Protein AF-0000000079814098 (afdb_homodimer)

Structure (mmCIF, N/CA/C/O backbone):
data_AF-0000000079814098-model_v1
#
loop_
_entity.id
_entity.type
_entity.pdbx_description
1 polymer 'L-arabinose transporter permease protein'
#
loop_
_atom_site.group_PDB
_atom_site.id
_atom_site.type_symbol
_atom_site.label_atom_id
_atom_site.label_alt_id
_atom_site.label_comp_id
_atom_site.label_asym_id
_atom_site.label_entity_id
_atom_site.label_seq_id
_atom_site.pdbx_PDB_ins_code
_atom_site.Cartn_x
_atom_site.Cartn_y
_atom_site.Cartn_z
_atom_site.occupancy
_atom_site.B_iso_or_equiv
_atom_site.auth_seq_id
_atom_site.auth_comp_id
_atom_site.auth_asym_id
_atom_site.auth_atom_id
_atom_site.pdbx_PDB_model_num
ATOM 1 N N . MET A 1 1 ? 28.406 11.031 25.438 1 57.69 1 MET A N 1
ATOM 2 C CA . MET A 1 1 ? 27.047 10.5 25.625 1 57.69 1 MET A CA 1
ATOM 3 C C . MET A 1 1 ? 26 11.547 25.266 1 57.69 1 MET A C 1
ATOM 5 O O . MET A 1 1 ? 25.062 11.258 24.531 1 57.69 1 MET A O 1
ATOM 9 N N . ILE A 1 2 ? 26.234 12.844 25.703 1 60.41 2 ILE A N 1
ATOM 10 C CA . ILE A 1 2 ? 25.297 13.922 25.422 1 60.41 2 ILE A CA 1
ATOM 11 C C . ILE A 1 2 ? 25.297 14.227 23.922 1 60.41 2 ILE A C 1
ATOM 13 O O . ILE A 1 2 ? 24.234 14.445 23.328 1 60.41 2 ILE A O 1
ATOM 17 N N . THR A 1 3 ? 26.469 14.133 23.344 1 63.97 3 THR A N 1
ATOM 18 C CA . THR A 1 3 ? 26.562 14.406 21.922 1 63.97 3 THR A CA 1
ATOM 19 C C . THR A 1 3 ? 25.828 13.344 21.109 1 63.97 3 THR A C 1
ATOM 21 O O . THR A 1 3 ? 25.172 13.656 20.125 1 63.97 3 THR A O 1
ATOM 24 N N . LEU A 1 4 ? 26.031 12.156 21.578 1 68.69 4 LEU A N 1
ATOM 25 C CA . LEU A 1 4 ? 25.344 11.047 20.922 1 68.69 4 LEU A CA 1
ATOM 26 C C . LEU A 1 4 ? 23.828 11.195 21.047 1 68.69 4 LEU A C 1
ATOM 28 O O . LEU A 1 4 ? 23.094 10.969 20.078 1 68.69 4 LEU A O 1
ATOM 32 N N . LEU A 1 5 ? 23.453 11.586 22.172 1 73 5 LEU A N 1
ATOM 33 C CA . LEU A 1 5 ? 22.031 11.758 22.438 1 73 5 LEU A CA 1
ATOM 34 C C . LEU A 1 5 ? 21.469 12.914 21.609 1 73 5 LEU A C 1
ATOM 36 O O . LEU A 1 5 ? 20.344 12.82 21.094 1 73 5 LEU A O 1
ATOM 40 N N . THR A 1 6 ? 22.234 13.961 21.516 1 74.31 6 THR A N 1
ATOM 41 C CA . THR A 1 6 ? 21.781 15.117 20.75 1 74.31 6 THR A CA 1
ATOM 42 C C . THR A 1 6 ? 21.672 14.773 19.266 1 74.31 6 THR A C 1
ATOM 44 O O . THR A 1 6 ? 20.719 15.188 18.594 1 74.31 6 THR A O 1
ATOM 47 N N . GLY A 1 7 ? 22.672 14.008 18.859 1 75.31 7 GLY A N 1
ATOM 48 C CA . GLY A 1 7 ? 22.609 13.562 17.469 1 75.31 7 GLY A CA 1
ATOM 49 C C . GLY A 1 7 ? 21.438 12.656 17.188 1 75.31 7 GLY A C 1
ATOM 50 O O . GLY A 1 7 ? 20.797 12.773 16.141 1 75.31 7 GLY A O 1
ATOM 51 N N . MET A 1 8 ? 21.219 11.852 18.109 1 78.62 8 MET A N 1
ATOM 52 C CA . MET A 1 8 ? 20.094 10.922 17.984 1 78.62 8 MET A CA 1
ATOM 53 C C . MET A 1 8 ? 18.766 11.672 17.969 1 78.62 8 MET A C 1
ATOM 55 O O . MET A 1 8 ? 17.875 11.344 17.172 1 78.62 8 MET A O 1
ATOM 59 N N . LEU A 1 9 ? 18.656 12.625 18.812 1 80.94 9 LEU A N 1
ATOM 60 C CA . LEU A 1 9 ? 17.406 13.391 18.891 1 80.94 9 LEU A CA 1
ATOM 61 C C . LEU A 1 9 ? 17.203 14.234 17.641 1 80.94 9 LEU A C 1
ATOM 63 O O . LEU A 1 9 ? 16.078 14.406 17.172 1 80.94 9 LEU A O 1
ATOM 67 N N . ALA A 1 10 ? 18.297 14.781 17.156 1 82.81 10 ALA A N 1
ATOM 68 C CA . ALA A 1 10 ? 18.219 15.555 15.922 1 82.81 10 ALA A CA 1
ATOM 69 C C . ALA A 1 10 ? 17.734 14.688 14.766 1 82.81 10 ALA A C 1
ATOM 71 O O . ALA A 1 10 ?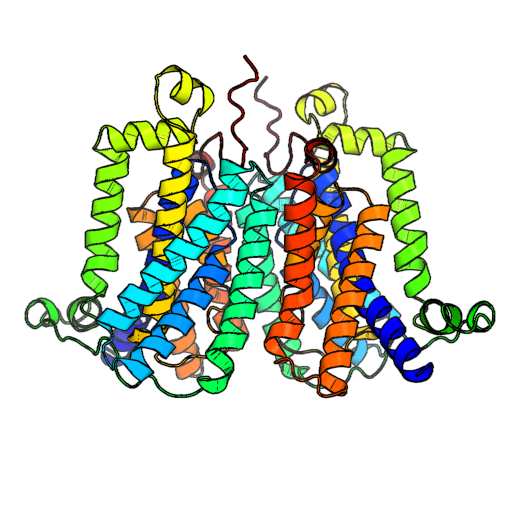 16.875 15.109 13.984 1 82.81 10 ALA A O 1
ATOM 72 N N . THR A 1 11 ? 18.281 13.484 14.719 1 83.94 11 THR A N 1
ATOM 73 C CA . THR A 1 11 ? 17.875 12.555 13.672 1 83.94 11 THR A CA 1
ATOM 74 C C . THR A 1 11 ? 16.422 12.148 13.844 1 83.94 11 THR A C 1
ATOM 76 O O . THR A 1 11 ? 15.688 12.016 12.867 1 83.94 11 THR A O 1
ATOM 79 N N . ALA A 1 12 ? 16.062 11.984 15.008 1 87.25 12 ALA A N 1
ATOM 80 C CA . ALA A 1 12 ? 14.688 11.602 15.312 1 87.25 12 ALA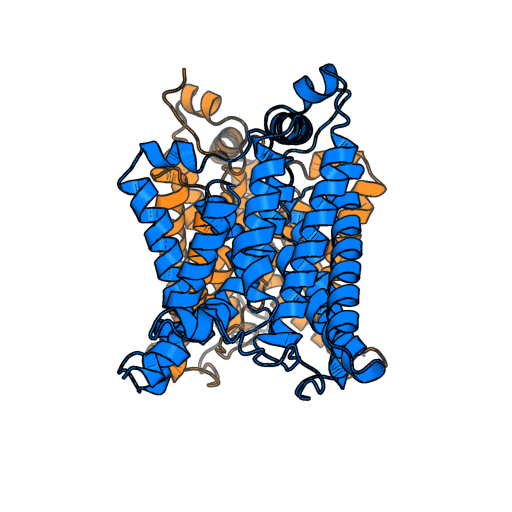 A CA 1
ATOM 81 C C . ALA A 1 12 ? 13.703 12.664 14.852 1 87.25 12 ALA A C 1
ATOM 83 O O . ALA A 1 12 ? 12.68 12.352 14.234 1 87.25 12 ALA A O 1
ATOM 84 N N . VAL A 1 13 ? 14.008 13.906 15.133 1 89.88 13 VAL A N 1
ATOM 85 C CA . VAL A 1 13 ? 13.125 15.016 14.805 1 89.88 13 VAL A CA 1
ATOM 86 C C . VAL A 1 13 ? 13.047 15.188 13.289 1 89.88 13 VAL A C 1
ATOM 88 O O . VAL A 1 13 ? 11.977 15.453 12.742 1 89.88 13 VAL A O 1
ATOM 91 N N . LEU A 1 14 ? 14.172 15 12.633 1 90.69 14 LEU A N 1
ATOM 92 C CA . LEU A 1 14 ? 14.203 15.148 11.188 1 90.69 14 LEU A CA 1
ATOM 93 C C . LEU A 1 14 ? 13.445 14.023 10.5 1 90.69 14 LEU A C 1
ATOM 95 O O . LEU A 1 14 ? 12.609 14.266 9.633 1 90.69 14 LEU A O 1
ATOM 99 N N . ALA A 1 15 ? 13.734 12.82 10.961 1 90.5 15 ALA A N 1
ATOM 100 C CA . ALA A 1 15 ? 13.047 11.656 10.391 1 90.5 15 ALA A CA 1
ATOM 101 C C . ALA A 1 15 ? 11.555 11.711 10.688 1 90.5 15 ALA A C 1
ATOM 103 O O . ALA A 1 15 ? 10.734 11.422 9.812 1 90.5 15 ALA A O 1
ATOM 104 N N . GLY A 1 16 ? 11.234 12.047 11.883 1 93.5 16 GLY A N 1
ATOM 105 C CA . GLY A 1 16 ? 9.836 12.164 12.273 1 93.5 16 GLY A CA 1
ATOM 106 C C . GLY A 1 16 ? 9.102 13.258 11.523 1 93.5 16 GLY A C 1
ATOM 107 O O . GLY A 1 16 ? 7.898 13.141 11.273 1 93.5 16 GLY A O 1
ATOM 108 N N . GLY A 1 17 ? 9.82 14.336 11.227 1 95.75 17 GLY A N 1
ATOM 109 C CA . GLY A 1 17 ? 9.203 15.453 10.516 1 95.75 17 GLY A CA 1
ATOM 110 C C . GLY A 1 17 ? 8.688 15.07 9.141 1 95.75 17 GLY A C 1
ATOM 111 O O . GLY A 1 17 ? 7.617 15.523 8.734 1 95.75 17 GLY A O 1
ATOM 112 N N . VAL A 1 18 ? 9.438 14.242 8.438 1 96.5 18 VAL A N 1
ATOM 113 C CA . VAL A 1 18 ? 9.008 13.758 7.129 1 96.5 18 VAL A CA 1
ATOM 114 C C . VAL A 1 18 ? 7.68 13.023 7.254 1 96.5 18 VAL A C 1
ATOM 116 O O . VAL A 1 18 ? 6.734 13.297 6.512 1 96.5 18 VAL A O 1
ATOM 119 N N . LEU A 1 19 ? 7.598 12.18 8.242 1 96.12 19 LEU A N 1
ATOM 120 C CA . LEU A 1 19 ? 6.402 11.367 8.453 1 96.12 19 LEU A CA 1
ATOM 121 C C . LEU A 1 19 ? 5.246 12.227 8.961 1 96.12 19 LEU A C 1
ATOM 123 O O . LEU A 1 19 ? 4.098 12.016 8.57 1 96.12 19 LEU A O 1
ATOM 127 N N . ALA A 1 20 ? 5.57 13.156 9.82 1 97.81 20 ALA A N 1
ATOM 128 C CA . ALA A 1 20 ? 4.531 14.023 10.375 1 97.81 20 ALA A CA 1
ATOM 129 C C . ALA A 1 20 ? 3.814 14.797 9.273 1 97.81 20 ALA A C 1
ATOM 131 O O . ALA A 1 20 ? 2.584 14.883 9.273 1 97.81 20 ALA A O 1
ATOM 132 N N . LEU A 1 21 ? 4.555 15.328 8.352 1 98.56 21 LEU A N 1
ATOM 133 C CA . LEU A 1 21 ? 3.977 16.109 7.262 1 98.56 21 LEU A CA 1
ATOM 134 C C . LEU A 1 21 ? 3.068 15.234 6.398 1 98.56 21 LEU A C 1
ATOM 136 O O . LEU A 1 21 ? 1.92 15.594 6.137 1 98.56 21 LEU A O 1
ATOM 140 N N . ALA A 1 22 ? 3.594 14.094 5.988 1 98.44 22 ALA A N 1
ATOM 141 C CA . ALA A 1 22 ? 2.816 13.188 5.148 1 98.44 22 ALA A CA 1
ATOM 142 C C . ALA A 1 22 ? 1.566 12.703 5.875 1 98.44 22 ALA A C 1
ATOM 144 O O . ALA A 1 22 ? 0.476 12.672 5.301 1 98.44 22 ALA A O 1
ATOM 145 N N . ALA A 1 23 ? 1.729 12.344 7.121 1 97.69 23 ALA A N 1
ATOM 146 C CA . ALA A 1 23 ? 0.623 11.797 7.895 1 97.69 23 ALA A CA 1
ATOM 147 C C . ALA A 1 23 ? -0.435 12.859 8.18 1 97.69 23 ALA A C 1
ATOM 149 O O . ALA A 1 23 ? -1.634 12.562 8.164 1 97.69 23 ALA A O 1
ATOM 150 N N . LEU A 1 24 ? -0.008 14.047 8.5 1 98.12 24 LEU A N 1
ATOM 151 C CA . LEU A 1 24 ? -0.957 15.133 8.719 1 98.12 24 LEU A CA 1
ATOM 152 C C . LEU A 1 24 ? -1.812 15.367 7.473 1 98.12 24 LEU A C 1
ATOM 154 O O . LEU A 1 24 ? -3.018 15.609 7.582 1 98.12 24 LEU A O 1
ATOM 158 N N . GLY A 1 25 ? -1.13 15.375 6.324 1 98.19 25 GLY A N 1
ATOM 159 C CA . GLY A 1 25 ? -1.878 15.477 5.082 1 98.19 25 GLY A CA 1
ATOM 160 C C . GLY A 1 25 ? -2.91 14.375 4.914 1 98.19 25 GLY A C 1
ATOM 161 O O . GLY A 1 25 ? -4.031 14.641 4.473 1 98.19 25 GLY A O 1
ATOM 162 N N . GLU A 1 26 ? -2.531 13.203 5.238 1 97.31 26 GLU A N 1
ATOM 163 C CA . GLU A 1 26 ? -3.438 12.07 5.098 1 97.31 26 GLU A CA 1
ATOM 164 C C . GLU A 1 26 ? -4.598 12.164 6.086 1 97.31 26 GLU A C 1
ATOM 166 O O . GLU A 1 26 ? -5.703 11.695 5.801 1 97.31 26 GLU A O 1
ATOM 171 N N . VAL A 1 27 ? -4.367 12.695 7.305 1 97.12 27 VAL A N 1
ATOM 172 C CA . VAL A 1 27 ? -5.449 12.914 8.258 1 97.12 27 VAL A CA 1
ATOM 173 C C . VAL A 1 27 ? -6.52 13.805 7.629 1 97.12 27 VAL A C 1
ATOM 175 O O . VAL A 1 27 ? -7.715 13.516 7.746 1 97.12 27 VAL A O 1
ATOM 178 N N . LEU A 1 28 ? -6.098 14.828 6.961 1 97.38 28 LEU A N 1
ATOM 179 C CA . LEU A 1 28 ? -7.027 15.75 6.32 1 97.38 28 LEU A CA 1
ATOM 180 C C . LEU A 1 28 ? -7.859 15.031 5.258 1 97.38 28 LEU A C 1
ATOM 182 O O . LEU A 1 28 ? -9.078 15.211 5.195 1 97.38 28 LEU A O 1
ATOM 186 N N . ALA A 1 29 ? -7.223 14.227 4.465 1 96.69 29 ALA A N 1
ATOM 187 C CA . ALA A 1 29 ? -7.906 13.5 3.4 1 96.69 29 ALA A CA 1
ATOM 188 C C . ALA A 1 29 ? -8.859 12.453 3.973 1 96.69 29 ALA A C 1
ATOM 190 O O . ALA A 1 29 ? -10 12.328 3.527 1 96.69 29 ALA A O 1
ATOM 191 N N . GLU A 1 30 ? -8.383 11.75 4.941 1 95.12 30 GLU A N 1
ATOM 192 C CA . GLU A 1 30 ? -9.18 10.641 5.469 1 95.12 30 GLU A CA 1
ATOM 193 C C . GLU A 1 30 ? -10.367 11.156 6.285 1 95.12 30 GLU A C 1
ATOM 195 O O . GLU A 1 30 ? -11.414 10.516 6.336 1 95.12 30 GLU A O 1
ATOM 200 N N . ARG A 1 31 ? -10.242 12.281 6.883 1 95.06 31 ARG A N 1
ATOM 201 C CA . ARG A 1 31 ? -11.32 12.828 7.699 1 95.06 31 ARG A CA 1
ATOM 202 C C . ARG A 1 31 ? -12.516 13.234 6.84 1 95.06 31 ARG A C 1
ATOM 204 O O . ARG A 1 31 ? -13.633 13.344 7.336 1 95.06 31 ARG A O 1
ATOM 211 N N . VAL A 1 32 ? -12.266 13.445 5.586 1 95.25 32 VAL A N 1
ATOM 212 C CA . VAL A 1 32 ? -13.383 13.758 4.707 1 95.25 32 VAL A CA 1
ATOM 213 C C . VAL A 1 32 ? -13.82 12.5 3.961 1 95.25 32 VAL A C 1
ATOM 215 O O . VAL A 1 32 ? -14.609 12.578 3.018 1 95.25 32 VAL A O 1
ATOM 218 N N . GLY A 1 33 ? -13.227 11.383 4.277 1 92.44 33 GLY A N 1
ATOM 219 C CA . GLY A 1 33 ? -13.742 10.109 3.795 1 92.44 33 GLY A CA 1
ATOM 220 C C . GLY A 1 33 ? -12.938 9.547 2.639 1 92.44 33 GLY A C 1
ATOM 221 O O . GLY A 1 33 ? -13.391 8.625 1.949 1 92.44 33 GLY A O 1
ATOM 222 N N . VAL A 1 34 ? -11.734 10.086 2.385 1 93.75 34 VAL A N 1
ATOM 223 C CA . VAL A 1 34 ? -10.953 9.625 1.242 1 93.75 34 VAL A CA 1
ATOM 224 C C . VAL A 1 34 ? -9.57 9.172 1.709 1 93.75 34 VAL A C 1
ATOM 226 O O . VAL A 1 34 ? -8.844 9.93 2.352 1 93.75 34 VAL A O 1
ATOM 229 N N . THR A 1 35 ? -9.266 7.914 1.476 1 93 35 THR A N 1
ATOM 230 C CA . THR A 1 35 ? -7.941 7.391 1.773 1 93 35 THR A CA 1
ATOM 231 C C . THR A 1 35 ? -7.039 7.473 0.544 1 93 35 THR A C 1
ATOM 233 O O . THR A 1 35 ? -7.352 6.898 -0.5 1 93 35 THR A O 1
ATOM 236 N N . ASN A 1 36 ? -5.988 8.141 0.674 1 94.69 36 ASN A N 1
ATOM 237 C CA . ASN A 1 36 ? -5.074 8.305 -0.45 1 94.69 36 ASN A CA 1
ATOM 238 C C . ASN A 1 36 ? -3.85 7.402 -0.314 1 94.69 36 ASN A C 1
ATOM 240 O O . ASN A 1 36 ? -2.865 7.781 0.322 1 94.69 36 ASN A O 1
ATOM 244 N N . LEU A 1 37 ? -3.844 6.324 -1.029 1 92.38 37 LEU A N 1
ATOM 245 C CA . LEU A 1 37 ? -2.703 5.414 -1.026 1 92.38 37 LEU A CA 1
ATOM 246 C C . LEU A 1 37 ? -1.596 5.926 -1.941 1 92.38 37 LEU A C 1
ATOM 248 O O . LEU A 1 37 ? -0.571 5.262 -2.113 1 92.38 37 LEU A O 1
ATOM 252 N N . GLY A 1 38 ? -1.767 7.055 -2.518 1 94.62 38 GLY A N 1
ATOM 253 C CA . GLY A 1 38 ? -0.797 7.637 -3.434 1 94.62 38 GLY A CA 1
ATOM 254 C C . GLY A 1 38 ? 0.261 8.469 -2.734 1 94.62 38 GLY A C 1
ATOM 255 O O . GLY A 1 38 ? 1.131 9.047 -3.387 1 94.62 38 GLY A O 1
ATOM 256 N N . VAL A 1 39 ? 0.228 8.484 -1.449 1 97.56 39 VAL A N 1
ATOM 257 C CA . VAL A 1 39 ? 1.097 9.344 -0.653 1 97.56 39 VAL A CA 1
ATOM 258 C C . VAL A 1 39 ? 2.559 9.047 -0.974 1 97.56 39 VAL A C 1
ATOM 260 O O . VAL A 1 39 ? 3.367 9.961 -1.137 1 97.56 39 VAL A O 1
ATOM 263 N N . GLU A 1 40 ? 2.896 7.797 -1.089 1 95.94 40 GLU A N 1
ATOM 264 C CA . GLU A 1 40 ? 4.262 7.379 -1.4 1 95.94 40 GLU A CA 1
ATOM 265 C C . GLU A 1 40 ? 4.746 8.008 -2.701 1 95.94 40 GLU A C 1
ATOM 267 O O . GLU A 1 40 ? 5.859 8.547 -2.76 1 95.94 40 GLU A O 1
ATOM 272 N N . GLY A 1 41 ? 3.949 7.934 -3.723 1 95.44 41 GLY A N 1
ATOM 273 C CA . GLY A 1 41 ? 4.301 8.508 -5.012 1 95.44 41 GLY A CA 1
ATOM 274 C C . GLY A 1 41 ? 4.387 10.023 -4.992 1 95.44 41 GLY A C 1
ATOM 275 O O . GLY A 1 41 ? 5.258 10.609 -5.633 1 95.44 41 GLY A O 1
ATOM 276 N N . LEU A 1 42 ? 3.475 10.641 -4.305 1 98.44 42 LEU A N 1
ATOM 277 C CA . LEU A 1 42 ? 3.453 12.094 -4.227 1 98.44 42 LEU A CA 1
ATOM 278 C C . LEU A 1 42 ? 4.668 12.617 -3.465 1 98.44 42 LEU A C 1
ATOM 280 O O . LEU A 1 42 ? 5.207 13.672 -3.797 1 98.44 42 LEU A O 1
ATOM 284 N N . MET A 1 43 ? 5.066 11.875 -2.436 1 98.62 43 MET A N 1
ATOM 285 C CA . MET A 1 43 ? 6.293 12.234 -1.728 1 98.62 43 MET A CA 1
ATOM 286 C C . MET A 1 43 ? 7.5 12.148 -2.654 1 98.62 43 MET A C 1
ATOM 288 O O . MET A 1 43 ? 8.359 13.031 -2.646 1 98.62 43 MET A O 1
ATOM 292 N N . ALA A 1 44 ? 7.559 11.094 -3.465 1 97.56 44 ALA A N 1
ATOM 293 C CA . ALA A 1 44 ? 8.672 10.914 -4.395 1 97.56 44 ALA A CA 1
ATOM 294 C C . ALA A 1 44 ? 8.727 12.062 -5.402 1 97.56 44 ALA A C 1
ATOM 296 O O . ALA A 1 44 ? 9.805 12.602 -5.676 1 97.56 44 ALA A O 1
ATOM 297 N N . LEU A 1 45 ? 7.578 12.406 -5.91 1 97.88 45 LEU A N 1
ATOM 298 C CA . LEU A 1 45 ? 7.508 13.516 -6.855 1 97.88 45 LEU A CA 1
ATOM 299 C C . LEU A 1 45 ? 7.949 14.82 -6.199 1 97.88 45 LEU A C 1
ATOM 301 O O . LEU A 1 45 ? 8.664 15.617 -6.812 1 97.88 45 LEU A O 1
ATOM 305 N N . GLY A 1 46 ? 7.469 15.023 -5.008 1 98.75 46 GLY A N 1
ATOM 306 C CA . GLY A 1 46 ? 7.898 16.203 -4.281 1 98.75 46 GLY A CA 1
ATOM 307 C C . GLY A 1 46 ? 9.398 16.25 -4.035 1 98.75 46 GLY A C 1
ATOM 308 O O . GLY A 1 46 ? 10.031 17.297 -4.215 1 98.75 46 GLY A O 1
ATOM 309 N N . ALA A 1 47 ? 9.953 15.148 -3.662 1 98.5 47 ALA A N 1
ATOM 310 C CA . ALA A 1 47 ? 11.375 15.055 -3.373 1 98.5 47 ALA A CA 1
ATOM 311 C C . ALA A 1 47 ? 12.211 15.406 -4.602 1 98.5 47 ALA A C 1
ATOM 313 O O . ALA A 1 47 ? 13.125 16.234 -4.523 1 98.5 47 ALA A O 1
ATOM 314 N N . VAL A 1 48 ? 11.875 14.82 -5.711 1 97.75 48 VAL A N 1
ATOM 315 C CA . VAL A 1 48 ? 12.688 15.008 -6.91 1 97.75 48 VAL A CA 1
ATOM 316 C C . VAL A 1 48 ? 12.5 16.422 -7.445 1 97.75 48 VAL A C 1
ATOM 318 O O . VAL A 1 48 ? 13.461 17.047 -7.906 1 97.75 48 VAL A O 1
ATOM 321 N N . SER A 1 49 ? 11.273 16.906 -7.434 1 98.44 49 SER A N 1
ATOM 322 C CA . SER A 1 49 ? 11.016 18.234 -7.953 1 98.44 49 SER A CA 1
ATOM 323 C C . SER A 1 49 ? 11.727 19.297 -7.117 1 98.44 49 SER A C 1
ATOM 325 O O . SER A 1 49 ? 12.195 20.312 -7.652 1 98.44 49 SER A O 1
ATOM 327 N N . ALA A 1 50 ? 11.742 19.094 -5.824 1 98.38 50 ALA A N 1
ATOM 328 C CA . ALA A 1 50 ? 12.469 20.016 -4.965 1 98.38 50 ALA A CA 1
ATOM 329 C C . ALA A 1 50 ? 13.945 20.078 -5.352 1 98.38 50 ALA A C 1
ATOM 331 O O . ALA A 1 50 ? 14.508 21.172 -5.488 1 98.38 50 ALA A O 1
ATOM 332 N N . VAL A 1 51 ? 14.562 18.984 -5.531 1 97.69 51 VAL A N 1
ATOM 333 C CA . VAL A 1 51 ? 15.984 18.891 -5.848 1 97.69 51 VAL A CA 1
ATOM 334 C C . VAL A 1 51 ? 16.25 19.562 -7.195 1 97.69 51 VAL A C 1
ATOM 336 O O . VAL A 1 51 ? 17.172 20.359 -7.32 1 97.69 51 VAL A O 1
ATOM 339 N N . ILE A 1 52 ? 15.422 19.203 -8.172 1 97.38 52 ILE A N 1
ATOM 340 C CA . ILE A 1 52 ? 15.602 19.766 -9.508 1 97.38 52 ILE A CA 1
ATOM 341 C C . ILE A 1 52 ? 15.492 21.281 -9.445 1 97.38 52 ILE A C 1
ATOM 343 O O . ILE A 1 52 ? 16.281 22 -10.078 1 97.38 52 ILE A O 1
ATOM 347 N N . THR A 1 53 ? 14.547 21.766 -8.742 1 97.62 53 THR A N 1
ATOM 348 C CA . THR A 1 53 ? 14.312 23.188 -8.625 1 97.62 53 THR A CA 1
ATOM 349 C C . THR A 1 53 ? 15.492 23.891 -7.957 1 97.62 53 THR A C 1
ATOM 351 O O . THR A 1 53 ? 15.906 24.969 -8.383 1 97.62 53 THR A O 1
ATOM 354 N N . VAL A 1 54 ? 16.031 23.297 -6.938 1 96.31 54 VAL A N 1
ATOM 355 C CA . VAL A 1 54 ? 17.125 23.906 -6.195 1 96.31 54 VAL A CA 1
ATOM 356 C C . VAL A 1 54 ? 18.375 23.969 -7.078 1 96.31 54 VAL A C 1
ATOM 358 O O . VAL A 1 54 ? 19.172 24.906 -6.969 1 96.31 54 VAL A O 1
ATOM 361 N N . PHE A 1 55 ? 18.609 23.031 -7.91 1 94.62 55 PHE A N 1
ATOM 362 C CA . PHE A 1 55 ? 19.734 23.047 -8.828 1 94.62 55 PHE A CA 1
ATOM 363 C C . PHE A 1 55 ? 19.625 24.203 -9.812 1 94.62 55 PHE A C 1
ATOM 365 O O . PHE A 1 55 ? 20.625 24.734 -10.281 1 94.62 55 PHE A O 1
ATOM 372 N N . SER A 1 56 ? 18.438 24.625 -10.109 1 93.62 56 SER A N 1
ATOM 373 C CA . SER A 1 56 ? 18.219 25.719 -11.047 1 93.62 56 SER A CA 1
ATOM 374 C C . SER A 1 56 ? 18.156 27.062 -10.336 1 93.62 56 SER A C 1
ATOM 376 O O . SER A 1 56 ? 18.672 28.062 -10.828 1 93.62 56 SER A O 1
ATOM 378 N N . PHE A 1 57 ? 17.438 27.156 -9.125 1 95.25 57 PHE A N 1
ATOM 379 C CA . PHE A 1 57 ? 17.141 28.422 -8.469 1 95.25 57 PHE A CA 1
ATOM 380 C C . PHE A 1 57 ? 18 28.594 -7.23 1 95.25 57 PHE A C 1
ATOM 382 O O . PHE A 1 57 ? 18.094 29.703 -6.684 1 95.25 57 PHE A O 1
ATOM 389 N N . HIS A 1 58 ? 18.641 27.609 -6.707 1 94.31 58 HIS A N 1
ATOM 390 C CA . HIS A 1 58 ? 19.547 27.625 -5.559 1 94.31 58 HIS A CA 1
ATOM 391 C C . HIS A 1 58 ? 18.859 28.188 -4.324 1 94.31 58 HIS A C 1
ATOM 393 O O . HIS A 1 58 ? 19.453 29 -3.6 1 94.31 58 HIS A O 1
ATOM 399 N N . SER A 1 59 ? 17.656 27.969 -4.191 1 95.31 59 SER A N 1
ATOM 400 C CA . SER A 1 59 ? 16.891 28.375 -3.027 1 95.31 59 SER A CA 1
ATOM 401 C C . SER A 1 59 ? 16.047 27.234 -2.492 1 95.31 59 SER A C 1
ATOM 403 O O . SER A 1 59 ? 15.195 26.688 -3.207 1 95.31 59 SER A O 1
ATOM 405 N N . PRO A 1 60 ? 16.219 26.875 -1.241 1 94.94 60 PRO A N 1
ATOM 406 C CA . PRO A 1 60 ? 15.414 25.797 -0.667 1 94.94 60 PRO A CA 1
ATOM 407 C C . PRO A 1 60 ? 13.938 26.188 -0.526 1 94.94 60 PRO A C 1
ATOM 409 O O . PRO A 1 60 ? 13.062 25.328 -0.607 1 94.94 60 PRO A O 1
ATOM 412 N N . TRP A 1 61 ? 13.664 27.469 -0.387 1 96.38 61 TRP A N 1
ATOM 413 C CA . TRP A 1 61 ? 12.281 27.922 -0.28 1 96.38 61 TRP A CA 1
ATOM 414 C C . TRP A 1 61 ? 11.531 27.703 -1.589 1 96.38 61 TRP A C 1
ATOM 416 O O . TRP A 1 61 ? 10.383 27.25 -1.586 1 96.38 61 TRP A O 1
ATOM 426 N N . VAL A 1 62 ? 12.227 27.984 -2.668 1 97.81 62 VAL A N 1
ATOM 427 C CA . VAL A 1 62 ? 11.602 27.781 -3.969 1 97.81 62 VAL A CA 1
ATOM 428 C C . VAL A 1 62 ? 11.43 26.281 -4.227 1 97.81 62 VAL A C 1
ATOM 430 O O . VAL A 1 62 ? 10.414 25.844 -4.77 1 97.81 62 VAL A O 1
ATOM 433 N N . GLY A 1 63 ? 12.492 25.484 -3.84 1 97.94 63 GLY A N 1
ATOM 434 C CA . GLY A 1 63 ? 12.375 24.031 -3.961 1 97.94 63 GLY A CA 1
ATOM 435 C C . GLY A 1 63 ? 11.203 23.469 -3.195 1 97.94 63 GLY A C 1
ATOM 436 O O . GLY A 1 63 ? 10.461 22.625 -3.719 1 97.94 63 GLY A O 1
ATOM 437 N N . LEU A 1 64 ? 11.039 23.969 -1.993 1 97.88 64 LEU A N 1
ATOM 438 C CA . LEU A 1 64 ? 9.938 23.484 -1.158 1 97.88 64 LEU A CA 1
ATOM 439 C C . LEU A 1 64 ? 8.594 23.875 -1.757 1 97.88 64 LEU A C 1
ATOM 441 O O . LEU A 1 64 ? 7.652 23.078 -1.745 1 97.88 64 LEU A O 1
ATOM 445 N N . LEU A 1 65 ? 8.469 25.094 -2.215 1 98.56 65 LEU A N 1
ATOM 446 C CA . LEU A 1 65 ? 7.227 25.562 -2.82 1 98.56 65 LEU A CA 1
ATOM 447 C C . LEU A 1 65 ? 6.848 24.719 -4.023 1 98.56 65 LEU A C 1
ATOM 449 O O . LEU A 1 65 ? 5.68 24.359 -4.195 1 98.56 65 LEU A O 1
ATOM 453 N N . VAL A 1 66 ? 7.824 24.391 -4.863 1 98.75 66 VAL A N 1
ATOM 454 C CA . VAL A 1 66 ? 7.566 23.578 -6.039 1 98.75 66 VAL A CA 1
ATOM 455 C C . VAL A 1 66 ? 7.133 22.172 -5.609 1 98.75 66 VAL A C 1
ATOM 457 O O . VAL A 1 66 ? 6.23 21.578 -6.207 1 98.75 66 VAL A O 1
ATOM 460 N N . ALA A 1 67 ? 7.82 21.609 -4.602 1 98.81 67 ALA A N 1
ATOM 461 C CA . ALA A 1 67 ? 7.43 20.312 -4.074 1 98.81 67 ALA A CA 1
ATOM 462 C C . ALA A 1 67 ? 5.973 20.312 -3.627 1 98.81 67 ALA A C 1
ATOM 464 O O . ALA A 1 67 ? 5.227 19.359 -3.912 1 98.81 67 ALA A O 1
ATOM 465 N N . ILE A 1 68 ? 5.555 21.375 -2.928 1 98.81 68 ILE A N 1
ATOM 466 C CA . ILE A 1 68 ? 4.184 21.516 -2.451 1 98.81 68 ILE A CA 1
ATOM 467 C C . ILE A 1 68 ? 3.227 21.578 -3.641 1 98.81 68 ILE A C 1
ATOM 469 O O . ILE A 1 68 ? 2.199 20.891 -3.652 1 98.81 68 ILE A O 1
ATOM 473 N N . MET A 1 69 ? 3.543 22.312 -4.629 1 98.88 69 MET A N 1
ATOM 474 C CA . MET A 1 69 ? 2.695 22.484 -5.805 1 98.88 69 MET A CA 1
ATOM 475 C C . MET A 1 69 ? 2.574 21.172 -6.582 1 98.88 69 MET A C 1
ATOM 477 O O . MET A 1 69 ? 1.484 20.812 -7.031 1 98.88 69 MET A O 1
ATOM 481 N N . VAL A 1 70 ? 3.693 20.5 -6.77 1 98.81 70 VAL A N 1
ATOM 482 C CA . VAL A 1 70 ? 3.682 19.234 -7.484 1 98.81 70 VAL A CA 1
ATOM 483 C C . VAL A 1 70 ? 2.828 18.219 -6.723 1 98.81 70 VAL A C 1
ATOM 485 O O . VAL A 1 70 ? 2.057 17.469 -7.328 1 98.81 70 VAL A O 1
ATOM 488 N N . GLY A 1 71 ? 3.016 18.172 -5.395 1 98.75 71 GLY A N 1
ATOM 489 C CA . GLY A 1 71 ? 2.16 17.328 -4.578 1 98.75 71 GLY A CA 1
ATOM 490 C C . GLY A 1 71 ? 0.688 17.656 -4.703 1 98.75 71 GLY A C 1
ATOM 491 O O . GLY A 1 71 ? -0.159 16.766 -4.758 1 98.75 71 GLY A O 1
ATOM 492 N N . ALA A 1 72 ? 0.396 18.953 -4.758 1 98.88 72 ALA A N 1
ATOM 493 C CA . ALA A 1 72 ? -0.984 19.406 -4.91 1 98.88 72 ALA A CA 1
ATOM 494 C C . ALA A 1 72 ? -1.561 18.953 -6.25 1 98.88 72 ALA A C 1
ATOM 496 O O . ALA A 1 72 ? -2.691 18.469 -6.316 1 98.88 72 ALA A O 1
ATOM 497 N N . VAL A 1 73 ? -0.807 19.125 -7.277 1 98.69 73 VAL A N 1
ATOM 498 C CA . VAL A 1 73 ? -1.263 18.734 -8.602 1 98.69 73 VAL A CA 1
ATOM 499 C C . VAL A 1 73 ? -1.486 17.219 -8.641 1 98.69 73 VAL A C 1
ATOM 501 O O . VAL A 1 73 ? -2.496 16.75 -9.172 1 98.69 73 VAL A O 1
ATOM 504 N N . GLY A 1 74 ? -0.503 16.469 -8.141 1 97.56 74 GLY A N 1
ATOM 505 C CA . GLY A 1 74 ? -0.697 15.023 -8.047 1 97.56 74 GLY A CA 1
ATOM 506 C C . GLY A 1 74 ? -1.916 14.641 -7.227 1 97.56 74 GLY A C 1
ATOM 507 O O . GLY A 1 74 ? -2.648 13.719 -7.594 1 97.56 74 GLY A O 1
ATOM 508 N N . GLY A 1 75 ? -2.08 15.312 -6.043 1 98.06 75 GLY A N 1
ATOM 509 C CA . GLY A 1 75 ? -3.271 15.102 -5.238 1 98.06 75 GLY A CA 1
ATOM 510 C C . GLY A 1 75 ? -4.559 15.391 -5.988 1 98.06 75 GLY A C 1
ATOM 511 O O . GLY A 1 75 ? -5.562 14.703 -5.805 1 98.06 75 GLY A O 1
ATOM 512 N N . MET A 1 76 ? -4.562 16.406 -6.828 1 97.94 76 MET A N 1
ATOM 513 C CA . MET A 1 76 ? -5.73 16.75 -7.641 1 97.94 76 MET A CA 1
ATOM 514 C C . MET A 1 76 ? -6.043 15.633 -8.633 1 97.94 76 MET A C 1
ATOM 516 O O . MET A 1 76 ? -7.211 15.32 -8.883 1 97.94 76 MET A O 1
ATOM 520 N N . VAL A 1 77 ? -5.066 15.094 -9.188 1 94.12 77 VAL A N 1
ATOM 521 C CA . VAL A 1 77 ? -5.254 13.992 -10.133 1 94.12 77 VAL A CA 1
ATOM 522 C C . VAL A 1 77 ? -5.902 12.805 -9.422 1 94.12 77 VAL A C 1
ATOM 524 O O . VAL A 1 77 ? -6.855 12.211 -9.93 1 94.12 77 VAL A O 1
ATOM 527 N N . PHE A 1 78 ? -5.348 12.453 -8.336 1 94.19 78 PHE A N 1
ATOM 528 C CA . PHE A 1 78 ? -5.941 11.398 -7.523 1 94.19 78 PHE A CA 1
ATOM 529 C C . PHE A 1 78 ? -7.395 11.719 -7.191 1 94.19 78 PHE A C 1
ATOM 531 O O . PHE A 1 78 ? -8.273 10.867 -7.336 1 94.19 78 PHE A O 1
ATOM 538 N N . ALA A 1 79 ? -7.578 12.969 -6.711 1 96.12 79 ALA A N 1
ATOM 539 C CA . ALA A 1 79 ? -8.922 13.391 -6.316 1 96.12 79 ALA A CA 1
ATOM 540 C C . ALA A 1 79 ? -9.883 13.344 -7.504 1 96.12 79 ALA A C 1
ATOM 542 O O . ALA A 1 79 ? -11.062 13.039 -7.344 1 96.12 79 ALA A O 1
ATOM 543 N N . PHE A 1 80 ? -9.391 13.734 -8.609 1 93.31 80 PHE A N 1
ATOM 544 C CA . PHE A 1 80 ? -10.234 13.672 -9.805 1 93.31 80 PHE A CA 1
ATOM 545 C C . PHE A 1 80 ? -10.711 12.25 -10.062 1 93.31 80 PHE A C 1
ATOM 547 O O . PHE A 1 80 ? -11.891 12.031 -10.367 1 93.31 80 PHE A O 1
ATOM 554 N N . GLY A 1 81 ? -9.859 11.32 -9.953 1 87.69 81 GLY A N 1
ATOM 555 C CA . GLY A 1 81 ? -10.242 9.938 -10.156 1 87.69 81 GLY A CA 1
ATOM 556 C C . GLY A 1 81 ? -11.109 9.383 -9.047 1 87.69 81 GLY A C 1
ATOM 557 O O . GLY A 1 81 ? -12.172 8.82 -9.305 1 87.69 81 GLY A O 1
ATOM 558 N N . ALA A 1 82 ? -10.695 9.547 -7.766 1 89.69 82 ALA A N 1
ATOM 559 C CA . ALA A 1 82 ? -11.32 8.906 -6.613 1 89.69 82 ALA A CA 1
ATOM 560 C C . ALA A 1 82 ? -12.609 9.617 -6.223 1 89.69 82 ALA A C 1
ATOM 562 O O . ALA A 1 82 ? -13.578 8.977 -5.801 1 89.69 82 ALA A O 1
ATOM 563 N N . VAL A 1 83 ? -12.641 10.961 -6.379 1 91.25 83 VAL A N 1
ATOM 564 C CA . VAL A 1 83 ? -13.766 11.742 -5.852 1 91.25 83 VAL A CA 1
ATOM 565 C C . VAL A 1 83 ? -14.727 12.094 -6.984 1 91.25 83 VAL A C 1
ATOM 567 O O . VAL A 1 83 ? -15.93 11.852 -6.879 1 91.25 83 VAL A O 1
ATOM 570 N N . VAL A 1 84 ? -14.18 12.617 -7.996 1 90.06 84 VAL A N 1
ATOM 571 C CA . VAL A 1 84 ? -15.031 13.094 -9.078 1 90.06 84 VAL A CA 1
ATOM 572 C C . VAL A 1 84 ? -15.523 11.914 -9.914 1 90.06 84 VAL A C 1
ATOM 574 O O . VAL A 1 84 ? -16.734 11.773 -10.148 1 90.06 84 VAL A O 1
ATOM 577 N N . MET A 1 85 ? -14.625 11.07 -10.258 1 83.44 85 MET A N 1
ATOM 578 C CA . MET A 1 85 ? -15.008 9.945 -11.109 1 83.44 85 MET A CA 1
ATOM 579 C C . MET A 1 85 ? -15.492 8.766 -10.266 1 83.44 85 MET A C 1
ATOM 581 O O . MET A 1 85 ? -15.984 7.777 -10.812 1 83.44 85 MET A O 1
ATOM 585 N N . ARG A 1 86 ? -15.336 8.844 -8.961 1 85.12 86 ARG A N 1
ATOM 586 C CA . ARG A 1 86 ? -15.836 7.855 -8.016 1 85.12 86 ARG A CA 1
ATOM 587 C C . ARG A 1 86 ? -15.234 6.48 -8.297 1 85.12 86 ARG A C 1
ATOM 589 O O . ARG A 1 86 ? -15.93 5.465 -8.211 1 85.12 86 ARG A O 1
ATOM 596 N N . ALA A 1 87 ? -13.953 6.551 -8.789 1 80.31 87 ALA A N 1
ATOM 597 C CA . ALA A 1 87 ? -13.219 5.301 -8.977 1 80.31 87 ALA A CA 1
ATOM 598 C C . ALA A 1 87 ? -12.766 4.727 -7.641 1 80.31 87 ALA A C 1
ATOM 600 O O . ALA A 1 87 ? -12.82 5.406 -6.613 1 80.31 87 ALA A O 1
ATOM 601 N N . ASN A 1 88 ? -12.438 3.406 -7.66 1 82.19 88 ASN A N 1
ATOM 602 C CA . ASN A 1 88 ? -11.922 2.758 -6.461 1 82.19 88 ASN A CA 1
ATOM 603 C C . ASN A 1 88 ? -10.703 3.492 -5.906 1 82.19 88 ASN A C 1
ATOM 605 O O . ASN A 1 88 ? -9.719 3.689 -6.613 1 82.19 88 ASN A O 1
ATOM 609 N N . GLN A 1 89 ? -10.758 3.92 -4.73 1 87.31 89 GLN A N 1
ATOM 610 C CA . GLN A 1 89 ? -9.719 4.734 -4.117 1 87.31 89 GLN A CA 1
ATOM 611 C C . GLN A 1 89 ? -8.398 3.965 -4.016 1 87.31 89 GLN A C 1
ATOM 613 O O . GLN A 1 89 ? -7.324 4.547 -4.148 1 87.31 89 GLN A O 1
ATOM 618 N N . VAL A 1 90 ? -8.477 2.678 -3.744 1 85.25 90 VAL A N 1
ATOM 619 C CA . VAL A 1 90 ? -7.277 1.855 -3.617 1 85.25 90 VAL A CA 1
ATOM 620 C C . VAL A 1 90 ? -6.551 1.788 -4.961 1 85.25 90 VAL A C 1
ATOM 622 O O . VAL A 1 90 ? -5.336 1.98 -5.023 1 85.25 90 VAL A O 1
ATOM 625 N N . LEU A 1 91 ? -7.316 1.508 -5.922 1 82.25 91 LEU A N 1
ATOM 626 C CA . LEU A 1 91 ? -6.75 1.438 -7.262 1 82.25 91 LEU A CA 1
ATOM 627 C C . LEU A 1 91 ? -6.137 2.775 -7.664 1 82.25 91 LEU A C 1
ATOM 629 O O . LEU A 1 91 ? -5.023 2.818 -8.195 1 82.25 91 LEU A O 1
ATOM 633 N N . CYS A 1 92 ? -6.883 3.891 -7.453 1 86 92 CYS A N 1
ATOM 634 C CA . CYS A 1 92 ? -6.383 5.223 -7.766 1 86 92 CYS A CA 1
ATOM 635 C C . CYS A 1 92 ? -5.117 5.531 -6.977 1 86 92 CYS A C 1
ATOM 637 O O . CYS A 1 92 ? -4.172 6.117 -7.512 1 86 92 CYS A O 1
ATOM 639 N N . GLY A 1 93 ? -5.172 5.176 -5.758 1 89.69 93 GLY A N 1
ATOM 640 C CA . GLY A 1 93 ? -4.02 5.414 -4.902 1 89.69 93 GLY A CA 1
ATOM 641 C C . GLY A 1 93 ? -2.775 4.676 -5.355 1 89.69 93 GLY A C 1
ATOM 642 O O . GLY A 1 93 ? -1.689 5.254 -5.422 1 89.69 93 GLY A O 1
ATOM 643 N N . LEU A 1 94 ? -2.924 3.414 -5.633 1 86.25 94 LEU A N 1
ATOM 644 C CA . LEU A 1 94 ? -1.798 2.615 -6.105 1 86.25 94 LEU A CA 1
ATOM 645 C C . LEU A 1 94 ? -1.28 3.141 -7.441 1 86.25 94 LEU A C 1
ATOM 647 O O . LEU A 1 94 ? -0.069 3.182 -7.668 1 86.25 94 LEU A O 1
ATOM 651 N N . ALA A 1 95 ? -2.203 3.467 -8.281 1 84.75 95 ALA A N 1
ATOM 652 C CA . ALA A 1 95 ? -1.805 4.066 -9.555 1 84.75 95 ALA A CA 1
ATOM 653 C C . ALA A 1 95 ? -0.974 5.328 -9.328 1 84.75 95 ALA A C 1
ATOM 655 O O . ALA A 1 95 ? 0.065 5.52 -9.961 1 84.75 95 ALA A O 1
ATOM 656 N N . THR A 1 96 ? -1.471 6.168 -8.469 1 90.06 96 THR A N 1
ATOM 657 C CA . THR A 1 96 ? -0.763 7.402 -8.148 1 90.06 96 THR A CA 1
ATOM 658 C C . THR A 1 96 ? 0.618 7.102 -7.574 1 90.06 96 THR A C 1
ATOM 660 O O . THR A 1 96 ? 1.598 7.766 -7.918 1 90.06 96 THR A O 1
ATOM 663 N N . THR A 1 97 ? 0.676 6.141 -6.738 1 91.5 97 THR A N 1
ATOM 664 C CA . THR A 1 97 ? 1.944 5.758 -6.129 1 91.5 97 THR A CA 1
ATOM 665 C C . THR A 1 97 ? 2.941 5.309 -7.195 1 91.5 97 THR A C 1
ATOM 667 O O . THR A 1 97 ? 4.059 5.82 -7.266 1 91.5 97 THR A O 1
ATOM 670 N N . PHE A 1 98 ? 2.594 4.445 -8.016 1 85 98 PHE A N 1
ATOM 671 C CA . PHE A 1 98 ? 3.543 3.861 -8.961 1 85 98 PHE A CA 1
ATOM 672 C C . PHE A 1 98 ? 3.867 4.84 -10.078 1 85 98 PHE A C 1
ATOM 674 O O . PHE A 1 98 ? 4.988 4.859 -10.594 1 85 98 PHE A O 1
ATOM 681 N N . MET A 1 99 ? 2.875 5.609 -10.461 1 85.94 99 MET A N 1
ATOM 682 C CA . MET A 1 99 ? 3.164 6.68 -11.414 1 85.94 99 MET A CA 1
ATOM 683 C C . MET A 1 99 ? 4.133 7.695 -10.812 1 85.94 99 MET A C 1
ATOM 685 O O . MET A 1 99 ? 5.051 8.156 -11.492 1 85.94 99 MET A O 1
ATOM 689 N N . GLY A 1 100 ? 3.844 8.07 -9.609 1 91.19 100 GLY A N 1
ATOM 690 C CA . GLY A 1 100 ? 4.734 9 -8.93 1 91.19 100 GLY A CA 1
ATOM 691 C C . GLY A 1 100 ? 6.152 8.484 -8.797 1 91.19 100 GLY A C 1
ATOM 692 O O . GLY A 1 100 ? 7.113 9.211 -9.047 1 91.19 100 GLY A O 1
ATOM 693 N N . LEU A 1 101 ? 6.281 7.246 -8.383 1 88.75 101 LEU A N 1
ATOM 694 C CA . LEU A 1 101 ? 7.602 6.633 -8.266 1 88.75 101 LEU A CA 1
ATOM 695 C C . LEU A 1 101 ? 8.305 6.578 -9.617 1 88.75 101 LEU A C 1
ATOM 697 O O . LEU A 1 101 ? 9.469 6.945 -9.734 1 88.75 101 LEU A O 1
ATOM 701 N N . GLY A 1 102 ? 7.609 6.098 -10.633 1 84.81 102 GLY A N 1
ATOM 702 C CA . GLY A 1 102 ? 8.188 6.02 -11.969 1 84.81 102 GLY A CA 1
ATOM 703 C C . GLY A 1 102 ? 8.586 7.371 -12.523 1 84.81 102 GLY A C 1
ATOM 704 O O . GLY A 1 102 ? 9.695 7.535 -13.039 1 84.81 102 GLY A O 1
ATOM 705 N N . LEU A 1 103 ? 7.703 8.32 -12.445 1 89.88 103 LEU A N 1
ATOM 706 C CA . LEU A 1 103 ? 7.973 9.656 -12.961 1 89.88 103 LEU A CA 1
ATOM 707 C C . LEU A 1 103 ? 9.117 10.312 -12.203 1 89.88 103 LEU A C 1
ATOM 709 O O . LEU A 1 103 ? 9.938 11.023 -12.789 1 89.88 103 LEU A O 1
ATOM 713 N N . SER A 1 104 ? 9.094 10.156 -10.898 1 93.69 104 SER A N 1
ATOM 714 C CA . SER A 1 104 ? 10.188 10.734 -10.117 1 93.69 104 SER A CA 1
ATOM 715 C C . SER A 1 104 ? 11.531 10.141 -10.523 1 93.69 104 SER A C 1
ATOM 717 O O . SER A 1 104 ? 12.539 10.852 -10.594 1 93.69 104 SER A O 1
ATOM 719 N N . THR A 1 105 ? 11.602 8.875 -10.75 1 88.94 105 THR A N 1
ATOM 720 C CA . THR A 1 105 ? 12.836 8.227 -11.195 1 88.94 105 THR A CA 1
ATOM 721 C C . THR A 1 105 ? 13.266 8.766 -12.555 1 88.94 105 THR A C 1
ATOM 723 O O . THR A 1 105 ? 14.453 9.031 -12.766 1 88.94 105 THR A O 1
ATOM 726 N N . ALA A 1 106 ? 12.32 8.875 -13.445 1 86.19 106 ALA A N 1
ATOM 727 C CA . ALA A 1 106 ? 12.625 9.367 -14.789 1 86.19 106 ALA A CA 1
ATOM 728 C C . ALA A 1 106 ? 13.133 10.805 -14.742 1 86.19 106 ALA A C 1
ATOM 730 O O . ALA A 1 106 ? 14.125 11.141 -15.398 1 86.19 106 ALA A O 1
ATOM 731 N N . LEU A 1 107 ? 12.5 11.609 -13.977 1 91.06 107 LEU A N 1
ATOM 732 C CA . LEU A 1 107 ? 12.852 13.023 -13.898 1 91.06 107 LEU A CA 1
ATOM 733 C C . LEU A 1 107 ? 14.172 13.211 -13.148 1 91.06 107 LEU A C 1
ATOM 735 O O . LEU A 1 107 ? 14.93 14.133 -13.453 1 91.06 107 LEU A O 1
ATOM 739 N N . GLY A 1 108 ? 14.359 12.383 -12.203 1 93.25 108 GLY A N 1
ATOM 740 C CA . GLY A 1 108 ? 15.492 12.578 -11.312 1 93.25 108 GLY A CA 1
ATOM 741 C C . GLY A 1 108 ? 16.734 11.812 -11.727 1 93.25 108 GLY A C 1
ATOM 742 O O . GLY A 1 108 ? 17.75 11.859 -11.047 1 93.25 108 GLY A O 1
ATOM 743 N N . HIS A 1 109 ? 16.672 11.125 -12.812 1 88.31 109 HIS A N 1
ATOM 744 C CA . HIS A 1 109 ? 17.734 10.219 -13.219 1 88.31 109 HIS A CA 1
ATOM 745 C C . HIS A 1 109 ? 19.078 10.945 -13.312 1 88.31 109 HIS A C 1
ATOM 747 O O . HIS A 1 109 ? 20.094 10.461 -12.789 1 88.31 109 HIS A O 1
ATOM 753 N N . ASN A 1 110 ? 19.109 12.062 -13.898 1 89.56 110 ASN A N 1
ATOM 754 C CA . ASN A 1 110 ? 20.344 12.797 -14.133 1 89.56 110 ASN A CA 1
ATOM 755 C C . ASN A 1 110 ? 20.828 13.508 -12.875 1 89.56 110 ASN A C 1
ATOM 757 O O . ASN A 1 110 ? 21.953 13.992 -12.82 1 89.56 110 ASN A O 1
ATOM 761 N N . TYR A 1 111 ? 19.984 13.539 -11.852 1 93.06 111 TYR A N 1
ATOM 762 C CA . TYR A 1 111 ? 20.328 14.25 -10.633 1 93.06 111 TYR A CA 1
ATOM 763 C C . TYR A 1 111 ? 20.672 13.281 -9.508 1 93.06 111 TYR A C 1
ATOM 765 O O . TYR A 1 111 ? 21.062 13.695 -8.414 1 93.06 111 TYR A O 1
ATOM 773 N N . ALA A 1 112 ? 20.609 12.039 -9.773 1 92.31 112 ALA A N 1
ATOM 774 C CA . ALA A 1 112 ? 20.766 11.023 -8.734 1 92.31 112 ALA A CA 1
ATOM 775 C C . ALA A 1 112 ? 22.188 11.023 -8.18 1 92.31 112 ALA A C 1
ATOM 777 O O . ALA A 1 112 ? 23.156 11.047 -8.945 1 92.31 112 ALA A O 1
ATOM 778 N N . GLY A 1 113 ? 22.266 11.07 -6.859 1 91.81 113 GLY A N 1
ATOM 779 C CA . GLY A 1 113 ? 23.547 10.938 -6.203 1 91.81 113 GLY A CA 1
ATOM 780 C C . GLY A 1 113 ? 24.25 12.273 -6.016 1 91.81 113 GLY A C 1
ATOM 781 O O . GLY A 1 113 ? 25.266 12.352 -5.309 1 91.81 113 GLY A O 1
ATOM 782 N N . GLN A 1 114 ? 23.766 13.297 -6.578 1 92.31 114 GLN A N 1
ATOM 783 C CA . GLN A 1 114 ? 24.391 14.609 -6.434 1 92.31 114 GLN A CA 1
ATOM 784 C C . GLN A 1 114 ? 23.875 15.328 -5.188 1 92.31 114 GLN A C 1
ATOM 786 O O . GLN A 1 114 ? 22.656 15.43 -4.98 1 92.31 114 GLN A O 1
ATOM 791 N N . PRO A 1 115 ? 24.797 15.805 -4.402 1 91.62 115 PRO A N 1
ATOM 792 C CA . PRO A 1 115 ? 24.344 16.547 -3.219 1 91.62 115 PRO A CA 1
ATOM 793 C C . PRO A 1 115 ? 23.609 17.828 -3.572 1 91.62 115 PRO A C 1
ATOM 795 O O . PRO A 1 115 ? 23.969 18.516 -4.535 1 91.62 115 PRO A O 1
ATOM 798 N N . VAL A 1 116 ? 22.547 18.047 -2.818 1 90.75 116 VAL A N 1
ATOM 799 C CA . VAL A 1 116 ? 21.781 19.266 -3.023 1 90.75 116 VAL A CA 1
ATOM 800 C C . VAL A 1 116 ? 22.594 20.469 -2.564 1 90.75 116 VAL A C 1
ATOM 802 O O . VAL A 1 116 ? 23.188 20.453 -1.488 1 90.75 116 VAL A O 1
ATOM 805 N N . ASP A 1 117 ? 22.672 21.438 -3.348 1 86.19 117 ASP A N 1
ATOM 806 C CA . ASP A 1 117 ? 23.609 22.531 -3.127 1 86.19 117 ASP A CA 1
ATOM 807 C C . ASP A 1 117 ? 23.062 23.547 -2.127 1 86.19 117 ASP A C 1
ATOM 809 O O . ASP A 1 117 ? 23.812 24.344 -1.551 1 86.19 117 ASP A O 1
ATOM 813 N N . ALA A 1 118 ? 21.75 23.688 -1.997 1 84.81 118 ALA A N 1
ATOM 814 C CA . ALA A 1 118 ? 21.125 24.609 -1.056 1 84.81 118 ALA A CA 1
ATOM 815 C C . ALA A 1 118 ? 20.078 23.891 -0.196 1 84.81 118 ALA A C 1
ATOM 817 O O . ALA A 1 118 ? 19.094 23.359 -0.713 1 84.81 118 ALA A O 1
ATOM 818 N N . THR A 1 119 ? 20.281 23.766 1.101 1 88.62 119 THR A N 1
ATOM 819 C CA . THR A 1 119 ? 19.406 23.078 2.045 1 88.62 119 THR A CA 1
ATOM 820 C C . THR A 1 119 ? 18.984 24.016 3.174 1 88.62 119 THR A C 1
ATOM 822 O O . THR A 1 119 ? 19.453 25.156 3.246 1 88.62 119 THR A O 1
ATOM 825 N N . PHE A 1 120 ? 17.812 23.641 3.896 1 86.38 120 PHE A N 1
ATOM 826 C CA . PHE A 1 120 ? 17.422 24.406 5.074 1 86.38 120 PHE A CA 1
ATOM 827 C C . PHE A 1 120 ? 18.406 24.188 6.215 1 86.38 120 PHE A C 1
ATOM 829 O O . PHE A 1 120 ? 18.75 23.047 6.535 1 86.38 120 PHE A O 1
ATOM 836 N N . GLY A 1 121 ? 19.656 24.625 6.066 1 66.56 121 GLY A N 1
ATOM 837 C CA . GLY A 1 121 ? 20.75 24.516 7.016 1 66.56 121 GLY A CA 1
ATOM 838 C C . GLY A 1 121 ? 20.297 24.453 8.461 1 66.56 121 GLY A C 1
ATOM 839 O O . GLY A 1 121 ? 19.094 24.422 8.734 1 66.56 121 GLY A O 1
ATOM 840 N N . HIS A 1 122 ? 21.156 24.141 9.445 1 58.91 122 HIS A N 1
ATOM 841 C CA . HIS A 1 122 ? 20.953 24.109 10.883 1 58.91 122 HIS A CA 1
ATOM 842 C C . HIS A 1 122 ? 20.703 25.516 11.438 1 58.91 122 HIS A C 1
ATOM 844 O O . HIS A 1 122 ? 21.469 26.438 11.148 1 58.91 122 HIS A O 1
ATOM 850 N N . VAL A 1 123 ? 19.5 26.047 11.328 1 47.69 123 VAL A N 1
ATOM 851 C CA . VAL A 1 123 ? 19.328 27.359 11.938 1 47.69 123 VAL A CA 1
ATOM 852 C C . VAL A 1 123 ? 19.328 27.219 13.461 1 47.69 123 VAL A C 1
ATOM 854 O O . VAL A 1 123 ? 18.562 26.438 14.023 1 47.69 123 VAL A O 1
ATOM 857 N N . THR A 1 124 ? 20.438 27.5 14.125 1 44.03 124 THR A N 1
ATOM 858 C CA . THR A 1 124 ? 20.516 27.578 15.578 1 44.03 124 THR A CA 1
ATOM 859 C C . THR A 1 124 ? 19.5 28.578 16.125 1 44.03 124 THR A C 1
ATOM 861 O O . THR A 1 124 ? 19.531 29.766 15.758 1 44.03 124 THR A O 1
ATOM 864 N N . ILE A 1 125 ? 18.375 28.266 16.406 1 44.16 125 ILE A N 1
ATOM 865 C CA . ILE A 1 125 ? 17.531 29.203 17.125 1 44.16 125 ILE A CA 1
ATOM 866 C C . ILE A 1 125 ? 18.141 29.531 18.484 1 44.16 125 ILE A C 1
ATOM 868 O O . ILE A 1 125 ? 18.25 28.656 19.344 1 44.16 125 ILE A O 1
ATOM 872 N N . PRO A 1 126 ? 18.812 30.625 18.625 1 42.25 126 PRO A N 1
ATOM 873 C CA . PRO A 1 126 ? 19.547 31.031 19.844 1 42.25 126 PRO A CA 1
ATOM 874 C C . PRO A 1 126 ? 18.734 30.781 21.109 1 42.25 126 PRO A C 1
ATOM 876 O O . PRO A 1 126 ? 19.312 30.438 22.156 1 42.25 126 PRO A O 1
ATOM 879 N N . LEU A 1 127 ? 17.641 31.281 21.203 1 42.09 127 LEU A N 1
ATOM 880 C CA . LEU A 1 127 ? 17.016 31.406 22.5 1 42.09 127 LEU A CA 1
ATOM 881 C C . LEU A 1 127 ? 16.75 30.031 23.109 1 42.09 127 LEU A C 1
ATOM 883 O O . LEU A 1 127 ? 16.828 29.859 24.328 1 42.09 127 LEU A O 1
ATOM 887 N N . LEU A 1 128 ? 16.25 29.125 22.422 1 45.06 128 LEU A N 1
ATOM 888 C CA . LEU A 1 128 ? 15.82 27.875 23.016 1 45.06 128 LEU A CA 1
ATOM 889 C C . LEU A 1 128 ? 16.953 26.844 23 1 45.06 128 LEU A C 1
ATOM 891 O O . LEU A 1 128 ? 16.812 25.75 23.547 1 45.06 128 LEU A O 1
ATOM 895 N N . SER A 1 129 ? 17.984 27.047 22.312 1 46.94 129 SER A N 1
ATOM 896 C CA . SER A 1 129 ? 19.203 26.25 22.234 1 46.94 129 SER A CA 1
ATOM 897 C C . SER A 1 129 ? 19.844 26.109 23.609 1 46.94 129 SER A C 1
ATOM 899 O O . SER A 1 129 ? 20.766 25.312 23.797 1 46.94 129 SER A O 1
ATOM 901 N N . ALA A 1 130 ? 19.422 26.969 24.531 1 46.09 130 ALA A N 1
ATOM 902 C CA . ALA A 1 130 ? 20.078 26.953 25.844 1 46.09 130 ALA A CA 1
ATOM 903 C C . ALA A 1 130 ? 19.562 25.797 26.703 1 46.09 130 ALA A C 1
ATOM 905 O O . ALA A 1 130 ? 20.047 25.594 27.812 1 46.09 130 ALA A O 1
ATOM 906 N N . ILE A 1 131 ? 18.406 25.203 26.25 1 48.28 131 ILE A N 1
ATOM 907 C CA . ILE A 1 131 ? 18.031 24.078 27.094 1 48.28 131 ILE A CA 1
ATOM 908 C C . ILE A 1 131 ? 18.844 22.844 26.703 1 48.28 131 ILE A C 1
ATOM 910 O O . ILE A 1 131 ? 18.797 22.406 25.547 1 48.28 131 ILE A O 1
ATOM 914 N N . PRO A 1 132 ? 19.734 22.375 27.531 1 49.72 132 PRO A N 1
ATOM 915 C CA . PRO A 1 132 ? 20.812 21.438 27.219 1 49.72 132 PRO A CA 1
ATOM 916 C C . PRO A 1 132 ? 20.344 20.234 26.406 1 49.72 132 PRO A C 1
ATOM 918 O O . PRO A 1 132 ? 21.094 19.719 25.562 1 49.72 132 PRO A O 1
ATOM 921 N N . VAL A 1 133 ? 19.375 19.5 26.797 1 48.5 133 VAL A N 1
ATOM 922 C CA . VAL A 1 133 ? 19.125 18.203 26.156 1 48.5 133 VAL A CA 1
ATOM 923 C C . VAL A 1 133 ? 18.125 18.391 25.016 1 48.5 133 VAL A C 1
ATOM 925 O O . VAL A 1 133 ? 18.344 17.891 23.906 1 48.5 133 VAL A O 1
ATOM 928 N N . ILE A 1 134 ? 16.953 18.984 25.219 1 52.03 134 ILE A N 1
ATOM 929 C CA . ILE A 1 134 ? 15.844 19.078 24.297 1 52.03 134 ILE A CA 1
ATOM 930 C C . ILE A 1 134 ? 16.047 20.25 23.344 1 52.03 134 ILE A C 1
ATOM 932 O O . ILE A 1 134 ? 15.68 20.188 22.172 1 52.03 134 ILE A O 1
ATOM 936 N N . GLY A 1 135 ? 16.703 21.344 23.812 1 50.56 135 GLY A N 1
ATOM 937 C CA . GLY A 1 135 ? 16.891 22.594 23.094 1 50.56 135 GLY A CA 1
ATOM 938 C C . GLY A 1 135 ? 17.609 22.438 21.781 1 50.56 135 GLY A C 1
ATOM 939 O O . GLY A 1 135 ? 17.078 22.781 20.719 1 50.56 135 GLY A O 1
ATOM 940 N N . PRO A 1 136 ? 18.766 21.953 21.891 1 50.78 136 PRO A N 1
ATOM 941 C CA . PRO A 1 136 ? 19.516 21.812 20.641 1 50.78 136 PRO A CA 1
ATOM 942 C C . PRO A 1 136 ? 18.844 20.859 19.656 1 50.78 136 PRO A C 1
ATOM 944 O O . PRO A 1 136 ? 18.984 21.047 18.438 1 50.78 136 PRO A O 1
ATOM 947 N N . ALA A 1 137 ? 18.203 19.938 20.188 1 53 137 ALA A N 1
ATOM 948 C CA . ALA A 1 137 ? 17.625 18.922 19.297 1 53 137 ALA A CA 1
ATOM 949 C C . ALA A 1 137 ? 16.422 19.484 18.547 1 53 137 ALA A C 1
ATOM 951 O O . ALA A 1 137 ? 16.234 19.172 17.359 1 53 137 ALA A O 1
ATOM 952 N N . PHE A 1 138 ? 15.492 20.188 19.25 1 54.19 138 PHE A N 1
ATOM 953 C CA . PHE A 1 138 ? 14.273 20.703 18.625 1 54.19 138 PHE A CA 1
ATOM 954 C C . PHE A 1 138 ? 14.523 22.047 17.969 1 54.19 138 PHE A C 1
ATOM 956 O O . PHE A 1 138 ? 13.922 22.375 16.953 1 54.19 138 PHE A O 1
ATOM 963 N N . PHE A 1 139 ? 15.344 22.984 18.688 1 51.28 139 PHE A N 1
ATOM 964 C CA . PHE A 1 139 ? 15.336 24.359 18.25 1 51.28 139 PHE A CA 1
ATOM 965 C C . PHE A 1 139 ? 16.625 24.703 17.5 1 51.28 139 PHE A C 1
ATOM 967 O O . PHE A 1 139 ? 16.703 25.75 16.859 1 51.28 139 PHE A O 1
ATOM 974 N N . ALA A 1 140 ? 17.656 23.984 17.734 1 49.34 140 ALA A N 1
ATOM 975 C CA . ALA A 1 140 ? 18.891 24.328 17.047 1 49.34 140 ALA A CA 1
ATOM 976 C C . ALA A 1 140 ? 18.906 23.766 15.625 1 49.34 140 ALA A C 1
ATOM 978 O O . ALA A 1 140 ? 19.844 23.969 14.867 1 49.34 140 ALA A O 1
ATOM 979 N N . GLN A 1 141 ? 17.766 23.109 15.336 1 57.62 141 GLN A N 1
ATOM 980 C CA . GLN A 1 141 ? 17.922 22.453 14.047 1 57.62 141 GLN A CA 1
ATOM 981 C C . GLN A 1 141 ? 17.312 23.281 12.922 1 57.62 141 GLN A C 1
ATOM 983 O O . GLN A 1 141 ? 17.469 24.516 12.891 1 57.62 141 GLN A O 1
ATOM 988 N N . ASN A 1 142 ? 16.266 22.891 12.086 1 67.56 142 ASN A N 1
ATOM 989 C CA . ASN A 1 142 ? 15.711 23.359 10.828 1 67.56 142 ASN A CA 1
ATOM 990 C C . ASN A 1 142 ? 14.477 24.219 11.047 1 67.56 142 ASN A C 1
ATOM 992 O O . ASN A 1 142 ? 13.711 23.984 11.984 1 67.56 142 ASN A O 1
ATOM 996 N N . ILE A 1 143 ? 14.461 25.609 10.609 1 79.81 143 ILE A N 1
ATOM 997 C CA . ILE A 1 143 ? 13.375 26.578 10.68 1 79.81 143 ILE A CA 1
ATOM 998 C C . ILE A 1 143 ? 12.039 25.859 10.484 1 79.81 143 ILE A C 1
ATOM 1000 O O . ILE A 1 143 ? 11 26.359 10.93 1 79.81 143 ILE A O 1
ATOM 1004 N N . LEU A 1 144 ? 12.141 24.641 9.953 1 89.88 144 LEU A N 1
ATOM 1005 C CA . LEU A 1 144 ? 10.891 23.984 9.602 1 89.88 144 LEU A CA 1
ATOM 1006 C C . LEU A 1 144 ? 10.398 23.094 10.742 1 89.88 144 LEU A C 1
ATOM 1008 O O . LEU A 1 144 ? 9.25 22.641 10.727 1 89.88 144 LEU A O 1
ATOM 1012 N N . ILE A 1 145 ? 11.148 22.906 11.766 1 88.88 145 ILE A N 1
ATOM 1013 C CA . ILE A 1 145 ? 10.805 21.984 12.844 1 88.88 145 ILE A CA 1
ATOM 1014 C C . ILE A 1 145 ? 9.602 22.531 13.617 1 88.88 145 ILE A C 1
ATOM 1016 O O . ILE A 1 145 ? 8.648 21.797 13.883 1 88.88 145 ILE A O 1
ATOM 1020 N N . VAL A 1 146 ? 9.617 23.828 13.969 1 89 146 VAL A N 1
ATOM 1021 C CA . VAL A 1 146 ? 8.547 24.422 14.75 1 89 146 VAL A CA 1
ATOM 1022 C C . VAL A 1 146 ? 7.242 24.391 13.953 1 89 146 VAL A C 1
ATOM 1024 O O . VAL A 1 146 ? 6.211 23.938 14.453 1 89 146 VAL A O 1
ATOM 1027 N N . PRO A 1 147 ? 7.246 24.828 12.727 1 93.31 147 PRO A N 1
ATOM 1028 C CA . PRO A 1 147 ? 6.012 24.734 11.953 1 93.31 147 PRO A CA 1
ATOM 1029 C C . PRO A 1 147 ? 5.496 23.312 11.828 1 93.31 147 PRO A C 1
ATOM 1031 O O . PRO A 1 147 ? 4.285 23.078 11.883 1 93.31 147 PRO A O 1
ATOM 1034 N N . ILE A 1 148 ? 6.371 22.312 11.719 1 95.81 148 ILE A N 1
ATOM 1035 C CA . ILE A 1 148 ? 5.969 20.938 11.453 1 95.81 148 ILE A CA 1
ATOM 1036 C C . ILE A 1 148 ? 5.375 20.328 12.719 1 95.81 148 ILE A C 1
ATOM 1038 O O . ILE A 1 148 ? 4.34 19.656 12.664 1 95.81 148 ILE A O 1
ATOM 1042 N N . TYR A 1 149 ? 5.988 20.594 13.852 1 95.25 149 TYR A N 1
ATOM 1043 C CA . TYR A 1 149 ? 5.605 19.859 15.047 1 95.25 149 TYR A CA 1
ATOM 1044 C C . TYR A 1 149 ? 4.633 20.656 15.898 1 95.25 149 TYR A C 1
ATOM 1046 O O . TYR A 1 149 ? 3.955 20.109 16.766 1 95.25 149 TYR A O 1
ATOM 1054 N N . VAL A 1 150 ? 4.52 21.969 15.711 1 94.62 150 VAL A N 1
ATOM 1055 C CA . VAL A 1 150 ? 3.697 22.781 16.594 1 94.62 150 VAL A CA 1
ATOM 1056 C C . VAL A 1 150 ? 2.633 23.516 15.797 1 94.62 150 VAL A C 1
ATOM 1058 O O . VAL A 1 150 ? 1.437 23.266 15.945 1 94.62 150 VAL A O 1
ATOM 1061 N N . LEU A 1 151 ? 3.041 24.297 14.812 1 96.44 151 LEU A N 1
ATOM 1062 C CA . LEU A 1 151 ? 2.115 25.203 14.141 1 96.44 151 LEU A CA 1
ATOM 1063 C C . LEU A 1 151 ? 1.126 24.422 13.281 1 96.44 151 LEU A C 1
ATOM 1065 O O . LEU A 1 151 ? -0.086 24.625 13.383 1 96.44 151 LEU A O 1
ATOM 1069 N N . LEU A 1 152 ? 1.633 23.5 12.438 1 97.56 152 LEU A N 1
ATOM 1070 C CA . LEU A 1 152 ? 0.763 22.812 11.492 1 97.56 152 LEU A CA 1
ATOM 1071 C C . LEU A 1 152 ? -0.204 21.891 12.234 1 97.56 152 LEU A C 1
ATOM 1073 O O . LEU A 1 152 ? -1.414 21.938 12 1 97.56 152 LEU A O 1
ATOM 1077 N N . PRO A 1 153 ? 0.323 21.031 13.125 1 97.94 153 PRO A N 1
ATOM 1078 C CA . PRO A 1 153 ? -0.633 20.188 13.844 1 97.94 153 PRO A CA 1
ATOM 1079 C C . PRO A 1 153 ? -1.638 20.984 14.664 1 97.94 153 PRO A C 1
ATOM 1081 O O . PRO A 1 153 ? -2.809 20.609 14.758 1 97.94 153 PRO A O 1
ATOM 1084 N N . ALA A 1 154 ? -1.251 22.078 15.281 1 97.31 154 ALA A N 1
ATOM 1085 C CA . ALA A 1 154 ? -2.152 22.922 16.047 1 97.31 154 ALA A CA 1
ATOM 1086 C C . ALA A 1 154 ? -3.195 23.578 15.141 1 97.31 154 ALA A C 1
ATOM 1088 O O . ALA A 1 154 ? -4.375 23.656 15.5 1 97.31 154 ALA A O 1
ATOM 1089 N N . LEU A 1 155 ? -2.74 24.047 14.023 1 97.75 155 LEU A N 1
ATOM 1090 C CA . LEU A 1 155 ? -3.646 24.672 13.07 1 97.75 155 LEU A CA 1
ATOM 1091 C C . LEU A 1 155 ? -4.672 23.672 12.555 1 97.75 155 LEU A C 1
ATOM 1093 O O . LEU A 1 155 ? -5.867 23.969 12.5 1 97.75 155 LEU A O 1
ATOM 1097 N N . VAL A 1 156 ? -4.223 22.5 12.125 1 97.69 156 VAL A N 1
ATOM 1098 C CA . VAL A 1 156 ? -5.129 21.484 11.609 1 97.69 156 VAL A CA 1
ATOM 1099 C C . VAL A 1 156 ? -6.105 21.062 12.711 1 97.69 156 VAL A C 1
ATOM 1101 O O . VAL A 1 156 ? -7.297 20.891 12.453 1 97.69 156 VAL A O 1
ATOM 1104 N N . HIS A 1 157 ? -5.543 20.922 13.938 1 97.06 157 HIS A N 1
ATOM 1105 C CA . HIS A 1 157 ? -6.391 20.578 15.07 1 97.06 157 HIS A CA 1
ATOM 1106 C C . HIS A 1 157 ? -7.453 21.641 15.32 1 97.06 157 HIS A C 1
ATOM 1108 O O . HIS A 1 157 ? -8.625 21.312 15.547 1 97.06 157 HIS A O 1
ATOM 1114 N N . PHE A 1 158 ? -7.117 22.859 15.312 1 97.19 158 PHE A N 1
ATOM 1115 C CA . PHE A 1 158 ? -8.031 23.984 15.539 1 97.19 158 PHE A CA 1
ATOM 1116 C C . PHE A 1 158 ? -9.102 24.031 14.461 1 97.19 158 PHE A C 1
ATOM 1118 O O . PHE A 1 158 ? -10.289 24.141 14.766 1 97.19 158 PHE A O 1
ATOM 1125 N N . VAL A 1 159 ? -8.703 23.875 13.18 1 96.75 159 VAL A N 1
ATOM 1126 C CA . VAL A 1 159 ? -9.648 23.938 12.07 1 96.75 159 VAL A CA 1
ATOM 1127 C C . VAL A 1 159 ? -10.609 22.75 12.141 1 96.75 159 VAL A C 1
ATOM 1129 O O . VAL A 1 159 ? -11.82 22.906 11.945 1 96.75 159 VAL A O 1
ATOM 1132 N N . MET A 1 160 ? -10.102 21.625 12.445 1 96 160 MET A N 1
ATOM 1133 C CA . MET A 1 160 ? -10.867 20.375 12.406 1 96 160 MET A CA 1
ATOM 1134 C C . MET A 1 160 ? -11.867 20.328 13.562 1 96 160 MET A C 1
ATOM 1136 O O . MET A 1 160 ? -12.984 19.844 13.398 1 96 160 MET A O 1
ATOM 1140 N N . PHE A 1 161 ? -11.492 20.891 14.789 1 96.06 161 PHE A N 1
ATOM 1141 C CA . PHE A 1 161 ? -12.312 20.562 15.953 1 96.06 161 PHE A CA 1
ATOM 1142 C C . PHE A 1 161 ? -12.898 21.828 16.562 1 96.06 161 PHE A C 1
ATOM 1144 O O . PHE A 1 161 ? -13.789 21.766 17.422 1 96.06 161 PHE A O 1
ATOM 1151 N N . ARG A 1 162 ? -12.453 22.969 16.125 1 96.88 162 ARG A N 1
ATOM 1152 C CA . ARG A 1 162 ? -12.883 24.188 16.812 1 96.88 162 ARG A CA 1
ATOM 1153 C C . ARG A 1 162 ? -13.578 25.141 15.852 1 96.88 162 ARG A C 1
ATOM 1155 O O . ARG A 1 162 ? -13.898 26.281 16.219 1 96.88 162 ARG A O 1
ATOM 1162 N N . THR A 1 163 ? -13.82 24.781 14.641 1 97.25 163 THR A N 1
ATOM 1163 C CA . THR A 1 163 ? -14.477 25.672 13.68 1 97.25 163 THR A CA 1
ATOM 1164 C C . THR A 1 163 ? -15.695 24.984 13.07 1 97.25 163 THR A C 1
ATOM 1166 O O . THR A 1 163 ? -15.844 23.766 13.148 1 97.25 163 THR A O 1
ATOM 1169 N N . ARG A 1 164 ? -16.562 25.797 12.492 1 96.38 164 ARG A N 1
ATOM 1170 C CA . ARG A 1 164 ? -17.719 25.281 11.766 1 96.38 164 ARG A CA 1
ATOM 1171 C C . ARG A 1 164 ? -17.297 24.516 10.523 1 96.38 164 ARG A C 1
ATOM 1173 O O . ARG A 1 164 ? -17.922 23.516 10.156 1 96.38 164 ARG A O 1
ATOM 1180 N N . HIS A 1 165 ? -16.297 25.047 9.938 1 96.94 165 HIS A N 1
ATOM 1181 C CA . HIS A 1 165 ? -15.75 24.359 8.766 1 96.94 165 HIS A CA 1
ATOM 1182 C C . HIS A 1 165 ? -15.305 22.938 9.125 1 96.94 165 HIS A C 1
ATOM 1184 O O . HIS A 1 165 ? -15.531 22 8.352 1 96.94 165 HIS A O 1
ATOM 1190 N N . GLY A 1 166 ? -14.68 22.844 10.234 1 96.56 166 GLY A N 1
ATOM 1191 C CA . GLY A 1 166 ? -14.234 21.547 10.711 1 96.56 166 GLY A CA 1
ATOM 1192 C C . GLY A 1 166 ? -15.383 20.594 11.008 1 96.56 166 GLY A C 1
ATOM 1193 O O . GLY A 1 166 ? -15.273 19.391 10.773 1 96.56 166 GLY A O 1
ATOM 1194 N N . LEU A 1 167 ? -16.438 21.109 11.484 1 95.5 167 LEU A N 1
ATOM 1195 C CA . LEU A 1 167 ? -17.625 20.312 11.719 1 95.5 167 LEU A CA 1
ATOM 1196 C C . LEU A 1 167 ? -18.172 19.75 10.406 1 95.5 167 LEU A C 1
ATOM 1198 O O . LEU A 1 167 ? -18.578 18.594 10.336 1 95.5 167 LEU A O 1
ATOM 1202 N N . ASN A 1 168 ? -18.188 20.641 9.453 1 96.12 168 ASN A N 1
ATOM 1203 C CA . ASN A 1 168 ? -18.656 20.219 8.133 1 96.12 168 ASN A CA 1
ATOM 1204 C C . ASN A 1 168 ? -17.75 19.125 7.562 1 96.12 168 ASN A C 1
ATOM 1206 O O . ASN A 1 168 ? -18.25 18.141 6.992 1 96.12 168 ASN A O 1
ATOM 1210 N N . MET A 1 169 ? -16.5 19.359 7.715 1 95.25 169 MET A N 1
ATOM 1211 C CA . MET A 1 169 ? -15.539 18.391 7.195 1 95.25 169 MET A CA 1
ATOM 1212 C C . MET A 1 169 ? -15.727 17.031 7.852 1 95.25 169 MET A C 1
ATOM 1214 O O . MET A 1 169 ? -15.727 16 7.168 1 95.25 169 MET A O 1
ATOM 1218 N N . ARG A 1 170 ? -15.883 16.984 9.125 1 94.81 170 ARG A N 1
ATOM 1219 C CA . ARG A 1 170 ? -16.062 15.727 9.852 1 94.81 170 ARG A CA 1
ATOM 1220 C C . ARG A 1 170 ? -17.406 15.086 9.508 1 94.81 170 ARG A C 1
ATOM 1222 O O . ARG A 1 170 ? -17.5 13.859 9.43 1 94.81 170 ARG A O 1
ATOM 1229 N N . ALA A 1 171 ? -18.438 15.867 9.258 1 92.31 171 ALA A N 1
ATOM 1230 C CA . ALA A 1 171 ? -19.734 15.352 8.852 1 92.31 171 ALA A CA 1
ATOM 1231 C C . ALA A 1 171 ? -19.656 14.641 7.504 1 92.31 171 ALA A C 1
ATOM 1233 O O . ALA A 1 171 ? -20.312 13.617 7.297 1 92.31 171 ALA A O 1
ATOM 1234 N N . VAL A 1 172 ? -18.844 15.25 6.633 1 92.25 172 VAL A N 1
ATOM 1235 C CA . VAL A 1 172 ? -18.672 14.672 5.305 1 92.25 172 VAL A CA 1
ATOM 1236 C C . VAL A 1 172 ? -18.047 13.281 5.426 1 92.25 172 VAL A C 1
ATOM 1238 O O . VAL A 1 172 ? -18.438 12.359 4.699 1 92.25 172 VAL A O 1
ATOM 1241 N N . GLY A 1 173 ? -17.078 13.156 6.328 1 91.88 173 GLY A N 1
ATOM 1242 C CA . GLY A 1 173 ? -16.422 11.875 6.523 1 91.88 173 GLY A CA 1
ATOM 1243 C C . GLY A 1 173 ? -17.281 10.852 7.234 1 91.88 173 GLY A C 1
ATOM 1244 O O . GLY A 1 173 ? -17.141 9.648 7.02 1 91.88 173 GLY A O 1
ATOM 1245 N N . GLU A 1 174 ? -18.266 11.297 8.016 1 89.31 174 GLU A N 1
ATOM 1246 C CA . GLU A 1 174 ? -19.094 10.398 8.812 1 89.31 174 GLU A CA 1
ATOM 1247 C C . GLU A 1 174 ? -20.328 9.945 8.039 1 89.31 174 GLU A C 1
ATOM 1249 O O . GLU A 1 174 ? -20.641 8.758 7.996 1 89.31 174 GLU A O 1
ATOM 1254 N N . ASN A 1 175 ? -21.031 10.945 7.523 1 91.12 175 ASN A N 1
ATOM 1255 C CA . ASN A 1 175 ? -22.266 10.688 6.77 1 91.12 175 ASN A CA 1
ATOM 1256 C C . ASN A 1 175 ? -22.422 11.664 5.609 1 91.12 175 ASN A C 1
ATOM 1258 O O . ASN A 1 175 ? -23.156 12.648 5.723 1 91.12 175 ASN A O 1
ATOM 1262 N N . PRO A 1 176 ? -21.844 11.25 4.547 1 90.56 176 PRO A N 1
ATOM 1263 C CA . PRO A 1 176 ? -21.875 12.164 3.406 1 90.56 176 PRO A CA 1
ATOM 1264 C C . PRO A 1 176 ? -23.297 12.477 2.932 1 90.56 176 PRO A C 1
ATOM 1266 O O . PRO A 1 176 ? -23.562 13.594 2.498 1 90.56 176 PRO A O 1
ATOM 1269 N N . ALA A 1 177 ? -24.156 11.508 2.98 1 88.38 177 ALA A N 1
ATOM 1270 C CA . ALA A 1 177 ? -25.531 11.719 2.543 1 88.38 177 ALA A CA 1
ATOM 1271 C C . ALA A 1 177 ? -26.234 12.766 3.408 1 88.38 177 ALA A C 1
ATOM 1273 O O . ALA A 1 177 ? -26.891 13.672 2.889 1 88.38 177 ALA A O 1
ATOM 1274 N N . ALA A 1 178 ? -26.109 12.594 4.695 1 89.69 178 ALA A N 1
ATOM 1275 C CA . ALA A 1 178 ? -26.703 13.555 5.625 1 89.69 178 ALA A CA 1
ATOM 1276 C C . ALA A 1 178 ? -26.078 14.93 5.457 1 89.69 178 ALA A C 1
ATOM 1278 O O . ALA A 1 178 ? -26.766 15.953 5.547 1 89.69 178 ALA A O 1
ATOM 1279 N N . ALA A 1 179 ? -24.766 14.969 5.277 1 91.44 179 ALA A N 1
ATOM 1280 C CA . ALA A 1 179 ? -24.078 16.234 5.062 1 91.44 179 ALA A CA 1
ATOM 1281 C C . ALA A 1 179 ? -24.594 16.938 3.807 1 91.44 179 ALA A C 1
ATOM 1283 O O . ALA A 1 179 ? -24.812 18.156 3.812 1 91.44 179 ALA A O 1
ATOM 1284 N N . ASP A 1 180 ? -24.766 16.203 2.779 1 91.44 180 ASP A N 1
ATOM 1285 C CA . ASP A 1 180 ? -25.281 16.75 1.533 1 91.44 180 ASP A CA 1
ATOM 1286 C C . ASP A 1 180 ? -26.688 17.312 1.725 1 91.44 180 ASP A C 1
ATOM 1288 O O . ASP A 1 180 ? -27.016 18.375 1.188 1 91.44 180 ASP A O 1
ATOM 1292 N N . ALA A 1 181 ? -27.438 16.578 2.447 1 92.56 181 ALA A N 1
ATOM 1293 C CA . ALA A 1 181 ? -28.812 17.016 2.738 1 92.56 181 ALA A CA 1
ATOM 1294 C C . ALA A 1 181 ? -28.812 18.328 3.51 1 92.56 181 ALA A C 1
ATOM 1296 O O . ALA A 1 181 ? -29.734 19.141 3.373 1 92.56 181 ALA A O 1
ATOM 1297 N N . ALA A 1 182 ? -27.812 18.562 4.25 1 94.88 182 ALA A N 1
ATOM 1298 C CA . ALA A 1 182 ? -27.703 19.766 5.051 1 94.88 182 ALA A CA 1
ATOM 1299 C C . ALA A 1 182 ? -27.094 20.906 4.234 1 94.88 182 ALA A C 1
ATOM 1301 O O . ALA A 1 182 ? -26.875 22 4.754 1 94.88 182 ALA A O 1
ATOM 1302 N N . GLY A 1 183 ? -26.719 20.625 2.957 1 94.69 183 GLY A N 1
ATOM 1303 C CA . GLY A 1 183 ? -26.25 21.672 2.064 1 94.69 183 GLY A CA 1
ATOM 1304 C C . GLY A 1 183 ? -24.75 21.766 1.993 1 94.69 183 GLY A C 1
ATOM 1305 O O . GLY A 1 183 ? -24.203 22.703 1.394 1 94.69 183 GLY A O 1
ATOM 1306 N N . ILE A 1 184 ? -24.094 20.906 2.625 1 95.31 184 ILE A N 1
ATOM 1307 C CA . ILE A 1 184 ? -22.625 20.891 2.59 1 95.31 184 ILE A CA 1
ATOM 1308 C C . ILE A 1 184 ? -22.156 20.297 1.268 1 95.31 184 ILE A C 1
ATOM 1310 O O . ILE A 1 184 ? -22.641 19.25 0.839 1 95.31 184 ILE A O 1
ATOM 1314 N N . PRO A 1 185 ? -21.219 21 0.571 1 96.31 185 PRO A N 1
ATOM 1315 C CA . PRO A 1 185 ? -20.703 20.469 -0.691 1 96.31 185 PRO A CA 1
ATOM 1316 C C . PRO A 1 185 ? -19.703 19.328 -0.485 1 96.31 185 PRO A C 1
ATOM 1318 O O . PRO A 1 185 ? -18.5 19.547 -0.504 1 96.31 185 PRO A O 1
ATOM 1321 N N . VAL A 1 186 ? -20.203 18.156 -0.471 1 94.88 186 VAL A N 1
ATOM 1322 C CA . VAL A 1 186 ? -19.438 16.969 -0.103 1 94.88 186 VAL A CA 1
ATOM 1323 C C . VAL A 1 186 ? -18.312 16.75 -1.113 1 94.88 186 VAL A C 1
ATOM 1325 O O . VAL A 1 186 ? -17.156 16.578 -0.732 1 94.88 186 VAL A O 1
ATOM 1328 N N . MET A 1 187 ? -18.547 16.891 -2.396 1 95.25 187 MET A N 1
ATOM 1329 C CA . MET A 1 187 ? -17.547 16.625 -3.436 1 95.25 187 MET A CA 1
ATOM 1330 C C . MET A 1 187 ? -16.422 17.656 -3.389 1 95.25 187 MET A C 1
ATOM 1332 O O . MET A 1 187 ? -15.25 17.297 -3.508 1 95.25 187 MET A O 1
ATOM 1336 N N . ALA A 1 188 ? -16.828 18.797 -3.223 1 97 188 ALA A N 1
ATOM 1337 C CA . ALA A 1 188 ? -15.828 19.859 -3.168 1 97 188 ALA A CA 1
ATOM 1338 C C . ALA A 1 188 ? -14.93 19.703 -1.946 1 97 188 ALA A C 1
ATOM 1340 O O . ALA A 1 188 ? -13.711 19.891 -2.035 1 97 188 ALA A O 1
ATOM 1341 N N . MET A 1 189 ? -15.516 19.422 -0.866 1 96.62 189 MET A N 1
ATOM 1342 C CA . MET A 1 189 ? -14.742 19.25 0.355 1 96.62 189 MET A CA 1
ATOM 1343 C C . MET A 1 189 ? -13.766 18.078 0.215 1 96.62 189 MET A C 1
ATOM 1345 O O . MET A 1 189 ? -12.586 18.219 0.551 1 96.62 189 MET A O 1
ATOM 1349 N N . ARG A 1 190 ? -14.266 16.969 -0.282 1 97.19 190 ARG A N 1
ATOM 1350 C CA . ARG A 1 190 ? -13.398 15.812 -0.488 1 97.19 190 ARG A CA 1
ATOM 1351 C C . ARG A 1 190 ? -12.266 16.141 -1.456 1 97.19 190 ARG A C 1
ATOM 1353 O O . ARG A 1 190 ? -11.102 15.836 -1.188 1 97.19 190 ARG A O 1
ATOM 1360 N N . PHE A 1 191 ? -12.641 16.875 -2.518 1 97.44 191 PHE A N 1
ATOM 1361 C CA . PHE A 1 191 ? -11.664 17.188 -3.551 1 97.44 191 PHE A CA 1
ATOM 1362 C C . PHE A 1 191 ? -10.539 18.062 -2.99 1 97.44 191 PHE A C 1
ATOM 1364 O O . PHE A 1 191 ? -9.359 17.75 -3.156 1 97.44 191 PHE A O 1
ATOM 1371 N N . TRP A 1 192 ? -10.883 19.031 -2.316 1 98.25 192 TRP A N 1
ATOM 1372 C CA . TRP A 1 192 ? -9.891 20.031 -1.916 1 98.25 192 TRP A CA 1
ATOM 1373 C C . TRP A 1 192 ? -9.078 19.547 -0.72 1 98.25 192 TRP A C 1
ATOM 1375 O O . TRP A 1 192 ? -7.895 19.844 -0.599 1 98.25 192 TRP A O 1
ATOM 1385 N N . TYR A 1 193 ? -9.664 18.797 0.193 1 98.25 193 TYR A N 1
ATOM 1386 C CA . TYR A 1 193 ? -8.898 18.281 1.32 1 98.25 193 TYR A CA 1
ATOM 1387 C C . TYR A 1 193 ? -7.941 17.172 0.87 1 98.25 193 TYR A C 1
ATOM 1389 O O . TYR A 1 193 ? -6.848 17.031 1.423 1 98.25 193 TYR A O 1
ATOM 1397 N N . VAL A 1 194 ? -8.375 16.406 -0.13 1 98 194 VAL A N 1
ATOM 1398 C CA . VAL A 1 194 ? -7.461 15.438 -0.712 1 98 194 VAL A CA 1
ATOM 1399 C C . VAL A 1 194 ? -6.305 16.156 -1.408 1 98 194 VAL A C 1
ATOM 1401 O O . VAL A 1 194 ? -5.152 15.727 -1.307 1 98 194 VAL A O 1
ATOM 1404 N N . THR A 1 195 ? -6.617 17.234 -2.102 1 98.75 195 THR A N 1
ATOM 1405 C CA . THR A 1 195 ? -5.594 18.047 -2.756 1 98.75 195 THR A CA 1
ATOM 1406 C C . THR A 1 195 ? -4.613 18.609 -1.734 1 98.75 195 THR A C 1
ATOM 1408 O O . THR A 1 195 ? -3.396 18.562 -1.938 1 98.75 195 THR A O 1
ATOM 1411 N N . LEU A 1 196 ? -5.172 19.078 -0.679 1 98.62 196 LEU A N 1
ATOM 1412 C CA . LEU A 1 196 ? -4.328 19.594 0.393 1 98.62 196 LEU A CA 1
ATOM 1413 C C . LEU A 1 196 ? -3.457 18.5 0.981 1 98.62 196 LEU A C 1
ATOM 1415 O O . LEU A 1 196 ? -2.295 18.734 1.317 1 98.62 196 LEU A O 1
ATOM 1419 N N . GLY A 1 197 ? -4.059 17.344 1.164 1 98.56 197 GLY A N 1
ATOM 1420 C CA . GLY A 1 197 ? -3.275 16.203 1.599 1 98.56 197 GLY A CA 1
ATOM 1421 C C . GLY A 1 197 ? -2.123 15.883 0.666 1 98.56 197 GLY A C 1
ATOM 1422 O O . GLY A 1 197 ? -1.018 15.578 1.118 1 98.56 197 GLY A O 1
ATOM 1423 N N . GLY A 1 198 ? -2.412 15.938 -0.623 1 98.75 198 GLY A N 1
ATOM 1424 C CA . GLY A 1 198 ? -1.361 15.742 -1.609 1 98.75 198 GLY A CA 1
ATOM 1425 C C . GLY A 1 198 ? -0.258 16.781 -1.518 1 98.75 198 GLY A C 1
ATOM 1426 O O . GLY A 1 198 ? 0.922 16.453 -1.649 1 98.75 198 GLY A O 1
ATOM 1427 N N . ALA A 1 199 ? -0.644 18.016 -1.311 1 98.88 199 ALA A N 1
ATOM 1428 C CA . ALA A 1 199 ? 0.329 19.094 -1.134 1 98.88 199 ALA A CA 1
ATOM 1429 C C . ALA A 1 199 ? 1.256 18.797 0.044 1 98.88 199 ALA A C 1
ATOM 1431 O O . ALA A 1 199 ? 2.469 19.016 -0.047 1 98.88 199 ALA A O 1
ATOM 1432 N N . MET A 1 200 ? 0.681 18.344 1.082 1 98.81 200 MET A N 1
ATOM 1433 C CA . MET A 1 200 ? 1.464 18.016 2.271 1 98.81 200 MET A CA 1
ATOM 1434 C C . MET A 1 200 ? 2.387 16.844 2.012 1 98.81 200 MET A C 1
ATOM 1436 O O . MET A 1 200 ? 3.504 16.781 2.531 1 98.81 200 MET A O 1
ATOM 1440 N N . ALA A 1 201 ? 1.911 15.875 1.255 1 98.81 201 ALA A N 1
ATOM 1441 C CA . ALA A 1 201 ? 2.77 14.758 0.862 1 98.81 201 ALA A CA 1
ATOM 1442 C C . ALA A 1 201 ? 3.965 15.242 0.05 1 98.81 201 ALA A C 1
ATOM 1444 O O . ALA A 1 201 ? 5.098 14.812 0.275 1 98.81 201 ALA A O 1
ATOM 1445 N N . GLY A 1 202 ? 3.686 16.125 -0.923 1 98.81 202 GLY A N 1
ATOM 1446 C CA . GLY A 1 202 ? 4.777 16.734 -1.666 1 98.81 202 GLY A CA 1
ATOM 1447 C C . GLY A 1 202 ? 5.754 17.484 -0.783 1 98.81 202 GLY A C 1
ATOM 1448 O O . GLY A 1 202 ? 6.969 17.391 -0.966 1 98.81 202 GLY A O 1
ATOM 1449 N N . MET A 1 203 ? 5.195 18.219 0.14 1 98.69 203 MET A N 1
ATOM 1450 C CA . MET A 1 203 ? 6.02 18.953 1.1 1 98.69 203 MET A CA 1
ATOM 1451 C C . MET A 1 203 ? 6.914 18 1.887 1 98.69 203 MET A C 1
ATOM 1453 O O . MET A 1 203 ? 8.078 18.312 2.154 1 98.69 203 MET A O 1
ATOM 1457 N N . ALA A 1 204 ? 6.359 16.891 2.318 1 98.69 204 ALA A N 1
ATOM 1458 C CA . ALA A 1 204 ? 7.133 15.867 3.023 1 98.69 204 ALA A CA 1
ATOM 1459 C C . ALA A 1 204 ? 8.312 15.391 2.178 1 98.69 204 ALA A C 1
ATOM 1461 O O . ALA A 1 204 ? 9.414 15.211 2.689 1 98.69 204 ALA A O 1
ATOM 1462 N N . GLY A 1 205 ? 8.07 15.195 0.918 1 98.56 205 GLY A N 1
ATOM 1463 C CA . GLY A 1 205 ? 9.141 14.82 0.01 1 98.56 205 GLY A CA 1
ATOM 1464 C C . GLY A 1 205 ? 10.219 15.891 -0.108 1 98.56 205 GLY A C 1
ATOM 1465 O O . GLY A 1 205 ? 11.414 15.578 -0.071 1 98.56 205 GLY A O 1
ATOM 1466 N N . GLY A 1 206 ? 9.75 17.094 -0.304 1 98.19 206 GLY A N 1
ATOM 1467 C CA . GLY A 1 206 ? 10.703 18.188 -0.334 1 98.19 206 GLY A CA 1
ATOM 1468 C C . GLY A 1 206 ? 11.523 18.297 0.937 1 98.19 206 GLY A C 1
ATOM 1469 O O . GLY A 1 206 ? 12.742 18.484 0.882 1 98.19 206 GLY A O 1
ATOM 1470 N N . TYR A 1 207 ? 10.836 18.203 2.061 1 97.19 207 TYR A N 1
ATOM 1471 C CA . TYR A 1 207 ? 11.516 18.234 3.348 1 97.19 207 TYR A CA 1
ATOM 1472 C C . TYR A 1 207 ? 12.539 17.109 3.451 1 97.19 207 TYR A C 1
ATOM 1474 O O . TYR A 1 207 ? 13.617 17.281 4.012 1 97.19 207 TYR A O 1
ATOM 1482 N N . LEU A 1 208 ? 12.242 16.016 2.928 1 96.44 208 LEU A N 1
ATOM 1483 C CA . LEU A 1 208 ? 13.125 14.844 2.932 1 96.44 208 LEU A CA 1
ATOM 1484 C C . LEU A 1 208 ? 14.438 15.156 2.215 1 96.44 208 LEU A C 1
ATOM 1486 O O . LEU A 1 208 ? 15.516 14.883 2.742 1 96.44 208 LEU A O 1
ATOM 1490 N N . THR A 1 209 ? 14.367 15.82 1.07 1 97 209 THR A N 1
ATOM 1491 C CA . THR A 1 209 ? 15.555 15.992 0.245 1 97 209 THR A CA 1
ATOM 1492 C C . THR A 1 209 ? 16.219 17.344 0.51 1 97 209 THR A C 1
ATOM 1494 O O . THR A 1 209 ? 17.359 17.562 0.121 1 97 209 THR A O 1
ATOM 1497 N N . LEU A 1 210 ? 15.547 18.25 1.169 1 95.56 210 LEU A N 1
ATOM 1498 C CA . LEU A 1 210 ? 16.141 19.562 1.39 1 95.56 210 LEU A CA 1
ATOM 1499 C C . LEU A 1 210 ? 16.625 19.703 2.826 1 95.56 210 LEU A C 1
ATOM 1501 O O . LEU A 1 210 ? 17.281 20.703 3.168 1 95.56 210 LEU A O 1
ATOM 1505 N N . THR A 1 211 ? 16.297 18.734 3.688 1 92.88 211 THR A N 1
ATOM 1506 C CA . THR A 1 211 ? 16.688 18.859 5.09 1 92.88 211 THR A CA 1
ATOM 1507 C C . THR A 1 211 ? 17.25 17.531 5.613 1 92.88 211 THR A C 1
ATOM 1509 O O . THR A 1 211 ? 18.406 17.453 6.012 1 92.88 211 THR A O 1
ATOM 1512 N N . TYR A 1 212 ? 16.516 16.438 5.512 1 90.19 212 TYR A N 1
ATOM 1513 C CA . TYR A 1 212 ? 16.844 15.18 6.184 1 90.19 212 TYR A CA 1
ATOM 1514 C C . TYR A 1 212 ? 17.938 14.438 5.441 1 90.19 212 TYR A C 1
ATOM 1516 O O . TYR A 1 212 ? 18.984 14.125 6.016 1 90.19 212 TYR A O 1
ATOM 1524 N N . VAL A 1 213 ? 17.703 14.195 4.199 1 91.12 213 VAL A N 1
ATOM 1525 C CA . VAL A 1 213 ? 18.688 13.555 3.314 1 91.12 213 VAL A CA 1
ATOM 1526 C C . VAL A 1 213 ? 18.828 14.375 2.033 1 91.12 213 VAL A C 1
ATOM 1528 O O . VAL A 1 213 ? 18.188 14.078 1.023 1 91.12 213 VAL A O 1
ATOM 1531 N N . PRO A 1 214 ? 19.797 15.266 2.059 1 93.38 214 PRO A N 1
ATOM 1532 C CA . PRO A 1 214 ? 19.875 16.25 0.979 1 93.38 214 PRO A CA 1
ATOM 1533 C C . PRO A 1 214 ? 20.516 15.688 -0.287 1 93.38 214 PRO A C 1
ATOM 1535 O O . PRO A 1 214 ? 21.469 16.266 -0.811 1 93.38 214 PRO A O 1
ATOM 1538 N N . VAL A 1 215 ? 20.078 14.617 -0.803 1 94.69 215 VAL A N 1
ATOM 1539 C CA . VAL A 1 215 ? 20.453 13.953 -2.045 1 94.69 215 VAL A CA 1
ATOM 1540 C C . VAL A 1 215 ? 19.25 13.234 -2.635 1 94.69 215 VAL A C 1
ATOM 1542 O O . VAL A 1 215 ? 18.438 12.664 -1.899 1 94.69 215 VAL A O 1
ATOM 1545 N N . TRP A 1 216 ? 19.109 13.289 -3.877 1 95.75 216 TRP A N 1
ATOM 1546 C CA . TRP A 1 216 ? 18.078 12.508 -4.539 1 95.75 216 TRP A CA 1
ATOM 1547 C C . TRP A 1 216 ? 18.594 11.125 -4.918 1 95.75 216 TRP A C 1
ATOM 1549 O O . TRP A 1 216 ? 19.688 10.984 -5.469 1 95.75 216 TRP A O 1
ATOM 1559 N N . SER A 1 217 ? 17.906 10.156 -4.594 1 94.06 217 SER A N 1
ATOM 1560 C CA . SER A 1 217 ? 18.125 8.789 -5.051 1 94.06 217 SER A CA 1
ATOM 1561 C C . SER A 1 217 ? 16.812 8.094 -5.395 1 94.06 217 SER A C 1
ATOM 1563 O O . SER A 1 217 ? 15.781 8.367 -4.785 1 94.06 217 SER A O 1
ATOM 1565 N N . GLU A 1 218 ? 16.891 7.301 -6.395 1 87.62 218 GLU A N 1
ATOM 1566 C CA . GLU A 1 218 ? 15.703 6.539 -6.77 1 87.62 218 GLU A CA 1
ATOM 1567 C C . GLU A 1 218 ? 15.219 5.672 -5.617 1 87.62 218 GLU A C 1
ATOM 1569 O O . GLU A 1 218 ? 16.016 5.023 -4.938 1 87.62 218 GLU A O 1
ATOM 1574 N N . GLY A 1 219 ? 13.914 5.754 -5.363 1 86.44 219 GLY A N 1
ATOM 1575 C CA . GLY A 1 219 ? 13.336 4.902 -4.336 1 86.44 219 GLY A CA 1
ATOM 1576 C C . GLY A 1 219 ? 13.609 5.395 -2.928 1 86.44 219 GLY A C 1
ATOM 1577 O O . GLY A 1 219 ? 13.367 4.672 -1.956 1 86.44 219 GLY A O 1
ATOM 1578 N N . MET A 1 220 ? 14.062 6.602 -2.754 1 91.38 220 MET A N 1
ATOM 1579 C CA . MET A 1 220 ? 14.555 7.059 -1.459 1 91.38 220 MET A CA 1
ATOM 1580 C C . MET A 1 220 ? 13.414 7.191 -0.457 1 91.38 220 MET A C 1
ATOM 1582 O O . MET A 1 220 ? 13.641 7.219 0.753 1 91.38 220 MET A O 1
ATOM 1586 N N . VAL A 1 221 ? 12.156 7.371 -0.949 1 93.38 221 VAL A N 1
ATOM 1587 C CA . VAL A 1 221 ? 11.047 7.473 -0.008 1 93.38 221 VAL A CA 1
ATOM 1588 C C . VAL A 1 221 ? 10.938 6.184 0.804 1 93.38 221 VAL A C 1
ATOM 1590 O O . VAL A 1 221 ? 10.594 6.215 1.987 1 93.38 221 VAL A O 1
ATOM 1593 N N . ALA A 1 222 ? 11.172 5.09 0.205 1 88.12 222 ALA A N 1
ATOM 1594 C CA . ALA A 1 222 ? 11.43 3.805 0.848 1 88.12 222 ALA A CA 1
ATOM 1595 C C . ALA A 1 222 ? 10.273 3.406 1.762 1 88.12 222 ALA A C 1
ATOM 1597 O O . ALA A 1 222 ? 10.492 2.986 2.9 1 88.12 222 ALA A O 1
ATOM 1598 N N . GLY A 1 223 ? 8.984 3.646 1.377 1 87.88 223 GLY A N 1
ATOM 1599 C CA . GLY A 1 223 ? 7.828 3.143 2.105 1 87.88 223 GLY A CA 1
ATOM 1600 C C . GLY A 1 223 ? 7.309 4.117 3.143 1 87.88 223 GLY A C 1
ATOM 1601 O O . GLY A 1 223 ? 6.297 3.855 3.797 1 87.88 223 GLY A O 1
ATOM 1602 N N . ARG A 1 224 ? 7.891 5.227 3.34 1 91.31 224 ARG A N 1
ATOM 1603 C CA . ARG A 1 224 ? 7.473 6.203 4.34 1 91.31 224 ARG A CA 1
ATOM 1604 C C . ARG A 1 224 ? 6.031 6.637 4.113 1 91.31 224 ARG A C 1
ATOM 1606 O O . ARG A 1 224 ? 5.305 6.922 5.07 1 91.31 224 ARG A O 1
ATOM 1613 N N . GLY A 1 225 ? 5.645 6.723 2.869 1 93.81 225 GLY A N 1
ATOM 1614 C CA . GLY A 1 225 ? 4.25 7.035 2.592 1 93.81 225 GLY A CA 1
ATOM 1615 C C . GLY A 1 225 ? 3.283 6.023 3.17 1 93.81 225 GLY A C 1
ATOM 1616 O O . GLY A 1 225 ? 2.227 6.391 3.688 1 93.81 225 GLY A O 1
ATOM 1617 N N . TRP A 1 226 ? 3.617 4.777 3.107 1 90 226 TRP A N 1
ATOM 1618 C CA . TRP A 1 226 ? 2.811 3.705 3.68 1 90 226 TRP A CA 1
ATOM 1619 C C . TRP A 1 226 ? 2.809 3.779 5.203 1 90 226 TRP A C 1
ATOM 1621 O O . TRP A 1 226 ? 1.787 3.516 5.844 1 90 226 TRP A O 1
ATOM 1631 N N . ILE A 1 227 ? 3.918 4.098 5.68 1 88.25 227 ILE A N 1
ATOM 1632 C CA . ILE A 1 227 ? 4.023 4.246 7.129 1 88.25 227 ILE A CA 1
ATOM 1633 C C . ILE A 1 227 ? 3.131 5.391 7.598 1 88.25 227 ILE A C 1
ATOM 1635 O O . ILE A 1 227 ? 2.475 5.289 8.633 1 88.25 227 ILE A O 1
ATOM 1639 N N . ALA A 1 228 ? 3.164 6.43 6.836 1 93.56 228 ALA A N 1
ATOM 1640 C CA . ALA A 1 228 ? 2.295 7.555 7.168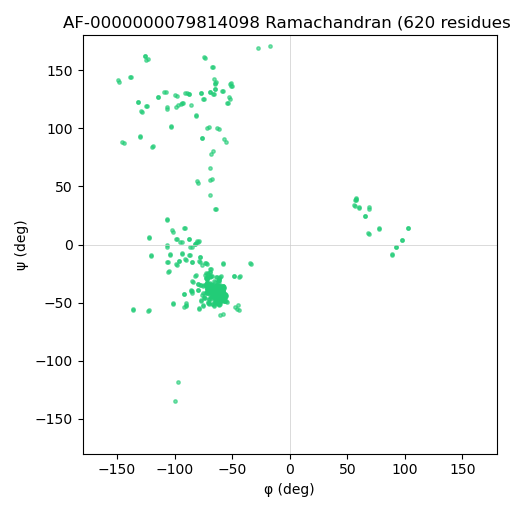 1 93.56 228 ALA A CA 1
ATOM 1641 C C . ALA A 1 228 ? 0.834 7.117 7.242 1 93.56 228 ALA A C 1
ATOM 1643 O O . ALA A 1 228 ? 0.098 7.539 8.141 1 93.56 228 ALA A O 1
ATOM 1644 N N . LEU A 1 229 ? 0.437 6.316 6.324 1 91.69 229 LEU A N 1
ATOM 1645 C CA . LEU A 1 229 ? -0.925 5.793 6.332 1 91.69 229 LEU A CA 1
ATOM 1646 C C . LEU A 1 229 ? -1.198 5.004 7.605 1 91.69 229 LEU A C 1
ATOM 1648 O O . LEU A 1 229 ? -2.26 5.148 8.219 1 91.69 229 LEU A O 1
ATOM 1652 N N . ALA A 1 230 ? -0.309 4.191 7.984 1 87.38 230 ALA A N 1
ATOM 1653 C CA . ALA A 1 230 ? -0.454 3.391 9.195 1 87.38 230 ALA A CA 1
ATOM 1654 C C . ALA A 1 230 ? -0.538 4.281 10.43 1 87.38 230 ALA A C 1
ATOM 1656 O O . ALA A 1 230 ? -1.316 4.008 11.352 1 87.38 230 ALA A O 1
ATOM 1657 N N . LEU A 1 231 ? 0.258 5.312 10.438 1 89.44 231 LEU A N 1
ATOM 1658 C CA . LEU A 1 231 ? 0.29 6.215 11.586 1 89.44 231 LEU A CA 1
ATOM 1659 C C . LEU A 1 231 ? -1.051 6.922 11.766 1 89.44 231 LEU A C 1
ATOM 1661 O O . LEU A 1 231 ? -1.48 7.176 12.891 1 89.44 231 LEU A O 1
ATOM 1665 N N . VAL A 1 232 ? -1.623 7.273 10.648 1 92.69 232 VAL A N 1
ATOM 1666 C CA . VAL A 1 232 ? -2.91 7.961 10.703 1 92.69 232 VAL A CA 1
ATOM 1667 C C . VAL A 1 232 ? -3.947 7.062 11.375 1 92.69 232 VAL A C 1
ATOM 1669 O O . VAL A 1 232 ? -4.723 7.52 12.219 1 92.69 232 VAL A O 1
ATOM 1672 N N . ILE A 1 233 ? -3.957 5.812 10.961 1 86 233 ILE A N 1
ATOM 1673 C CA . ILE A 1 233 ? -4.891 4.855 11.547 1 86 233 ILE A CA 1
ATOM 1674 C C . ILE A 1 233 ? -4.59 4.676 13.031 1 86 233 ILE A C 1
ATOM 1676 O O . ILE A 1 233 ? -5.496 4.727 13.867 1 86 233 ILE A O 1
ATOM 1680 N N . PHE A 1 234 ? -3.4 4.59 13.297 1 82.94 234 PHE A N 1
ATOM 1681 C CA . PHE A 1 234 ? -2.961 4.398 14.672 1 82.94 234 PHE A CA 1
ATOM 1682 C C . PHE A 1 234 ? -3.342 5.594 15.531 1 82.94 234 PHE A C 1
ATOM 1684 O O . PHE A 1 234 ? -3.707 5.438 16.703 1 82.94 234 PHE A O 1
ATOM 1691 N N . ALA A 1 235 ? -3.225 6.738 14.992 1 88.94 235 ALA A N 1
ATOM 1692 C CA . ALA A 1 235 ? -3.432 7.98 15.727 1 88.94 235 ALA A CA 1
ATOM 1693 C C . ALA A 1 235 ? -4.914 8.328 15.82 1 88.94 235 ALA A C 1
ATOM 1695 O O . ALA A 1 235 ? -5.285 9.352 16.391 1 88.94 235 ALA A O 1
ATOM 1696 N N . GLY A 1 236 ? -5.785 7.477 15.242 1 88 236 GLY A N 1
ATOM 1697 C CA . GLY A 1 236 ? -7.211 7.75 15.273 1 88 236 GLY A CA 1
ATOM 1698 C C . GLY A 1 236 ? -7.605 8.984 14.492 1 88 236 GLY A C 1
ATOM 1699 O O . GLY A 1 236 ? -8.523 9.711 14.875 1 88 236 GLY A O 1
ATOM 1700 N N . TYR A 1 237 ? -6.82 9.32 13.578 1 92.19 237 TYR A N 1
ATOM 1701 C CA . TYR A 1 237 ? -7.121 10.414 12.656 1 92.19 237 TYR A CA 1
ATOM 1702 C C . TYR A 1 237 ? -7.09 11.758 13.375 1 92.19 237 TYR A C 1
ATOM 1704 O O . TYR A 1 237 ? -7.859 12.664 13.047 1 92.19 237 TYR A O 1
ATOM 1712 N N . ARG A 1 238 ? -6.273 11.906 14.352 1 95 238 ARG A N 1
ATOM 1713 C CA . ARG A 1 238 ? -6.105 13.156 15.086 1 95 238 ARG A CA 1
ATOM 1714 C C . ARG A 1 238 ? -4.762 13.805 14.766 1 95 238 ARG A C 1
ATOM 1716 O O . ARG A 1 238 ? -3.717 13.164 14.875 1 95 238 ARG A O 1
ATOM 1723 N N . PRO A 1 239 ? -4.84 15.023 14.477 1 96.94 239 PRO A N 1
ATOM 1724 C CA . PRO A 1 239 ? -3.637 15.695 13.969 1 96.94 239 PRO A CA 1
ATOM 1725 C C . PRO A 1 239 ? -2.498 15.711 14.984 1 96.94 239 PRO A C 1
ATOM 1727 O O . PRO A 1 239 ? -1.349 15.438 14.633 1 96.94 239 PRO A O 1
ATOM 1730 N N . VAL A 1 240 ? -2.748 15.992 16.188 1 96.12 240 VAL A N 1
ATOM 1731 C CA . VAL A 1 240 ? -1.707 16.125 17.203 1 96.12 240 VAL A CA 1
ATOM 1732 C C . VAL A 1 240 ? -1.123 14.758 17.547 1 96.12 240 VAL A C 1
ATOM 1734 O O . VAL A 1 240 ? 0.096 14.602 17.641 1 96.12 240 VAL A O 1
ATOM 1737 N N . ILE A 1 241 ? -1.935 13.789 17.656 1 93.56 241 ILE A N 1
ATOM 1738 C CA . ILE A 1 241 ? -1.485 12.453 18 1 93.56 241 ILE A CA 1
ATOM 1739 C C . ILE A 1 241 ? -0.662 11.867 16.859 1 93.56 241 ILE A C 1
ATOM 1741 O O . ILE A 1 241 ? 0.321 11.156 17.094 1 93.56 241 ILE A O 1
ATOM 1745 N N . VAL A 1 242 ? -1.095 12.164 15.68 1 95.25 242 VAL A N 1
ATOM 1746 C CA . VAL A 1 242 ? -0.378 11.617 14.531 1 95.25 242 VAL A CA 1
ATOM 1747 C C . VAL A 1 242 ? 1.025 12.219 14.469 1 95.25 242 VAL A C 1
ATOM 1749 O O . VAL A 1 242 ? 1.987 11.523 14.133 1 95.25 242 VAL A O 1
ATOM 1752 N N . THR A 1 243 ? 1.127 13.484 14.797 1 96.56 243 THR A N 1
ATOM 1753 C CA . THR A 1 243 ? 2.424 14.156 14.797 1 96.56 243 THR A CA 1
ATOM 1754 C C . THR A 1 243 ? 3.328 13.578 15.883 1 96.56 243 THR A C 1
ATOM 1756 O O . THR A 1 243 ? 4.516 13.344 15.648 1 96.56 243 THR A O 1
ATOM 1759 N N . LEU A 1 244 ? 2.801 13.328 17 1 93.44 244 LEU A N 1
ATOM 1760 C CA . LEU A 1 244 ? 3.562 12.727 18.094 1 93.44 244 LEU A CA 1
ATOM 1761 C C . LEU A 1 244 ? 3.971 11.297 17.75 1 93.44 244 LEU A C 1
ATOM 1763 O O . LEU A 1 244 ? 5.074 10.859 18.094 1 93.44 244 LEU A O 1
ATOM 1767 N N . SER A 1 245 ? 3.049 10.625 17.125 1 89.75 245 SER A N 1
ATOM 1768 C CA . SER A 1 245 ? 3.357 9.266 16.672 1 89.75 245 SER A CA 1
ATOM 1769 C C . SER A 1 245 ? 4.484 9.266 15.648 1 89.75 245 SER A C 1
ATOM 1771 O O . SER A 1 245 ? 5.332 8.367 15.656 1 89.75 245 SER A O 1
ATOM 1773 N N . ALA A 1 246 ? 4.43 10.211 14.758 1 93.62 246 ALA A N 1
ATOM 1774 C CA . ALA A 1 246 ? 5.5 10.344 13.773 1 93.62 246 ALA A CA 1
ATOM 1775 C C . ALA A 1 246 ? 6.844 10.594 14.453 1 93.62 246 ALA A C 1
ATOM 1777 O O . ALA A 1 246 ? 7.867 10.047 14.031 1 93.62 246 ALA A O 1
ATOM 1778 N N . LEU A 1 247 ? 6.812 11.406 15.438 1 91.38 247 LEU A N 1
ATOM 1779 C CA . LEU A 1 247 ? 8.031 11.68 16.203 1 91.38 247 LEU A CA 1
ATOM 1780 C C . LEU A 1 247 ? 8.539 10.406 16.875 1 91.38 247 LEU A C 1
ATOM 1782 O O . LEU A 1 247 ? 9.75 10.156 16.906 1 91.38 247 LEU A O 1
ATOM 1786 N N . LEU A 1 248 ? 7.672 9.688 17.422 1 85.94 248 LEU A N 1
ATOM 1787 C CA . LEU A 1 248 ? 8.047 8.422 18.047 1 85.94 248 LEU A CA 1
ATOM 1788 C C . LEU A 1 248 ? 8.695 7.492 17.016 1 85.94 248 LEU A C 1
ATOM 1790 O O . LEU A 1 248 ? 9.688 6.824 17.328 1 85.94 248 LEU A O 1
ATOM 1794 N N . PHE A 1 249 ? 8.117 7.449 15.891 1 86.75 249 PHE A N 1
ATOM 1795 C CA . PHE A 1 249 ? 8.695 6.633 14.836 1 86.75 249 PHE A CA 1
ATOM 1796 C C . PHE A 1 249 ? 10.086 7.137 14.461 1 86.75 249 PHE A C 1
ATOM 1798 O O . PHE A 1 249 ? 10.984 6.344 14.172 1 86.75 249 PHE A O 1
ATOM 1805 N N . GLY A 1 250 ? 10.18 8.43 14.406 1 86.5 250 GLY A N 1
ATOM 1806 C CA . GLY A 1 250 ? 11.492 9.016 14.172 1 86.5 250 GLY A CA 1
ATOM 1807 C C . GLY A 1 250 ? 12.508 8.633 15.227 1 86.5 250 GLY A C 1
ATOM 1808 O O . GLY A 1 250 ? 13.68 8.391 14.914 1 86.5 250 GLY A O 1
ATOM 1809 N N . LEU A 1 251 ? 12.102 8.586 16.406 1 84.62 251 LEU A N 1
ATOM 1810 C CA . LEU A 1 251 ? 12.977 8.203 17.516 1 84.62 251 LEU A CA 1
ATOM 1811 C C . LEU A 1 251 ? 13.438 6.758 17.375 1 84.62 251 LEU A C 1
ATOM 1813 O O . LEU A 1 251 ? 14.609 6.445 17.609 1 84.62 251 LEU A O 1
ATOM 1817 N N . VAL A 1 252 ? 12.57 5.953 17 1 81.56 252 VAL A N 1
ATOM 1818 C CA . VAL A 1 252 ? 12.906 4.543 16.812 1 81.56 252 VAL A CA 1
ATOM 1819 C C . VAL A 1 252 ? 13.891 4.395 15.656 1 81.56 252 VAL A C 1
ATOM 1821 O O . VAL A 1 252 ? 14.82 3.592 15.727 1 81.56 252 VAL A O 1
ATOM 1824 N N . THR A 1 253 ? 13.602 5.09 14.641 1 80.56 253 THR A N 1
ATOM 1825 C CA . THR A 1 253 ? 14.5 5.078 13.492 1 80.56 253 THR A CA 1
ATOM 1826 C C . THR A 1 253 ? 15.898 5.555 13.883 1 80.56 253 THR A C 1
ATOM 1828 O O . THR A 1 253 ? 16.891 4.98 13.453 1 80.56 253 THR A O 1
ATOM 1831 N N . ALA A 1 254 ? 15.938 6.609 14.633 1 81.25 254 ALA A N 1
ATOM 1832 C CA . ALA A 1 254 ? 17.219 7.148 15.086 1 81.25 254 ALA A CA 1
ATOM 1833 C C . ALA A 1 254 ? 17.953 6.141 15.953 1 81.25 254 ALA A C 1
ATOM 1835 O O . ALA A 1 254 ? 19.188 6.043 15.891 1 81.25 254 ALA A O 1
ATOM 1836 N N . LEU A 1 255 ? 17.203 5.434 16.703 1 77.56 255 LEU A N 1
ATOM 1837 C CA . LEU A 1 255 ? 17.797 4.414 17.562 1 77.56 255 LEU A CA 1
ATOM 1838 C C . LEU A 1 255 ? 18.438 3.303 16.734 1 77.56 255 LEU A C 1
ATOM 1840 O O . LEU A 1 255 ? 19.469 2.752 17.109 1 77.56 255 LEU A O 1
ATOM 1844 N N . SER A 1 256 ? 17.75 2.971 15.68 1 76.38 256 SER A N 1
ATOM 1845 C CA . SER A 1 256 ? 18.297 1.953 14.781 1 76.38 256 SER A CA 1
ATOM 1846 C C . SER A 1 256 ? 19.625 2.389 14.188 1 76.38 256 SER A C 1
ATOM 1848 O O . SER A 1 256 ? 20.547 1.577 14.047 1 76.38 256 SER A O 1
ATOM 1850 N N . PHE A 1 257 ? 19.734 3.605 13.914 1 73 257 PHE A N 1
ATOM 1851 C CA . PHE A 1 257 ? 20.969 4.129 13.336 1 73 257 PHE A CA 1
ATOM 1852 C C . PHE A 1 257 ? 22.078 4.16 14.375 1 73 257 PHE A C 1
ATOM 1854 O O . PHE A 1 257 ? 23.234 3.863 14.062 1 73 257 PHE A O 1
ATOM 1861 N N . VAL A 1 258 ? 21.703 4.547 15.547 1 73.56 258 VAL A N 1
ATOM 1862 C CA . VAL A 1 258 ? 22.688 4.594 16.625 1 73.56 258 VAL A CA 1
ATOM 1863 C C . VAL A 1 258 ? 23.188 3.184 16.922 1 73.56 258 VAL A C 1
ATOM 1865 O O . VAL A 1 258 ? 24.391 2.984 17.156 1 73.56 258 VAL A O 1
ATOM 1868 N N . GLY A 1 259 ? 22.25 2.268 16.938 1 73.81 259 GLY A N 1
ATOM 1869 C CA . GLY A 1 259 ? 22.656 0.892 17.156 1 73.81 259 GLY A CA 1
ATOM 1870 C C . GLY A 1 259 ? 23.625 0.387 16.109 1 73.81 259 GLY A C 1
ATOM 1871 O O . GLY A 1 259 ? 24.578 -0.322 16.422 1 73.81 259 GLY A O 1
ATOM 1872 N N . GLN A 1 260 ? 23.359 0.813 14.93 1 73.19 260 GLN A N 1
ATOM 1873 C CA . GLN A 1 260 ? 24.25 0.422 13.836 1 73.19 260 GLN A CA 1
ATOM 1874 C C . GLN A 1 260 ? 25.609 1.103 13.961 1 73.19 260 GLN A C 1
ATOM 1876 O O . GLN A 1 260 ? 26.641 0.479 13.727 1 73.19 260 GLN A O 1
ATOM 1881 N N . ALA A 1 261 ? 25.594 2.33 14.367 1 70 261 ALA A N 1
ATOM 1882 C CA . ALA A 1 261 ? 26.828 3.104 14.484 1 70 261 ALA A CA 1
ATOM 1883 C C . ALA A 1 261 ? 27.688 2.582 15.625 1 70 261 ALA A C 1
ATOM 1885 O O . ALA A 1 261 ? 28.922 2.66 15.57 1 70 261 ALA A O 1
ATOM 1886 N N . HIS A 1 262 ? 27.047 2.029 16.562 1 74.12 262 HIS A N 1
ATOM 1887 C CA . HIS A 1 262 ? 27.797 1.56 17.719 1 74.12 262 HIS A CA 1
ATOM 1888 C C . HIS A 1 262 ? 28.016 0.051 17.656 1 74.12 262 HIS A C 1
ATOM 1890 O O . HIS A 1 262 ? 28.406 -0.563 18.656 1 74.12 262 HIS A O 1
ATOM 1896 N N . ASN A 1 263 ? 27.719 -0.492 16.531 1 68.75 263 ASN A N 1
ATOM 1897 C CA . ASN A 1 263 ? 27.953 -1.904 16.25 1 68.75 263 ASN A CA 1
ATOM 1898 C C . ASN A 1 263 ? 27.25 -2.803 17.266 1 68.75 263 ASN A C 1
ATOM 1900 O O . ASN A 1 263 ? 27.859 -3.713 17.828 1 68.75 263 ASN A O 1
ATOM 1904 N N . TRP A 1 264 ? 26.094 -2.348 17.609 1 72.38 264 TRP A N 1
ATOM 1905 C CA . TRP A 1 264 ? 25.312 -3.273 18.422 1 72.38 264 TRP A CA 1
ATOM 1906 C C . TRP A 1 264 ? 25.266 -4.652 17.781 1 72.38 264 TRP A C 1
ATOM 1908 O O . TRP A 1 264 ? 25.266 -4.77 16.547 1 72.38 264 TRP A O 1
ATOM 1918 N N . PRO A 1 265 ? 25.422 -5.582 18.484 1 72.94 265 PRO A N 1
ATOM 1919 C CA . PRO A 1 265 ? 25.438 -6.941 17.938 1 72.94 265 PRO A CA 1
ATOM 1920 C C . PRO A 1 265 ? 24.094 -7.34 17.328 1 72.94 265 PRO A C 1
ATOM 1922 O O . PRO A 1 265 ? 23.531 -8.375 17.703 1 72.94 265 PRO A O 1
ATOM 1925 N N . ILE A 1 266 ? 23.422 -6.41 16.828 1 70.56 266 ILE A N 1
ATOM 1926 C CA . ILE A 1 266 ? 22.156 -6.68 16.172 1 70.56 266 ILE A CA 1
ATOM 1927 C C . ILE A 1 266 ? 22.266 -6.363 14.688 1 70.56 266 ILE A C 1
ATOM 1929 O O . ILE A 1 266 ? 22.734 -5.289 14.305 1 70.56 266 ILE A O 1
ATOM 1933 N N . ASP A 1 267 ? 21.922 -7.273 13.867 1 67.44 267 ASP A N 1
ATOM 1934 C CA . ASP A 1 267 ? 21.938 -7.117 12.414 1 67.44 267 ASP A CA 1
ATOM 1935 C C . ASP A 1 267 ? 21.172 -5.871 11.992 1 67.44 267 ASP A C 1
ATOM 1937 O O . ASP A 1 267 ? 20.062 -5.629 12.469 1 67.44 267 ASP A O 1
ATOM 1941 N N . PRO A 1 268 ? 21.797 -5.047 11.242 1 65.25 268 PRO A N 1
ATOM 1942 C CA . PRO A 1 268 ? 21.156 -3.816 10.773 1 65.25 268 PRO A CA 1
ATOM 1943 C C . PRO A 1 268 ? 19.766 -4.059 10.18 1 65.25 268 PRO A C 1
ATOM 1945 O O . PRO A 1 268 ? 18.891 -3.211 10.297 1 65.25 268 PRO A O 1
ATOM 1948 N N . ALA A 1 269 ? 19.625 -5.227 9.688 1 63.59 269 ALA A N 1
ATOM 1949 C CA . ALA A 1 269 ? 18.328 -5.539 9.086 1 63.59 269 ALA A CA 1
ATOM 1950 C C . ALA A 1 269 ? 17.234 -5.637 10.156 1 63.59 269 ALA A C 1
ATOM 1952 O O . ALA A 1 269 ? 16.109 -5.195 9.938 1 63.59 269 ALA A O 1
ATOM 1953 N N . PHE A 1 270 ? 17.609 -6.145 11.266 1 67.88 270 PHE A N 1
ATOM 1954 C CA . PHE A 1 270 ? 16.656 -6.238 12.367 1 67.88 270 PHE A CA 1
ATOM 1955 C C . PHE A 1 270 ? 16.375 -4.863 12.961 1 67.88 270 PHE A C 1
ATOM 1957 O O . PHE A 1 270 ? 15.25 -4.566 13.352 1 67.88 270 PHE A O 1
ATOM 1964 N N . LEU A 1 271 ? 17.438 -4.148 12.977 1 66.25 271 LEU A N 1
ATOM 1965 C CA . LEU A 1 271 ? 17.266 -2.811 13.523 1 66.25 271 LEU A CA 1
ATOM 1966 C C . LEU A 1 271 ? 16.344 -1.975 12.641 1 66.25 271 LEU A C 1
ATOM 1968 O O . LEU A 1 271 ? 15.555 -1.182 13.141 1 66.25 271 LEU A O 1
ATOM 1972 N N . ASN A 1 272 ? 16.391 -2.236 11.359 1 63.22 272 ASN A N 1
ATOM 1973 C CA . ASN A 1 272 ? 15.539 -1.502 10.422 1 63.22 272 ASN A CA 1
ATOM 1974 C C . ASN A 1 272 ? 14.078 -1.923 10.539 1 63.22 272 ASN A C 1
ATOM 1976 O O . ASN A 1 272 ? 13.188 -1.211 10.078 1 63.22 272 ASN A O 1
ATOM 1980 N N . MET A 1 273 ? 13.883 -3.07 11.188 1 64.88 273 MET A N 1
ATOM 1981 C CA . MET A 1 273 ? 12.531 -3.58 11.383 1 64.88 273 MET A CA 1
ATOM 1982 C C . MET A 1 273 ? 11.891 -2.957 12.625 1 64.88 273 MET A C 1
ATOM 1984 O O . MET A 1 273 ? 10.672 -3.002 12.789 1 64.88 273 MET A O 1
ATOM 1988 N N . LEU A 1 274 ? 12.711 -2.385 13.398 1 66.5 274 LEU A N 1
ATOM 1989 C CA . LEU A 1 274 ? 12.242 -1.945 14.711 1 66.5 274 LEU A CA 1
ATOM 1990 C C . LEU A 1 274 ? 11.078 -0.975 14.57 1 66.5 274 LEU A C 1
ATOM 1992 O O . LEU A 1 274 ? 10.07 -1.102 15.281 1 66.5 274 LEU A O 1
ATOM 1996 N N . PRO A 1 275 ? 11.266 -0.038 13.609 1 62.75 275 PRO A N 1
ATOM 1997 C CA . PRO A 1 275 ? 10.117 0.865 13.492 1 62.75 275 PRO A CA 1
ATOM 1998 C C . PRO A 1 275 ? 8.828 0.138 13.102 1 62.75 275 PRO A C 1
ATOM 2000 O O . PRO A 1 275 ? 7.75 0.482 13.594 1 62.75 275 PRO A O 1
ATOM 2003 N N . TYR A 1 276 ? 8.945 -0.847 12.398 1 62.81 276 TYR A N 1
ATOM 2004 C CA . TYR A 1 276 ? 7.773 -1.584 11.945 1 62.81 276 TYR A CA 1
ATOM 2005 C C . TYR A 1 276 ? 7.25 -2.508 13.039 1 62.81 276 TYR A C 1
ATOM 2007 O O . TYR A 1 276 ? 6.039 -2.678 13.188 1 62.81 276 TYR A O 1
ATOM 2015 N N . LEU A 1 277 ? 8.219 -3.113 13.758 1 63.84 277 LEU A N 1
ATOM 2016 C CA . LEU A 1 277 ? 7.828 -3.914 14.914 1 63.84 277 LEU A CA 1
ATOM 2017 C C . LEU A 1 277 ? 7.121 -3.055 15.961 1 63.84 277 LEU A C 1
ATOM 2019 O O . LEU A 1 277 ? 6.152 -3.496 16.578 1 63.84 277 LEU A O 1
ATOM 2023 N N . GLY A 1 278 ? 7.707 -1.877 16.125 1 60.44 278 GLY A N 1
ATOM 2024 C CA . GLY A 1 278 ? 7.055 -0.97 17.047 1 60.44 278 GLY A CA 1
ATOM 2025 C C . GLY A 1 278 ? 5.637 -0.615 16.641 1 60.44 278 GLY A C 1
ATOM 2026 O O . GLY A 1 278 ? 4.727 -0.644 17.469 1 60.44 278 GLY A O 1
ATOM 2027 N N . THR A 1 279 ? 5.516 -0.344 15.32 1 56.28 279 THR A N 1
ATOM 2028 C CA . THR A 1 279 ? 4.176 -0.042 14.828 1 56.28 279 THR A CA 1
ATOM 2029 C C . THR A 1 279 ? 3.244 -1.231 15.039 1 56.28 279 THR A C 1
ATOM 2031 O O . THR A 1 279 ? 2.109 -1.064 15.492 1 56.28 279 THR A O 1
ATOM 2034 N N . MET A 1 280 ? 3.715 -2.42 14.711 1 57.78 280 MET A N 1
ATOM 2035 C CA . MET A 1 280 ? 2.893 -3.609 14.914 1 57.78 280 MET A CA 1
ATOM 2036 C C . MET A 1 280 ? 2.555 -3.793 16.391 1 57.78 280 MET A C 1
ATOM 2038 O O . MET A 1 280 ? 1.415 -4.109 16.734 1 57.78 280 MET A O 1
ATOM 2042 N N . ALA A 1 281 ? 3.625 -3.742 17.172 1 60.56 281 ALA A N 1
ATOM 2043 C CA . ALA A 1 281 ? 3.408 -3.914 18.609 1 60.56 281 ALA A CA 1
ATOM 2044 C C . ALA A 1 281 ? 2.439 -2.865 19.141 1 60.56 281 ALA A C 1
ATOM 2046 O O . ALA A 1 281 ? 1.565 -3.178 19.953 1 60.56 281 ALA A O 1
ATOM 2047 N N . PHE A 1 282 ? 2.576 -1.687 18.672 1 56.81 282 PHE A N 1
ATOM 2048 C CA . PHE A 1 282 ? 1.722 -0.61 19.156 1 56.81 282 PHE A CA 1
ATOM 2049 C C . PHE A 1 282 ? 0.298 -0.775 18.641 1 56.81 282 PHE A C 1
ATOM 2051 O O . PHE A 1 282 ? -0.657 -0.336 19.281 1 56.81 282 PHE A O 1
ATOM 2058 N N . ILE A 1 283 ? 0.221 -1.322 17.469 1 53.75 283 ILE A N 1
ATOM 2059 C CA . ILE A 1 283 ? -1.117 -1.558 16.938 1 53.75 283 ILE A CA 1
ATOM 2060 C C . ILE A 1 283 ? -1.747 -2.76 17.641 1 53.75 283 ILE A C 1
ATOM 2062 O O . ILE A 1 283 ? -2.898 -2.699 18.078 1 53.75 283 ILE A O 1
ATOM 2066 N N . ILE A 1 284 ? -1.006 -3.846 17.625 1 56.09 284 ILE A N 1
ATOM 2067 C CA . ILE A 1 284 ? -1.555 -5.094 18.141 1 56.09 284 ILE A CA 1
ATOM 2068 C C . ILE A 1 284 ? -1.801 -4.973 19.641 1 56.09 284 ILE A C 1
ATOM 2070 O O . ILE A 1 284 ? -2.832 -5.422 20.141 1 56.09 284 ILE A O 1
ATOM 2074 N N . VAL A 1 285 ? -0.892 -4.32 20.344 1 60.16 285 VAL A N 1
ATOM 2075 C CA . VAL A 1 285 ? -0.963 -4.328 21.797 1 60.16 285 VAL A CA 1
ATOM 2076 C C . VAL A 1 285 ? -2.215 -3.582 22.25 1 60.16 285 VAL A C 1
ATOM 2078 O O . VAL A 1 285 ? -2.992 -4.102 23.062 1 60.16 285 VAL A O 1
ATOM 2081 N N . PRO A 1 286 ? -2.34 -2.404 21.75 1 57.41 286 PRO A N 1
ATOM 2082 C CA . PRO A 1 286 ? -3.539 -1.739 22.266 1 57.41 286 PRO A CA 1
ATOM 2083 C C . PRO A 1 286 ? -4.828 -2.453 21.859 1 57.41 286 PRO A C 1
ATOM 2085 O O . PRO A 1 286 ? -5.793 -2.469 22.641 1 57.41 286 PRO A O 1
ATOM 2088 N N . VAL A 1 287 ? -4.883 -2.92 20.656 1 56.72 287 VAL A N 1
ATOM 2089 C CA . VAL A 1 287 ? -6.082 -3.615 20.203 1 56.72 287 VAL A CA 1
ATOM 2090 C C . VAL A 1 287 ? -6.336 -4.836 21.078 1 56.72 287 VAL A C 1
ATOM 2092 O O . VAL A 1 287 ? -7.488 -5.16 21.391 1 56.72 287 VAL A O 1
ATOM 2095 N N . VAL A 1 288 ? -5.277 -5.559 21.469 1 55.38 288 VAL A N 1
ATOM 2096 C CA . VAL A 1 288 ? -5.406 -6.762 22.281 1 55.38 288 VAL A CA 1
ATOM 2097 C C . VAL A 1 288 ? -5.703 -6.379 23.734 1 55.38 288 VAL A C 1
ATOM 2099 O O . VAL A 1 288 ? -6.523 -7.016 24.391 1 55.38 288 VAL A O 1
ATOM 2102 N N . VAL A 1 289 ? -4.996 -5.395 24.203 1 55.75 289 VAL A N 1
ATOM 2103 C CA . VAL A 1 289 ? -5.059 -5.113 25.641 1 55.75 289 VAL A CA 1
ATOM 2104 C C . VAL A 1 289 ? -6.242 -4.199 25.938 1 55.75 289 VAL A C 1
ATOM 2106 O O . VAL A 1 289 ? -6.895 -4.336 26.984 1 55.75 289 VAL A O 1
ATOM 2109 N N . TRP A 1 290 ? -6.457 -3.242 25.047 1 53.88 290 TRP A N 1
ATOM 2110 C CA . TRP A 1 290 ? -7.473 -2.26 25.406 1 53.88 290 TRP A CA 1
ATOM 2111 C C . TRP A 1 290 ? -8.609 -2.246 24.391 1 53.88 290 TRP A C 1
ATOM 2113 O O . TRP A 1 290 ? -8.539 -1.542 23.375 1 53.88 290 TRP A O 1
ATOM 2123 N N . HIS A 1 291 ? -9.555 -3.139 24.547 1 56.38 291 HIS A N 1
ATOM 2124 C CA . HIS A 1 291 ? -10.734 -3.223 23.703 1 56.38 291 HIS A CA 1
ATOM 2125 C C . HIS A 1 291 ? -11.32 -1.841 23.422 1 56.38 291 HIS A C 1
ATOM 2127 O O . HIS A 1 291 ? -11.906 -1.604 22.375 1 56.38 291 HIS A O 1
ATOM 2133 N N . ARG A 1 292 ? -11.125 -0.852 24.328 1 52.75 292 ARG A N 1
ATOM 2134 C CA . ARG A 1 292 ? -11.68 0.491 24.203 1 52.75 292 ARG A CA 1
ATOM 2135 C C . ARG A 1 292 ? -10.945 1.298 23.141 1 52.75 292 ARG A C 1
ATOM 2137 O O . ARG A 1 292 ? -11.531 2.197 22.531 1 52.75 292 ARG A O 1
ATOM 2144 N N . MET A 1 293 ? -9.797 0.941 22.969 1 56.06 293 MET A N 1
ATOM 2145 C CA . MET A 1 293 ? -9.008 1.712 22 1 56.06 293 MET A CA 1
ATOM 2146 C C . MET A 1 293 ? -9.469 1.443 20.578 1 56.06 293 MET A C 1
ATOM 2148 O O . MET A 1 293 ? -9.164 2.219 19.672 1 56.06 293 MET A O 1
ATOM 2152 N N . ARG A 1 294 ? -10.141 0.439 20.484 1 57.34 294 ARG A N 1
ATOM 2153 C CA . ARG A 1 294 ? -10.711 0.155 19.172 1 57.34 294 ARG A CA 1
ATOM 2154 C C . ARG A 1 294 ? -11.641 1.281 18.719 1 57.34 294 ARG A C 1
ATOM 2156 O O . ARG A 1 294 ? -11.688 1.611 17.531 1 57.34 294 ARG A O 1
ATOM 2163 N N . ARG A 1 295 ? -12.25 1.772 19.656 1 55.91 295 ARG A N 1
ATOM 2164 C CA . ARG A 1 295 ? -13.195 2.85 19.375 1 55.91 295 ARG A CA 1
ATOM 2165 C C . ARG A 1 295 ? -12.461 4.125 18.969 1 55.91 295 ARG A C 1
ATOM 2167 O O . ARG A 1 295 ? -12.961 4.891 18.141 1 55.91 295 ARG A O 1
ATOM 2174 N N . VAL A 1 296 ? -11.281 4.289 19.594 1 53.5 296 VAL A N 1
ATOM 2175 C CA . VAL A 1 296 ? -10.516 5.496 19.297 1 53.5 296 VAL A CA 1
ATOM 2176 C C . VAL A 1 296 ? -9.922 5.406 17.891 1 53.5 296 VAL A C 1
ATOM 2178 O O . VAL A 1 296 ? -9.781 6.418 17.203 1 53.5 296 VAL A O 1
ATOM 2181 N N . MET A 1 297 ? -9.664 4.23 17.438 1 61.09 297 MET A N 1
ATOM 2182 C CA . MET A 1 297 ? -9.039 3.988 16.141 1 61.09 297 MET A CA 1
ATOM 2183 C C . MET A 1 297 ? -10.086 3.822 15.047 1 61.09 297 MET A C 1
ATOM 2185 O O . MET A 1 297 ? -9.766 3.443 13.922 1 61.09 297 MET A O 1
ATOM 2189 N N . ALA A 1 298 ? -11.227 4.215 15.43 1 62.59 298 ALA A N 1
ATOM 2190 C CA . ALA A 1 298 ? -12.32 3.998 14.484 1 62.59 298 ALA A CA 1
ATOM 2191 C C . ALA A 1 298 ? -12.25 4.992 13.328 1 62.59 298 ALA A C 1
ATOM 2193 O O . ALA A 1 298 ? -12.047 6.188 13.539 1 62.59 298 ALA A O 1
ATOM 2194 N N . ALA A 1 299 ? -12.227 4.465 12.133 1 70.25 299 ALA A N 1
ATOM 2195 C CA . ALA A 1 299 ? -12.234 5.266 10.914 1 70.25 299 ALA A CA 1
ATOM 2196 C C . ALA A 1 299 ? -13.555 6.008 10.75 1 70.25 299 ALA A C 1
ATOM 2198 O O . ALA A 1 299 ? -14.586 5.586 11.281 1 70.25 299 ALA A O 1
ATOM 2199 N N . PRO A 1 300 ? -13.43 7.168 10.023 1 55.03 300 PRO A N 1
ATOM 2200 C CA . PRO A 1 300 ? -14.711 7.727 9.594 1 55.03 300 PRO A CA 1
ATOM 2201 C C . PRO A 1 300 ? -15.594 6.699 8.891 1 55.03 300 PRO A C 1
ATOM 2203 O O . PRO A 1 300 ? -15.094 5.875 8.109 1 55.03 300 PRO A O 1
ATOM 2206 N N . ALA A 1 301 ? -16.844 6.719 9.18 1 62.72 301 ALA A N 1
ATOM 2207 C CA . ALA A 1 301 ? -17.766 5.652 8.773 1 62.72 301 ALA A CA 1
ATOM 2208 C C . ALA A 1 301 ? -17.812 5.516 7.254 1 62.72 301 ALA A C 1
ATOM 2210 O O . ALA A 1 301 ? -18.016 4.418 6.73 1 62.72 301 ALA A O 1
ATOM 2211 N N . ALA A 1 302 ? -17.547 6.609 6.559 1 59.94 302 ALA A N 1
ATOM 2212 C CA . ALA A 1 302 ? -17.672 6.566 5.102 1 59.94 302 ALA A CA 1
ATOM 2213 C C . ALA A 1 302 ? -16.297 6.555 4.434 1 59.94 302 ALA A C 1
ATOM 2215 O O . ALA A 1 302 ? -16.172 6.883 3.252 1 59.94 302 ALA A O 1
ATOM 2216 N N . LEU A 1 303 ? -15.398 6.145 5.238 1 60.69 303 LEU A N 1
ATOM 2217 C CA . LEU A 1 303 ? -14.047 6.117 4.691 1 60.69 303 LEU A CA 1
ATOM 2218 C C . LEU A 1 303 ? -13.938 5.105 3.555 1 60.69 303 LEU A C 1
ATOM 2220 O O . LEU A 1 303 ? -14.461 3.994 3.658 1 60.69 303 LEU A O 1
ATOM 2224 N N . ALA A 1 304 ? -13.312 5.535 2.471 1 66.88 304 ALA A N 1
ATOM 2225 C CA . ALA A 1 304 ? -12.977 4.742 1.291 1 66.88 304 ALA A CA 1
ATOM 2226 C C . ALA A 1 304 ? -14.234 4.336 0.526 1 66.88 304 ALA A C 1
ATOM 2228 O O . ALA A 1 304 ? -14.203 3.41 -0.286 1 66.88 304 ALA A O 1
ATOM 2229 N N . GLN A 1 305 ? -15.438 4.941 0.914 1 60.81 305 GLN A N 1
ATOM 2230 C CA . GLN A 1 305 ? -16.672 4.707 0.161 1 60.81 305 GLN A CA 1
ATOM 2231 C C . GLN A 1 305 ? -16.953 5.863 -0.794 1 60.81 305 GLN A C 1
ATOM 2233 O O . GLN A 1 305 ? -16.859 7.031 -0.412 1 60.81 305 GLN A O 1
ATOM 2238 N N . PRO A 1 306 ? -17.203 5.52 -2.09 1 54.22 306 PRO A N 1
ATOM 2239 C CA . PRO A 1 306 ? -17.609 6.59 -2.998 1 54.22 306 PRO A CA 1
ATOM 2240 C C . PRO A 1 306 ? -18.969 7.191 -2.625 1 54.22 306 PRO A C 1
ATOM 2242 O O . PRO A 1 306 ? -19.828 6.488 -2.102 1 54.22 306 PRO A O 1
ATOM 2245 N N . TYR A 1 307 ? -19.188 8.461 -2.744 1 54.97 307 TYR A N 1
ATOM 2246 C CA . TYR A 1 307 ? -20.469 9.117 -2.449 1 54.97 307 TYR A CA 1
ATOM 2247 C C . TYR A 1 307 ? -21.281 9.32 -3.721 1 54.97 307 TYR A C 1
ATOM 2249 O O . TYR A 1 307 ? -20.766 9.828 -4.719 1 54.97 307 TYR A O 1
ATOM 2257 N N . TYR A 1 308 ? -22.562 8.688 -3.754 1 53 308 TYR A N 1
ATOM 2258 C CA . TYR A 1 308 ? -23.547 8.891 -4.816 1 53 308 TYR A CA 1
ATOM 2259 C C . TYR A 1 308 ? -24.703 9.766 -4.336 1 53 308 TYR A C 1
ATOM 2261 O O . TYR A 1 308 ? -25.375 9.43 -3.363 1 53 308 TYR A O 1
ATOM 2269 N N . ARG A 1 309 ? -24.891 10.922 -4.91 1 52.12 309 ARG A N 1
ATOM 2270 C CA . ARG A 1 309 ? -26.031 11.773 -4.559 1 52.12 309 ARG A CA 1
ATOM 2271 C C . ARG A 1 309 ? -27.344 11.133 -4.973 1 52.12 309 ARG A C 1
ATOM 2273 O O . ARG A 1 309 ? -28.375 11.344 -4.32 1 52.12 309 ARG A O 1
ATOM 2280 N N . ASP A 1 310 ? -27.5 10.445 -6.062 1 40 310 ASP A N 1
ATOM 2281 C CA . ASP A 1 310 ? -28.766 10.016 -6.637 1 40 310 ASP A CA 1
ATOM 2282 C C . ASP A 1 310 ? -29.406 8.906 -5.805 1 40 310 ASP A C 1
ATOM 2284 O O . ASP A 1 310 ? -30.5 8.445 -6.113 1 40 310 ASP A O 1
ATOM 2288 N N . VAL A 1 311 ? -28.922 8.117 -5.164 1 33 311 VAL A N 1
ATOM 2289 C CA . VAL A 1 311 ? -29.703 7.043 -4.551 1 33 311 VAL A CA 1
ATOM 2290 C C . VAL A 1 311 ? -30.594 7.617 -3.447 1 33 311 VAL A C 1
ATOM 2292 O O . VAL A 1 311 ? -30.156 7.75 -2.299 1 33 311 VAL A O 1
ATOM 2295 N N . ARG A 1 312 ? -31.438 8.57 -3.594 1 25.64 312 ARG A N 1
ATOM 2296 C CA . ARG A 1 312 ? -32.656 8.852 -2.857 1 25.64 312 ARG A CA 1
ATOM 2297 C C . ARG A 1 312 ? -33.781 7.867 -3.229 1 25.64 312 ARG A C 1
ATOM 2299 O O . ARG A 1 312 ? -33.875 7.438 -4.383 1 25.64 312 ARG A O 1
ATOM 2306 N N . MET B 1 1 ? 14.234 -12.023 -35.031 1 58.28 1 MET B N 1
ATOM 2307 C CA . MET B 1 1 ? 12.945 -11.461 -34.656 1 58.28 1 MET B CA 1
ATOM 2308 C C . MET B 1 1 ? 12.125 -12.477 -33.875 1 58.28 1 MET B C 1
ATOM 2310 O O . MET B 1 1 ? 11.594 -12.156 -32.781 1 58.28 1 MET B O 1
ATOM 2314 N N . ILE B 1 2 ? 12.141 -13.766 -34.344 1 60.31 2 ILE B N 1
ATOM 2315 C CA . ILE B 1 2 ? 11.375 -14.82 -33.656 1 60.31 2 ILE B CA 1
ATOM 2316 C C . ILE B 1 2 ? 12.008 -15.125 -32.312 1 60.31 2 ILE B C 1
ATOM 2318 O O . ILE B 1 2 ? 11.297 -15.312 -31.328 1 60.31 2 ILE B O 1
ATOM 2322 N N . THR B 1 3 ? 13.32 -15.078 -32.312 1 63.97 3 THR B N 1
ATOM 2323 C CA . THR B 1 3 ? 14.016 -15.359 -31.047 1 63.97 3 THR B CA 1
ATOM 2324 C C . THR B 1 3 ? 13.719 -14.281 -30.016 1 63.97 3 THR B C 1
ATOM 2326 O O . THR B 1 3 ? 13.547 -14.578 -28.828 1 63.97 3 THR B O 1
ATOM 2329 N N . LEU B 1 4 ? 13.734 -13.086 -30.516 1 69 4 LEU B N 1
ATOM 2330 C CA . LEU B 1 4 ? 13.43 -11.969 -29.625 1 69 4 LEU B CA 1
ATOM 2331 C C . LEU B 1 4 ? 12.008 -12.062 -29.109 1 69 4 LEU B C 1
ATOM 2333 O O . LEU B 1 4 ? 11.758 -11.82 -27.922 1 69 4 LEU B O 1
ATOM 2337 N N . LEU B 1 5 ? 11.172 -12.438 -29.953 1 73.19 5 LEU B N 1
ATOM 2338 C CA . LEU B 1 5 ? 9.773 -12.562 -29.562 1 73.19 5 LEU B CA 1
ATOM 2339 C C . LEU B 1 5 ? 9.578 -13.703 -28.578 1 73.19 5 LEU B C 1
ATOM 2341 O O . LEU B 1 5 ? 8.797 -13.578 -27.625 1 73.19 5 LEU B O 1
ATOM 2345 N N . THR B 1 6 ? 10.289 -14.781 -28.812 1 74.94 6 THR B N 1
ATOM 2346 C CA . THR B 1 6 ? 10.164 -15.922 -27.906 1 74.94 6 THR B CA 1
ATOM 2347 C C . THR B 1 6 ? 10.711 -15.578 -26.531 1 74.94 6 THR B C 1
ATOM 2349 O O . THR B 1 6 ? 10.133 -15.969 -25.516 1 74.94 6 THR B O 1
ATOM 2352 N N . GLY B 1 7 ? 11.805 -14.859 -26.594 1 75.94 7 GLY B N 1
ATOM 2353 C CA . GLY B 1 7 ? 12.367 -14.414 -25.328 1 75.94 7 GLY B CA 1
ATOM 2354 C C . GLY B 1 7 ? 11.453 -13.469 -24.562 1 75.94 7 GLY B C 1
ATOM 2355 O O . GLY B 1 7 ? 11.328 -13.57 -23.344 1 75.94 7 GLY B O 1
ATOM 2356 N N . MET B 1 8 ? 10.891 -12.656 -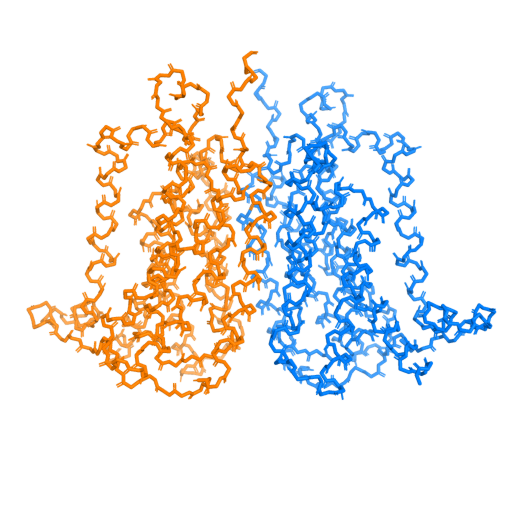25.312 1 78.81 8 MET B N 1
ATOM 2357 C CA . MET B 1 8 ? 9.961 -11.695 -24.719 1 78.81 8 MET B CA 1
ATOM 2358 C C . MET B 1 8 ? 8.75 -12.398 -24.125 1 78.81 8 MET B C 1
ATOM 2360 O O . MET B 1 8 ? 8.289 -12.055 -23.047 1 78.81 8 MET B O 1
ATOM 2364 N N . LEU B 1 9 ? 8.258 -13.344 -24.828 1 81.12 9 LEU B N 1
ATOM 2365 C CA . LEU B 1 9 ? 7.074 -14.07 -24.375 1 81.12 9 LEU B CA 1
ATOM 2366 C C . LEU B 1 9 ? 7.402 -14.914 -23.141 1 81.12 9 LEU B C 1
ATOM 2368 O O . LEU B 1 9 ? 6.578 -15.047 -22.234 1 81.12 9 LEU B O 1
ATOM 2372 N N . ALA B 1 10 ? 8.578 -15.5 -23.188 1 83.06 10 ALA B N 1
ATOM 2373 C CA . ALA B 1 10 ? 9.008 -16.281 -22.016 1 83.06 10 ALA B CA 1
ATOM 2374 C C . ALA B 1 10 ? 9.094 -15.398 -20.781 1 83.06 10 ALA B C 1
ATOM 2376 O O . ALA B 1 10 ? 8.641 -15.797 -19.703 1 83.06 10 ALA B O 1
ATOM 2377 N N . THR B 1 11 ? 9.656 -14.219 -21 1 84.06 11 THR B N 1
ATOM 2378 C CA . THR B 1 11 ? 9.766 -13.281 -19.875 1 84.06 11 THR B CA 1
ATOM 2379 C C . THR B 1 11 ? 8.383 -12.836 -19.406 1 84.06 11 THR B C 1
ATOM 2381 O O . THR B 1 11 ? 8.156 -12.68 -18.203 1 84.06 11 THR B O 1
ATOM 2384 N N . ALA B 1 12 ? 7.562 -12.648 -20.312 1 87.31 12 ALA B N 1
ATOM 2385 C CA . ALA B 1 12 ? 6.203 -12.219 -19.984 1 87.31 12 ALA B CA 1
ATOM 2386 C C . ALA B 1 12 ? 5.484 -13.258 -19.141 1 87.31 12 ALA B C 1
ATOM 2388 O O . ALA B 1 12 ? 4.84 -12.914 -18.141 1 87.31 12 ALA B O 1
ATOM 2389 N N . VAL B 1 13 ? 5.613 -14.5 -19.516 1 89.88 13 VAL B N 1
ATOM 2390 C CA . VAL B 1 13 ? 4.918 -15.586 -18.828 1 89.88 13 VAL B CA 1
ATOM 2391 C C . VAL B 1 13 ? 5.5 -15.766 -17.422 1 89.88 13 VAL B C 1
ATOM 2393 O O . VAL B 1 13 ? 4.762 -16 -16.469 1 89.88 13 VAL B O 1
ATOM 2396 N N . LEU B 1 14 ? 6.805 -15.625 -17.328 1 90.69 14 LEU B N 1
ATOM 2397 C CA . LEU B 1 14 ? 7.453 -15.789 -16.031 1 90.69 14 LEU B CA 1
ATOM 2398 C C . LEU B 1 14 ? 7.102 -14.641 -15.094 1 90.69 14 LEU B C 1
ATOM 2400 O O . LEU B 1 14 ? 6.715 -14.867 -13.945 1 90.69 14 LEU B O 1
ATOM 2404 N N . ALA B 1 15 ? 7.203 -13.445 -15.641 1 90.56 15 ALA B N 1
ATOM 2405 C CA . ALA B 1 15 ? 6.867 -12.273 -14.844 1 90.56 15 ALA B CA 1
ATOM 2406 C C . ALA B 1 15 ? 5.391 -12.273 -14.453 1 90.56 15 ALA B C 1
ATOM 2408 O O . ALA B 1 15 ? 5.035 -11.961 -13.312 1 90.56 15 ALA B O 1
ATOM 2409 N N . GLY B 1 16 ? 4.57 -12.586 -15.391 1 93.5 16 GLY B N 1
ATOM 2410 C CA . GLY B 1 16 ? 3.143 -12.656 -15.133 1 93.5 16 GLY B CA 1
ATOM 2411 C C . GLY B 1 16 ? 2.768 -13.727 -14.125 1 93.5 16 GLY B C 1
ATOM 2412 O O . GLY B 1 16 ? 1.801 -13.578 -13.383 1 93.5 16 GLY B O 1
ATOM 2413 N N . GLY B 1 17 ? 3.508 -14.828 -14.164 1 95.75 17 GLY B N 1
ATOM 2414 C CA . GLY B 1 17 ? 3.229 -15.93 -13.25 1 95.75 17 GLY B CA 1
ATOM 2415 C C . GLY B 1 17 ? 3.365 -15.539 -11.789 1 95.75 17 GLY B C 1
ATOM 2416 O O . GLY B 1 17 ? 2.564 -15.961 -10.953 1 95.75 17 GLY B O 1
ATOM 2417 N N . VAL B 1 18 ? 4.371 -14.742 -11.492 1 96.56 18 VAL B N 1
ATOM 2418 C CA . VAL B 1 18 ? 4.57 -14.258 -10.125 1 96.56 18 VAL B CA 1
ATOM 2419 C C . VAL B 1 18 ? 3.342 -13.477 -9.672 1 96.56 18 VAL B C 1
ATOM 2421 O O . VAL B 1 18 ? 2.805 -13.727 -8.594 1 96.56 18 VAL B O 1
ATOM 2424 N N . LEU B 1 19 ? 2.865 -12.617 -10.539 1 96.12 19 LEU B N 1
ATOM 2425 C CA . LEU B 1 19 ? 1.724 -11.766 -10.219 1 96.12 19 LEU B CA 1
ATOM 2426 C C . LEU B 1 19 ? 0.437 -12.578 -10.164 1 96.12 19 LEU B C 1
ATOM 2428 O O . LEU B 1 19 ? -0.427 -12.336 -9.32 1 96.12 19 LEU B O 1
ATOM 2432 N N . ALA B 1 20 ? 0.33 -13.523 -11.062 1 97.81 20 ALA B N 1
ATOM 2433 C CA . ALA B 1 20 ? -0.875 -14.352 -11.109 1 97.81 20 ALA B CA 1
ATOM 2434 C C . ALA B 1 20 ? -1.069 -15.109 -9.797 1 97.81 20 ALA B C 1
ATOM 2436 O O . ALA B 1 20 ? -2.178 -15.156 -9.258 1 97.81 20 ALA B O 1
ATOM 2437 N N . LEU B 1 21 ? -0.023 -15.664 -9.289 1 98.56 21 LEU B N 1
ATOM 2438 C CA . LEU B 1 21 ? -0.097 -16.422 -8.055 1 98.56 21 LEU B CA 1
ATOM 2439 C C . LEU B 1 21 ? -0.513 -15.539 -6.887 1 98.56 21 LEU B C 1
ATOM 2441 O O . LEU B 1 21 ? -1.445 -15.867 -6.148 1 98.56 21 LEU B O 1
ATOM 2445 N N . ALA B 1 22 ? 0.181 -14.422 -6.758 1 98.44 22 ALA B N 1
ATOM 2446 C CA . ALA B 1 22 ? -0.125 -13.5 -5.672 1 98.44 22 ALA B CA 1
ATOM 2447 C C . ALA B 1 22 ? -1.551 -12.969 -5.789 1 98.44 22 ALA B C 1
ATOM 2449 O O . ALA B 1 22 ? -2.283 -12.906 -4.797 1 98.44 22 ALA B O 1
ATOM 2450 N N . ALA B 1 23 ? -1.94 -12.609 -6.98 1 97.62 23 ALA B N 1
ATOM 2451 C CA . ALA B 1 23 ? -3.254 -12.008 -7.203 1 97.62 23 ALA B CA 1
ATOM 2452 C C . ALA B 1 23 ? -4.363 -13.039 -6.992 1 97.62 23 ALA B C 1
ATOM 2454 O O . ALA B 1 23 ? -5.43 -12.711 -6.465 1 97.62 23 ALA B O 1
ATOM 2455 N N . LEU B 1 24 ? -4.148 -14.242 -7.461 1 98.19 24 LEU B N 1
ATOM 2456 C CA . LEU B 1 24 ? -5.133 -15.297 -7.238 1 98.19 24 LEU B CA 1
ATOM 2457 C C . LEU B 1 24 ? -5.375 -15.508 -5.746 1 98.19 24 LEU B C 1
ATOM 2459 O O . LEU B 1 24 ? -6.512 -15.703 -5.32 1 98.19 24 LEU B O 1
ATOM 2463 N N . GLY B 1 25 ? -4.262 -15.539 -5.004 1 98.19 25 GLY B N 1
ATOM 2464 C CA . GLY B 1 25 ? -4.402 -15.633 -3.561 1 98.19 25 GLY B CA 1
ATOM 2465 C C . GLY B 1 25 ? -5.223 -14.5 -2.969 1 98.19 25 GLY B C 1
ATOM 2466 O O . GLY B 1 25 ? -6.055 -14.727 -2.086 1 98.19 25 GLY B O 1
ATOM 2467 N N . GLU B 1 26 ? -4.98 -13.336 -3.434 1 97.25 26 GLU B N 1
ATOM 2468 C CA . GLU B 1 26 ? -5.699 -12.172 -2.92 1 97.25 26 GLU B CA 1
ATOM 2469 C C . GLU B 1 26 ? -7.176 -12.227 -3.309 1 97.25 26 GLU B C 1
ATOM 2471 O O . GLU B 1 26 ? -8.031 -11.727 -2.576 1 97.25 26 GLU B O 1
ATOM 2476 N N . VAL B 1 27 ? -7.512 -12.75 -4.5 1 97.12 27 VAL B N 1
ATOM 2477 C CA . VAL B 1 27 ? -8.906 -12.93 -4.895 1 97.12 27 VAL B CA 1
ATOM 2478 C C . VAL B 1 27 ? -9.633 -13.781 -3.855 1 97.12 27 VAL B C 1
ATOM 2480 O O . VAL B 1 27 ? -10.75 -13.461 -3.445 1 97.12 27 VAL B O 1
ATOM 2483 N N . LEU B 1 28 ? -8.977 -14.82 -3.434 1 97.38 28 LEU B N 1
ATOM 2484 C CA . LEU B 1 28 ? -9.57 -15.719 -2.445 1 97.38 28 LEU B CA 1
ATOM 2485 C C . LEU B 1 28 ? -9.844 -14.977 -1.137 1 97.38 28 LEU B C 1
ATOM 2487 O O . LEU B 1 28 ? -10.914 -15.117 -0.55 1 97.38 28 LEU B O 1
ATOM 2491 N N . ALA B 1 29 ? -8.898 -14.211 -0.694 1 96.62 29 ALA B N 1
ATOM 2492 C CA . ALA B 1 29 ? -9.031 -13.477 0.56 1 96.62 29 ALA B CA 1
ATOM 2493 C C . ALA B 1 29 ? -10.102 -12.391 0.448 1 96.62 29 ALA B C 1
ATOM 2495 O O . ALA B 1 29 ? -10.93 -12.242 1.345 1 96.62 29 ALA B O 1
ATOM 2496 N N . GLU B 1 30 ? -10.078 -11.688 -0.635 1 95.06 30 GLU B N 1
ATOM 2497 C CA . GLU B 1 30 ? -10.992 -10.555 -0.774 1 95.06 30 GLU B CA 1
ATOM 2498 C C . GLU B 1 30 ? -12.43 -11.023 -0.996 1 95.06 30 GLU B C 1
ATOM 2500 O O . GLU B 1 30 ? -13.375 -10.352 -0.59 1 95.06 30 GLU B O 1
ATOM 2505 N N . ARG B 1 31 ? -12.609 -12.148 -1.574 1 95.06 31 ARG B N 1
ATOM 2506 C CA . ARG B 1 31 ? -13.953 -12.648 -1.842 1 95.06 31 ARG B CA 1
ATOM 2507 C C . ARG B 1 31 ? -14.664 -13.023 -0.546 1 95.06 31 ARG B C 1
ATOM 2509 O O . ARG B 1 31 ? -15.898 -13.094 -0.508 1 95.06 31 ARG B O 1
ATOM 2516 N N . VAL B 1 32 ? -13.898 -13.258 0.476 1 95.31 32 VAL B N 1
ATOM 2517 C CA . VAL B 1 32 ? -14.531 -13.539 1.758 1 95.31 32 VAL B CA 1
ATOM 2518 C C . VAL B 1 32 ? -14.57 -12.273 2.607 1 95.31 32 VAL B C 1
ATOM 2520 O O . VAL B 1 32 ? -14.875 -12.32 3.799 1 95.31 32 VAL B O 1
ATOM 2523 N N . GLY B 1 33 ? -14.141 -11.164 2.062 1 92.38 33 GLY B N 1
ATOM 2524 C CA . GLY B 1 33 ? -14.352 -9.875 2.705 1 92.38 33 GLY B CA 1
ATOM 2525 C C . GLY B 1 33 ? -13.109 -9.344 3.396 1 92.38 33 GLY B C 1
ATOM 2526 O O . GLY B 1 33 ? -13.188 -8.414 4.203 1 92.38 33 GLY B O 1
ATOM 2527 N N . VAL B 1 34 ? -11.922 -9.938 3.109 1 93.75 34 VAL B N 1
ATOM 2528 C CA . VAL B 1 34 ? -10.711 -9.508 3.799 1 93.75 34 VAL B CA 1
ATOM 2529 C C . VAL B 1 34 ? -9.656 -9.094 2.775 1 93.75 34 VAL B C 1
ATOM 2531 O O . VAL B 1 34 ? -9.289 -9.883 1.897 1 93.75 34 VAL B O 1
ATOM 2534 N N . THR B 1 35 ? -9.242 -7.852 2.832 1 92.88 35 THR B N 1
ATOM 2535 C CA . THR B 1 35 ? -8.164 -7.371 1.984 1 92.88 35 THR B CA 1
ATOM 2536 C C . THR B 1 35 ? -6.82 -7.488 2.703 1 92.88 35 THR B C 1
ATOM 2538 O O . THR B 1 35 ? -6.633 -6.914 3.777 1 92.88 35 THR B O 1
ATOM 2541 N N . ASN B 1 36 ? -5.945 -8.188 2.145 1 94.69 36 ASN B N 1
ATOM 2542 C CA . ASN B 1 36 ? -4.641 -8.391 2.766 1 94.69 36 ASN B CA 1
ATOM 2543 C C . ASN B 1 36 ? -3.566 -7.535 2.102 1 94.69 36 ASN B C 1
ATOM 2545 O O . ASN B 1 36 ? -2.961 -7.949 1.111 1 94.69 36 ASN B O 1
ATOM 2549 N N . LEU B 1 37 ? -3.221 -6.461 2.727 1 92.44 37 LEU B N 1
ATOM 2550 C CA . LEU B 1 37 ? -2.164 -5.59 2.223 1 92.44 37 LEU B CA 1
ATOM 2551 C C . LEU B 1 37 ? -0.789 -6.148 2.572 1 92.44 37 LEU B C 1
ATOM 2553 O O . LEU B 1 37 ? 0.232 -5.52 2.279 1 92.44 37 LEU B O 1
ATOM 2557 N N . GLY B 1 38 ? -0.735 -7.27 3.182 1 94.56 38 GLY B N 1
ATOM 2558 C CA . GLY B 1 38 ? 0.516 -7.887 3.592 1 94.56 38 GLY B CA 1
ATOM 2559 C C . GLY B 1 38 ? 1.14 -8.75 2.512 1 94.56 38 GLY B C 1
ATOM 2560 O O . GLY B 1 38 ? 2.193 -9.352 2.725 1 94.56 38 GLY B O 1
ATOM 2561 N N . VAL B 1 39 ? 0.556 -8.766 1.361 1 97.56 39 VAL B N 1
ATOM 2562 C CA . VAL B 1 39 ? 0.967 -9.648 0.276 1 97.56 39 VAL B CA 1
ATOM 2563 C C . VAL B 1 39 ? 2.432 -9.398 -0.072 1 97.56 39 VAL B C 1
ATOM 2565 O O . VAL B 1 39 ? 3.201 -10.344 -0.27 1 97.56 39 VAL B O 1
ATOM 2568 N N . GLU B 1 40 ? 2.824 -8.156 -0.128 1 95.94 40 GLU B N 1
ATOM 2569 C CA . GLU B 1 40 ? 4.203 -7.785 -0.442 1 95.94 40 GLU B CA 1
ATOM 2570 C C . GLU B 1 40 ? 5.184 -8.445 0.524 1 95.94 40 GLU B C 1
ATOM 2572 O O . GLU B 1 40 ? 6.191 -9.008 0.101 1 95.94 40 GLU B O 1
ATOM 2577 N N . GLY B 1 41 ? 4.91 -8.344 1.792 1 95.44 41 GLY B N 1
ATOM 2578 C CA . GLY B 1 41 ? 5.766 -8.938 2.807 1 95.44 41 GLY B CA 1
ATOM 2579 C C . GLY B 1 41 ? 5.785 -10.453 2.762 1 95.44 41 GLY B C 1
ATOM 2580 O O . GLY B 1 41 ? 6.832 -11.07 2.967 1 95.44 41 GLY B O 1
ATOM 2581 N N . LEU B 1 42 ? 4.648 -11.023 2.547 1 98.44 42 LEU B N 1
ATOM 2582 C CA . LEU B 1 42 ? 4.547 -12.477 2.496 1 98.44 42 LEU B CA 1
ATOM 2583 C C . LEU B 1 42 ? 5.297 -13.031 1.286 1 98.44 42 LEU B C 1
ATOM 2585 O O . LEU B 1 42 ? 5.895 -14.109 1.36 1 98.44 42 LEU B O 1
ATOM 2589 N N . MET B 1 43 ? 5.234 -12.312 0.18 1 98.62 43 MET B N 1
ATOM 2590 C CA . MET B 1 43 ? 6.02 -12.703 -0.986 1 98.62 43 MET B CA 1
ATOM 2591 C C . MET B 1 43 ? 7.512 -12.664 -0.675 1 98.62 43 MET B C 1
ATOM 2593 O O . MET B 1 43 ? 8.25 -13.578 -1.048 1 98.62 43 MET B O 1
ATOM 2597 N N . ALA B 1 44 ? 7.957 -11.617 0.021 1 97.56 44 ALA B N 1
ATOM 2598 C CA . ALA B 1 44 ? 9.367 -11.484 0.378 1 97.56 44 ALA B CA 1
ATOM 2599 C C . ALA B 1 44 ? 9.812 -12.641 1.268 1 97.56 44 ALA B C 1
ATOM 2601 O O . ALA B 1 44 ? 10.883 -13.219 1.052 1 97.56 44 ALA B O 1
ATOM 2602 N N . LEU B 1 45 ? 8.992 -12.953 2.225 1 97.81 45 LEU B N 1
ATOM 2603 C CA . LEU B 1 45 ? 9.297 -14.062 3.115 1 97.81 45 LEU B CA 1
ATOM 2604 C C . LEU B 1 45 ? 9.375 -15.375 2.342 1 97.81 45 LEU B C 1
ATOM 2606 O O . LEU B 1 45 ? 10.258 -16.203 2.59 1 97.81 45 LEU B O 1
ATOM 2610 N N . GLY B 1 46 ? 8.406 -15.562 1.479 1 98.75 46 GLY B N 1
ATOM 2611 C CA . GLY B 1 46 ? 8.445 -16.75 0.647 1 98.75 46 GLY B CA 1
ATOM 2612 C C . GLY B 1 46 ? 9.68 -16.844 -0.221 1 98.75 46 GLY B C 1
ATOM 2613 O O . GLY B 1 46 ? 10.305 -17.906 -0.325 1 98.75 46 GLY B O 1
ATOM 2614 N N . ALA B 1 47 ? 10.055 -15.758 -0.806 1 98.44 47 ALA B N 1
ATOM 2615 C CA . ALA B 1 47 ? 11.219 -15.703 -1.688 1 98.44 47 ALA B CA 1
ATOM 2616 C C . ALA B 1 47 ? 12.492 -16.094 -0.939 1 98.44 47 ALA B C 1
ATOM 2618 O O . ALA B 1 47 ? 13.25 -16.938 -1.397 1 98.44 47 ALA B O 1
ATOM 2619 N N . VAL B 1 48 ? 12.695 -15.5 0.201 1 97.75 48 VAL B N 1
ATOM 2620 C CA . VAL B 1 48 ? 13.938 -15.719 0.936 1 97.75 48 VAL B CA 1
ATOM 2621 C C . VAL B 1 48 ? 13.961 -17.141 1.506 1 97.75 48 VAL B C 1
ATOM 2623 O O . VAL B 1 48 ? 15.008 -17.797 1.509 1 97.75 48 VAL B O 1
ATOM 2626 N N . SER B 1 49 ? 12.836 -17.578 2.029 1 98.38 49 SER B N 1
ATOM 2627 C CA . SER B 1 49 ? 12.789 -18.906 2.621 1 98.38 49 SER B CA 1
ATOM 2628 C C . SER B 1 49 ? 13.031 -19.984 1.572 1 98.38 49 SER B C 1
ATOM 2630 O O . SER B 1 49 ? 13.648 -21.016 1.86 1 98.38 49 SER B O 1
ATOM 2632 N N . ALA B 1 50 ? 12.477 -19.766 0.398 1 98.38 50 ALA B N 1
ATOM 2633 C CA . ALA B 1 50 ? 12.727 -20.703 -0.686 1 98.38 50 ALA B CA 1
ATOM 2634 C C . ALA B 1 50 ? 14.219 -20.828 -0.98 1 98.38 50 ALA B C 1
ATOM 2636 O O . ALA B 1 50 ? 14.75 -21.922 -1.092 1 98.38 50 ALA B O 1
ATOM 2637 N N . VAL B 1 51 ? 14.898 -19.75 -1.089 1 97.69 51 VAL B N 1
ATOM 2638 C CA . VAL B 1 51 ? 16.312 -19.703 -1.427 1 97.69 51 VAL B CA 1
ATOM 2639 C C . VAL B 1 51 ? 17.125 -20.391 -0.328 1 97.69 51 VAL B C 1
ATOM 2641 O O . VAL B 1 51 ? 17.984 -21.234 -0.613 1 97.69 51 VAL B O 1
ATOM 2644 N N . ILE B 1 52 ? 16.812 -20.016 0.917 1 97.38 52 ILE B N 1
ATOM 2645 C CA . ILE B 1 52 ? 17.547 -20.594 2.047 1 97.38 52 ILE B CA 1
ATOM 2646 C C . ILE B 1 52 ? 17.375 -22.109 2.051 1 97.38 52 ILE B C 1
ATOM 2648 O O . ILE B 1 52 ? 18.328 -22.844 2.281 1 97.38 52 ILE B O 1
ATOM 2652 N N . THR B 1 53 ? 16.188 -22.547 1.829 1 97.56 53 THR B N 1
ATOM 2653 C CA . THR B 1 53 ? 15.867 -23.969 1.848 1 97.56 53 THR B CA 1
ATOM 2654 C C . THR B 1 53 ? 16.609 -24.703 0.736 1 97.56 53 THR B C 1
ATOM 2656 O O . THR B 1 53 ? 17.141 -25.797 0.946 1 97.56 53 THR B O 1
ATOM 2659 N N . VAL B 1 54 ? 16.672 -24.125 -0.424 1 96.25 54 VAL B N 1
ATOM 2660 C CA . VAL B 1 54 ? 17.328 -24.766 -1.563 1 96.25 54 VAL B CA 1
ATOM 2661 C C . VAL B 1 54 ? 18.828 -24.875 -1.312 1 96.25 54 VAL B C 1
ATOM 2663 O O . VAL B 1 54 ? 19.469 -25.844 -1.746 1 96.25 54 VAL B O 1
ATOM 2666 N N . PHE B 1 55 ? 19.438 -23.953 -0.673 1 94.62 55 PHE B N 1
ATOM 2667 C CA . PHE B 1 55 ? 20.844 -24.016 -0.34 1 94.62 55 PHE B CA 1
ATOM 2668 C C . PHE B 1 55 ? 21.125 -25.172 0.605 1 94.62 55 PHE B C 1
ATOM 2670 O O . PHE B 1 55 ? 22.219 -25.75 0.584 1 94.62 55 PHE B O 1
ATOM 2677 N N . SER B 1 56 ? 20.188 -25.562 1.393 1 93.62 56 SER B N 1
ATOM 2678 C CA . SER B 1 56 ? 20.359 -26.641 2.35 1 93.62 56 SER B CA 1
ATOM 2679 C C . SER B 1 56 ? 19.938 -27.984 1.749 1 93.62 56 SER B C 1
ATOM 2681 O O . SER B 1 56 ? 20.594 -29 1.979 1 93.62 56 SER B O 1
ATOM 2683 N N . PHE B 1 57 ? 18.766 -28.031 0.982 1 95.25 57 PHE B N 1
ATOM 2684 C CA . PHE B 1 57 ? 18.172 -29.281 0.536 1 95.25 57 PHE B CA 1
ATOM 2685 C C . PHE B 1 57 ? 18.406 -29.5 -0.955 1 95.25 57 PHE B C 1
ATOM 2687 O O . PHE B 1 57 ? 18.203 -30.594 -1.47 1 95.25 57 PHE B O 1
ATOM 2694 N N . HIS B 1 58 ? 18.797 -28.531 -1.73 1 94.44 58 HIS B N 1
ATOM 2695 C CA . HIS B 1 58 ? 19.109 -28.578 -3.154 1 94.44 58 HIS B CA 1
ATOM 2696 C C . HIS B 1 58 ? 17.938 -29.125 -3.963 1 94.44 58 HIS B C 1
ATOM 2698 O O . HIS B 1 58 ? 18.125 -29.953 -4.859 1 94.44 58 HIS B O 1
ATOM 2704 N N . SER B 1 59 ? 16.812 -28.844 -3.553 1 95.31 59 SER B N 1
ATOM 2705 C CA . SER B 1 59 ? 15.586 -29.219 -4.262 1 95.31 59 SER B CA 1
ATOM 2706 C C . SER B 1 59 ? 14.633 -28.031 -4.387 1 95.31 59 SER B C 1
ATOM 2708 O O . SER B 1 59 ? 14.203 -27.469 -3.379 1 95.31 59 SER B O 1
ATOM 2710 N N . PRO B 1 60 ? 14.258 -27.672 -5.598 1 94.94 60 PRO B N 1
ATOM 2711 C CA . PRO B 1 60 ? 13.312 -26.562 -5.77 1 94.94 60 PRO B CA 1
ATOM 2712 C C . PRO B 1 60 ? 11.914 -26.906 -5.25 1 94.94 60 PRO B C 1
ATOM 2714 O O . PRO B 1 60 ? 11.195 -26 -4.805 1 94.94 60 PRO B O 1
ATOM 2717 N N . TRP B 1 61 ? 11.57 -28.172 -5.25 1 96.38 61 TRP B N 1
ATOM 2718 C CA . TRP B 1 61 ? 10.266 -28.578 -4.742 1 96.38 61 TRP B CA 1
ATOM 2719 C C . TRP B 1 61 ? 10.164 -28.344 -3.238 1 96.38 61 TRP B C 1
ATOM 2721 O O . TRP B 1 61 ? 9.141 -27.844 -2.748 1 96.38 61 TRP B O 1
ATOM 2731 N N . VAL B 1 62 ? 11.242 -28.656 -2.561 1 97.81 62 VAL B N 1
ATOM 2732 C CA . VAL B 1 62 ? 11.25 -28.422 -1.119 1 97.81 62 VAL B CA 1
ATOM 2733 C C . VAL B 1 62 ? 11.258 -26.938 -0.832 1 97.81 62 VAL B C 1
ATOM 2735 O O . VAL B 1 62 ? 10.586 -26.469 0.097 1 97.81 62 VAL B O 1
ATOM 2738 N N . GLY B 1 63 ? 12.07 -26.172 -1.641 1 97.94 63 GLY B N 1
ATOM 2739 C CA . GLY B 1 63 ? 12.07 -24.734 -1.5 1 97.94 63 GLY B CA 1
ATOM 2740 C C . GLY B 1 63 ? 10.695 -24.109 -1.685 1 97.94 63 GLY B C 1
ATOM 2741 O O . GLY B 1 63 ? 10.289 -23.25 -0.902 1 97.94 63 GLY B O 1
ATOM 2742 N N . LEU B 1 64 ? 10.016 -24.609 -2.697 1 97.94 64 LEU B N 1
ATOM 2743 C CA . LEU B 1 64 ? 8.68 -24.094 -2.977 1 97.94 64 LEU B CA 1
ATOM 2744 C C . LEU B 1 64 ? 7.715 -24.438 -1.85 1 97.94 64 LEU B C 1
ATOM 2746 O O . LEU B 1 64 ? 6.887 -23.609 -1.458 1 97.94 64 LEU B O 1
ATOM 2750 N N . LEU B 1 65 ? 7.758 -25.641 -1.371 1 98.56 65 LEU B N 1
ATOM 2751 C CA . LEU B 1 65 ? 6.891 -26.078 -0.282 1 98.56 65 LEU B CA 1
ATOM 2752 C C . LEU B 1 65 ? 7.098 -25.219 0.957 1 98.56 65 LEU B C 1
ATOM 2754 O O . LEU B 1 65 ? 6.133 -24.812 1.611 1 98.56 65 LEU B O 1
ATOM 2758 N N . VAL B 1 66 ? 8.352 -24.938 1.279 1 98.75 66 VAL B N 1
ATOM 2759 C CA . VAL B 1 66 ? 8.656 -24.109 2.445 1 98.75 66 VAL B CA 1
ATOM 2760 C C . VAL B 1 66 ? 8.125 -22.688 2.23 1 98.75 66 VAL B C 1
ATOM 2762 O O . VAL B 1 66 ? 7.586 -22.078 3.152 1 98.75 66 VAL B O 1
ATOM 2765 N N . ALA B 1 67 ? 8.336 -22.141 1.026 1 98.81 67 ALA B N 1
ATOM 2766 C CA . ALA B 1 67 ? 7.797 -20.828 0.706 1 98.81 67 ALA B CA 1
ATOM 2767 C C . ALA B 1 67 ? 6.289 -20.781 0.934 1 98.81 67 ALA B C 1
ATOM 2769 O O . ALA B 1 67 ? 5.773 -19.812 1.504 1 98.81 67 ALA B O 1
ATOM 2770 N N . ILE B 1 68 ? 5.57 -21.828 0.497 1 98.88 68 ILE B N 1
ATOM 2771 C CA . ILE B 1 68 ? 4.125 -21.922 0.664 1 98.88 68 ILE B CA 1
ATOM 2772 C C . ILE B 1 68 ? 3.779 -21.953 2.15 1 98.88 68 ILE B C 1
ATOM 2774 O O . ILE B 1 68 ? 2.881 -21.234 2.602 1 98.88 68 ILE B O 1
ATOM 2778 N N . MET B 1 69 ? 4.477 -22.688 2.908 1 98.88 69 MET B N 1
ATOM 2779 C CA . MET B 1 69 ? 4.219 -22.844 4.34 1 98.88 69 MET B CA 1
ATOM 2780 C C . MET B 1 69 ? 4.488 -21.531 5.078 1 98.88 69 MET B C 1
ATOM 2782 O O . MET B 1 69 ? 3.715 -21.141 5.953 1 98.88 69 MET B O 1
ATOM 2786 N N . VAL B 1 70 ? 5.594 -20.906 4.754 1 98.81 70 VAL B N 1
ATOM 2787 C CA . VAL B 1 70 ? 5.938 -19.641 5.391 1 98.81 70 VAL B CA 1
ATOM 2788 C C . VAL B 1 70 ? 4.871 -18.594 5.066 1 98.81 70 VAL B C 1
ATOM 2790 O O . VAL B 1 70 ? 4.465 -17.828 5.941 1 98.81 70 VAL B O 1
ATOM 2793 N N . GLY B 1 71 ? 4.469 -18.547 3.795 1 98.75 71 GLY B N 1
ATOM 2794 C CA . GLY B 1 71 ? 3.373 -17.672 3.422 1 98.75 71 GLY B CA 1
ATOM 2795 C C . GLY B 1 71 ? 2.09 -17.969 4.176 1 98.75 71 GLY B C 1
ATOM 2796 O O . GLY B 1 71 ? 1.379 -17.047 4.586 1 98.75 71 GLY B O 1
ATOM 2797 N N . ALA B 1 72 ? 1.814 -19.234 4.359 1 98.88 72 ALA B N 1
ATOM 2798 C CA . ALA B 1 72 ? 0.622 -19.641 5.102 1 98.88 72 ALA B CA 1
ATOM 2799 C C . ALA B 1 72 ? 0.697 -19.188 6.555 1 98.88 72 ALA B C 1
ATOM 2801 O O . ALA B 1 72 ? -0.279 -18.672 7.098 1 98.88 72 ALA B O 1
ATOM 2802 N N . VAL B 1 73 ? 1.811 -19.391 7.152 1 98.69 73 VAL B N 1
ATOM 2803 C CA . VAL B 1 73 ? 1.987 -18.984 8.539 1 98.69 73 VAL B CA 1
ATOM 2804 C C . VAL B 1 73 ? 1.851 -17.469 8.656 1 98.69 73 VAL B C 1
ATOM 2806 O O . VAL B 1 73 ? 1.187 -16.969 9.57 1 98.69 73 VAL B O 1
ATOM 2809 N N . GLY B 1 74 ? 2.547 -16.75 7.777 1 97.56 74 GLY B N 1
ATOM 2810 C CA . GLY B 1 74 ? 2.375 -15.305 7.762 1 97.56 74 GLY B CA 1
ATOM 2811 C C . GLY B 1 74 ? 0.935 -14.875 7.551 1 97.56 74 GLY B C 1
ATOM 2812 O O . GLY B 1 74 ? 0.462 -13.93 8.188 1 97.56 74 GLY B O 1
ATOM 2813 N N . GLY B 1 75 ? 0.252 -15.539 6.559 1 98 75 GLY B N 1
ATOM 2814 C CA . GLY B 1 75 ? -1.164 -15.281 6.352 1 98 75 GLY B CA 1
ATOM 2815 C C . GLY B 1 75 ? -2.006 -15.539 7.586 1 98 75 GLY B C 1
ATOM 2816 O O . GLY B 1 75 ? -2.969 -14.82 7.852 1 98 75 GLY B O 1
ATOM 2817 N N . MET B 1 76 ? -1.668 -16.547 8.352 1 97.88 76 MET B N 1
ATOM 2818 C CA . MET B 1 76 ? -2.379 -16.859 9.586 1 97.88 76 MET B CA 1
ATOM 2819 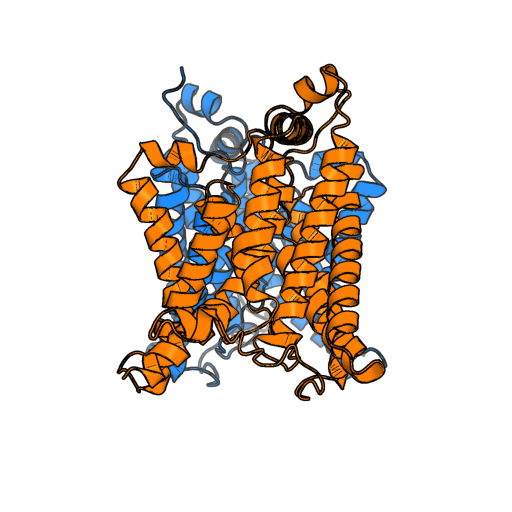C C . MET B 1 76 ? -2.195 -15.734 10.609 1 97.88 76 MET B C 1
ATOM 2821 O O . MET B 1 76 ? -3.131 -15.398 11.336 1 97.88 76 MET B O 1
ATOM 2825 N N . VAL B 1 77 ? -1.059 -15.234 10.688 1 94 77 VAL B N 1
ATOM 2826 C CA . VAL B 1 77 ? -0.783 -14.141 11.609 1 94 77 VAL B CA 1
ATOM 2827 C C . VAL B 1 77 ? -1.638 -12.93 11.242 1 94 77 VAL B C 1
ATOM 2829 O O . VAL B 1 77 ? -2.256 -12.312 12.109 1 94 77 VAL B O 1
ATOM 2832 N N . PHE B 1 78 ? -1.599 -12.586 10.016 1 94.12 78 PHE B N 1
ATOM 2833 C CA . PHE B 1 78 ? -2.453 -11.508 9.539 1 94.12 78 PHE B CA 1
ATOM 2834 C C . PHE B 1 78 ? -3.914 -11.781 9.867 1 94.12 78 PHE B C 1
ATOM 2836 O O . PHE B 1 78 ? -4.617 -10.906 10.375 1 94.12 78 PHE B O 1
ATOM 2843 N N . ALA B 1 79 ? -4.336 -13.016 9.531 1 96.12 79 ALA B N 1
ATOM 2844 C CA . ALA B 1 79 ? -5.727 -13.398 9.766 1 96.12 79 ALA B CA 1
ATOM 2845 C C . ALA B 1 79 ? -6.074 -13.328 11.25 1 96.12 79 ALA B C 1
ATOM 2847 O O . ALA B 1 79 ? -7.199 -12.984 11.609 1 96.12 79 ALA B O 1
ATOM 2848 N N . PHE B 1 80 ? -5.164 -13.727 12.031 1 93.25 80 PHE B N 1
ATOM 2849 C CA . PHE B 1 80 ? -5.398 -13.648 13.469 1 93.25 80 PHE B CA 1
ATOM 2850 C C . PHE B 1 80 ? -5.68 -12.219 13.898 1 93.25 80 PHE B C 1
ATOM 2852 O O . PHE B 1 80 ? -6.602 -11.969 14.68 1 93.25 80 PHE B O 1
ATOM 2859 N N . GLY B 1 81 ? -4.922 -11.32 13.43 1 87.69 81 GLY B N 1
ATOM 2860 C CA . GLY B 1 81 ? -5.133 -9.922 13.766 1 87.69 81 GLY B CA 1
ATOM 2861 C C . GLY B 1 81 ? -6.383 -9.336 13.141 1 87.69 81 GLY B C 1
ATOM 2862 O O . GLY B 1 81 ? -7.211 -8.734 13.828 1 87.69 81 GLY B O 1
ATOM 2863 N N . ALA B 1 82 ? -6.57 -9.492 11.805 1 89.5 82 ALA B N 1
ATOM 2864 C CA . ALA B 1 82 ? -7.613 -8.828 11.039 1 89.5 82 ALA B CA 1
ATOM 2865 C C . ALA B 1 82 ? -8.969 -9.5 11.25 1 89.5 82 ALA B C 1
ATOM 2867 O O . ALA B 1 82 ? -10 -8.82 11.281 1 89.5 82 ALA B O 1
ATOM 2868 N N . VAL B 1 83 ? -8.969 -10.852 11.414 1 91.25 83 VAL B N 1
ATOM 2869 C CA . VAL B 1 83 ? -10.227 -11.586 11.438 1 91.25 83 VAL B CA 1
ATOM 2870 C C . VAL B 1 83 ? -10.609 -11.914 12.875 1 91.25 83 VAL B C 1
ATOM 2872 O O . VAL B 1 83 ? -11.742 -11.641 13.297 1 91.25 83 VAL B O 1
ATOM 2875 N N . VAL B 1 84 ? -9.695 -12.445 13.539 1 90.12 84 VAL B N 1
ATOM 2876 C CA . VAL B 1 84 ? -10.008 -12.906 14.891 1 90.12 84 VAL B CA 1
ATOM 2877 C C . VAL B 1 84 ? -10.062 -11.719 15.844 1 90.12 84 VAL B C 1
ATOM 2879 O O . VAL B 1 84 ? -11.047 -11.539 16.562 1 90.12 84 VAL B O 1
ATOM 2882 N N . MET B 1 85 ? -9.07 -10.906 15.766 1 83.56 85 MET B N 1
ATOM 2883 C CA . MET B 1 85 ? -9.008 -9.773 16.688 1 83.56 85 MET B CA 1
ATOM 2884 C C . MET B 1 85 ? -9.781 -8.578 16.125 1 83.56 85 MET B C 1
ATOM 2886 O O . MET B 1 85 ? -9.953 -7.574 16.828 1 83.56 85 MET B O 1
ATOM 2890 N N . ARG B 1 86 ? -10.203 -8.664 14.875 1 84.62 86 ARG B N 1
ATOM 2891 C CA . ARG B 1 86 ? -11.031 -7.648 14.234 1 84.62 86 ARG B CA 1
ATOM 2892 C C . ARG B 1 86 ? -10.328 -6.297 14.203 1 84.62 86 ARG B C 1
ATOM 2894 O O . ARG B 1 86 ? -10.953 -5.258 14.43 1 84.62 86 ARG B O 1
ATOM 2901 N N . ALA B 1 87 ? -8.977 -6.414 14.109 1 80.44 87 ALA B N 1
ATOM 2902 C CA . ALA B 1 87 ? -8.195 -5.188 13.945 1 80.44 87 ALA B CA 1
ATOM 2903 C C . ALA B 1 87 ? -8.344 -4.621 12.539 1 80.44 87 ALA B C 1
ATOM 2905 O O . ALA B 1 87 ? -8.875 -5.289 11.648 1 80.44 87 ALA B O 1
ATOM 2906 N N . ASN B 1 88 ? -8.008 -3.307 12.406 1 82.12 88 ASN B N 1
ATOM 2907 C CA . ASN B 1 88 ? -8.039 -2.668 11.094 1 82.12 88 ASN B CA 1
ATOM 2908 C C . ASN B 1 88 ? -7.207 -3.441 10.078 1 82.12 88 ASN B C 1
ATOM 2910 O O . ASN B 1 88 ? -6.016 -3.672 10.289 1 82.12 88 ASN B O 1
ATOM 2914 N N . GLN B 1 89 ? -7.773 -3.861 9.039 1 87.44 89 GLN B N 1
ATOM 2915 C CA . GLN B 1 89 ? -7.129 -4.711 8.047 1 87.44 89 GLN B CA 1
ATOM 2916 C C . GLN B 1 89 ? -5.969 -3.986 7.371 1 87.44 89 GLN B C 1
ATOM 2918 O O . GLN B 1 89 ? -4.957 -4.605 7.027 1 87.44 89 GLN B O 1
ATOM 2923 N N . VAL B 1 90 ? -6.109 -2.693 7.148 1 85.19 90 VAL B N 1
ATOM 2924 C CA . VAL B 1 90 ? -5.059 -1.911 6.504 1 85.19 90 VAL B CA 1
ATOM 2925 C C . VAL B 1 90 ? -3.822 -1.87 7.395 1 85.19 90 VAL B C 1
ATOM 2927 O O . VAL B 1 90 ? -2.705 -2.104 6.93 1 85.19 90 VAL B O 1
ATOM 2930 N N . LEU B 1 91 ? -4.09 -1.572 8.594 1 82.12 91 LEU B N 1
ATOM 2931 C CA . LEU B 1 91 ? -2.992 -1.523 9.555 1 82.12 91 LEU B CA 1
ATOM 2932 C C . LEU B 1 91 ? -2.307 -2.881 9.664 1 82.12 91 LEU B C 1
ATOM 2934 O O . LEU B 1 91 ? -1.075 -2.961 9.656 1 82.12 91 LEU B O 1
ATOM 2938 N N . CYS B 1 92 ? -3.1 -3.965 9.805 1 86.06 92 CYS B N 1
ATOM 2939 C CA . CYS B 1 92 ? -2.553 -5.316 9.883 1 86.06 92 CYS B CA 1
ATOM 2940 C C . CYS B 1 92 ? -1.763 -5.66 8.633 1 86.06 92 CYS B C 1
ATOM 2942 O O . CYS B 1 92 ? -0.699 -6.277 8.711 1 86.06 92 CYS B O 1
ATOM 2944 N N . GLY B 1 93 ? -2.328 -5.305 7.551 1 89.69 93 GLY B N 1
ATOM 2945 C CA . GLY B 1 93 ? -1.668 -5.578 6.285 1 89.69 93 GLY B CA 1
ATOM 2946 C C . GLY B 1 93 ? -0.328 -4.883 6.148 1 89.69 93 GLY B C 1
ATOM 2947 O O . GLY B 1 93 ? 0.66 -5.496 5.742 1 89.69 93 GLY B O 1
ATOM 2948 N N . LEU B 1 94 ? -0.304 -3.617 6.449 1 86.38 94 LEU B N 1
ATOM 2949 C CA . LEU B 1 94 ? 0.939 -2.859 6.379 1 86.38 94 LEU B CA 1
ATOM 2950 C C . LEU B 1 94 ? 1.968 -3.41 7.363 1 86.38 94 LEU B C 1
ATOM 2952 O O . LEU B 1 94 ? 3.156 -3.494 7.043 1 86.38 94 LEU B O 1
ATOM 2956 N N . ALA B 1 95 ? 1.49 -3.709 8.523 1 84.81 95 ALA B N 1
ATOM 2957 C CA . ALA B 1 95 ? 2.379 -4.328 9.508 1 84.81 95 ALA B CA 1
ATOM 2958 C C . ALA B 1 95 ? 2.988 -5.613 8.953 1 84.81 95 ALA B C 1
ATOM 2960 O O . ALA B 1 95 ? 4.195 -5.844 9.086 1 84.81 95 ALA B O 1
ATOM 2961 N N . THR B 1 96 ? 2.145 -6.43 8.406 1 90 96 THR B N 1
ATOM 2962 C CA . THR B 1 96 ? 2.605 -7.688 7.824 1 90 96 THR B CA 1
ATOM 2963 C C . THR B 1 96 ? 3.607 -7.426 6.707 1 90 96 THR B C 1
ATOM 2965 O O . THR B 1 96 ? 4.617 -8.125 6.598 1 90 96 THR B O 1
ATOM 2968 N N . THR B 1 97 ? 3.324 -6.469 5.91 1 91.5 97 THR B N 1
ATOM 2969 C CA . THR B 1 97 ? 4.219 -6.121 4.809 1 91.5 97 THR B CA 1
ATOM 2970 C C . THR B 1 97 ? 5.59 -5.711 5.336 1 91.5 97 THR B C 1
ATOM 2972 O O . THR B 1 97 ? 6.613 -6.262 4.922 1 91.5 97 THR B O 1
ATOM 2975 N N . PHE B 1 98 ? 5.668 -4.852 6.219 1 84.88 98 PHE B N 1
ATOM 2976 C CA . PHE B 1 98 ? 6.945 -4.305 6.656 1 84.88 98 PHE B CA 1
ATOM 2977 C C . PHE B 1 98 ? 7.691 -5.301 7.531 1 84.88 98 PHE B C 1
ATOM 2979 O O . PHE B 1 98 ? 8.922 -5.359 7.508 1 84.88 98 PHE B O 1
ATOM 2986 N N . MET B 1 99 ? 6.938 -6.031 8.32 1 85.81 99 MET B N 1
ATOM 2987 C CA . MET B 1 99 ? 7.574 -7.117 9.055 1 85.81 99 MET B CA 1
ATOM 2988 C C . MET B 1 99 ? 8.156 -8.156 8.109 1 85.81 99 MET B C 1
ATOM 2990 O O . MET B 1 99 ? 9.266 -8.656 8.32 1 85.81 99 MET B O 1
ATOM 2994 N N . GLY B 1 100 ? 7.359 -8.523 7.152 1 91.19 100 GLY B N 1
ATOM 2995 C CA . GLY B 1 100 ? 7.84 -9.484 6.168 1 91.19 100 GLY B CA 1
ATOM 2996 C C . GLY B 1 100 ? 9.078 -9.008 5.43 1 91.19 100 GLY B C 1
ATOM 2997 O O . GLY B 1 100 ? 10.023 -9.773 5.238 1 91.19 100 GLY B O 1
ATOM 2998 N N . LEU B 1 101 ? 9.055 -7.77 4.984 1 88.62 101 LEU B N 1
ATOM 2999 C CA . LEU B 1 101 ? 10.211 -7.199 4.297 1 88.62 101 LEU B CA 1
ATOM 3000 C C . LEU B 1 101 ? 11.43 -7.176 5.211 1 88.62 101 LEU B C 1
ATOM 3002 O O . LEU B 1 101 ? 12.516 -7.59 4.812 1 88.62 101 LEU B O 1
ATOM 3006 N N . GLY B 1 102 ? 11.266 -6.68 6.418 1 84.69 102 GLY B N 1
ATOM 3007 C CA . GLY B 1 102 ? 12.359 -6.629 7.371 1 84.69 102 GLY B CA 1
ATOM 3008 C C . GLY B 1 102 ? 12.922 -8 7.711 1 84.69 102 GLY B C 1
ATOM 3009 O O . GLY B 1 102 ? 14.133 -8.203 7.703 1 84.69 102 GLY B O 1
ATOM 3010 N N . LEU B 1 103 ? 12.055 -8.914 8.031 1 89.69 103 LEU B N 1
ATOM 3011 C CA . LEU B 1 103 ? 12.484 -10.266 8.391 1 89.69 103 LEU B CA 1
ATOM 3012 C C . LEU B 1 103 ? 13.164 -10.953 7.211 1 89.69 103 LEU B C 1
ATOM 3014 O O . LEU B 1 103 ? 14.133 -11.695 7.398 1 89.69 103 LEU B O 1
ATOM 3018 N N . SER B 1 104 ? 12.586 -10.797 6.051 1 93.62 104 SER B N 1
ATOM 3019 C CA . SER B 1 104 ? 13.211 -11.398 4.883 1 93.62 104 SER B CA 1
ATOM 3020 C C . SER B 1 104 ? 14.617 -10.859 4.66 1 93.62 104 SER B C 1
ATOM 3022 O O . SER B 1 104 ? 15.531 -11.609 4.297 1 93.62 104 SER B O 1
ATOM 3024 N N . THR B 1 105 ? 14.82 -9.594 4.809 1 88.94 105 THR B N 1
ATOM 3025 C CA . THR B 1 105 ? 16.141 -8.984 4.668 1 88.94 105 THR B CA 1
ATOM 3026 C C . THR B 1 105 ? 17.109 -9.539 5.711 1 88.94 105 THR B C 1
ATOM 3028 O O . THR B 1 105 ? 18.25 -9.852 5.398 1 88.94 105 THR B O 1
ATOM 3031 N N . ALA B 1 106 ? 16.641 -9.625 6.934 1 86 106 ALA B N 1
ATOM 3032 C CA . ALA B 1 106 ? 17.484 -10.125 8.016 1 86 106 ALA B CA 1
ATOM 3033 C C . ALA B 1 106 ? 17.875 -11.586 7.773 1 86 106 ALA B C 1
ATOM 3035 O O . ALA B 1 106 ? 19.031 -11.953 7.941 1 86 106 ALA B O 1
ATOM 3036 N N . LEU B 1 107 ? 16.938 -12.359 7.359 1 90.94 107 LEU B N 1
ATOM 3037 C CA . LEU B 1 107 ? 17.172 -13.789 7.156 1 90.94 107 LEU B CA 1
ATOM 3038 C C . LEU B 1 107 ? 18.031 -14.023 5.918 1 90.94 107 LEU B C 1
ATOM 3040 O O . LEU B 1 107 ? 18.812 -14.969 5.871 1 90.94 107 LEU B O 1
ATOM 3044 N N . GLY B 1 108 ? 17.828 -13.195 4.969 1 93.19 108 GLY B N 1
ATOM 3045 C CA . GLY B 1 108 ? 18.438 -13.438 3.678 1 93.19 108 GLY B CA 1
ATOM 3046 C C . GLY B 1 108 ? 19.766 -12.703 3.506 1 93.19 108 GLY B C 1
ATOM 3047 O O . GLY B 1 108 ? 20.391 -12.781 2.447 1 93.19 108 GLY B O 1
ATOM 3048 N N . HIS B 1 109 ? 20.203 -12.023 4.5 1 88.25 109 HIS B N 1
ATOM 3049 C CA . HIS B 1 109 ? 21.359 -11.148 4.391 1 88.25 109 HIS B CA 1
ATOM 3050 C C . HIS B 1 109 ? 22.594 -11.906 3.893 1 88.25 109 HIS B C 1
ATOM 3052 O O . HIS B 1 109 ? 23.281 -11.453 2.975 1 88.25 109 HIS B O 1
ATOM 3058 N N . ASN B 1 110 ? 22.844 -13.031 4.414 1 89.5 110 ASN B N 1
ATOM 3059 C CA . ASN B 1 110 ? 24.031 -13.805 4.102 1 89.5 110 ASN B CA 1
ATOM 3060 C C . ASN B 1 110 ? 23.906 -14.523 2.762 1 89.5 110 ASN B C 1
ATOM 3062 O O . ASN B 1 110 ? 24.891 -15.039 2.227 1 89.5 110 ASN B O 1
ATOM 3066 N N . TYR B 1 111 ? 22.719 -14.523 2.215 1 93 111 TYR B N 1
ATOM 3067 C CA . TYR B 1 111 ? 22.469 -15.25 0.969 1 93 111 TYR B CA 1
ATOM 3068 C C . TYR B 1 111 ? 22.328 -14.281 -0.199 1 93 111 TYR B C 1
ATOM 3070 O O . TYR B 1 111 ? 22.188 -14.703 -1.35 1 93 111 TYR B O 1
ATOM 3078 N N . ALA B 1 112 ? 22.406 -13.039 0.063 1 92.31 112 ALA B N 1
ATOM 3079 C CA . ALA B 1 112 ? 22.125 -12.023 -0.95 1 92.31 112 ALA B CA 1
ATOM 3080 C C . ALA B 1 112 ? 23.172 -12.07 -2.068 1 92.31 112 ALA B C 1
ATOM 3082 O O . ALA B 1 112 ? 24.375 -12.125 -1.808 1 92.31 112 ALA B O 1
ATOM 3083 N N . GLY B 1 113 ? 22.656 -12.117 -3.297 1 91.62 113 GLY B N 1
ATOM 3084 C CA . GLY B 1 113 ? 23.531 -12.031 -4.453 1 91.62 113 GLY B CA 1
ATOM 3085 C C . GLY B 1 113 ? 24.047 -13.383 -4.914 1 91.62 113 GLY B C 1
ATOM 3086 O O . GLY B 1 113 ? 24.625 -13.492 -5.992 1 91.62 113 GLY B O 1
ATOM 3087 N N . GLN B 1 114 ? 23.812 -14.398 -4.191 1 92.25 114 GLN B N 1
ATOM 3088 C CA . GLN B 1 114 ? 24.266 -15.727 -4.578 1 92.25 114 GLN B CA 1
ATOM 3089 C C . GLN B 1 114 ? 23.234 -16.422 -5.469 1 92.25 114 GLN B C 1
ATOM 3091 O O . GLN B 1 114 ? 22.047 -16.484 -5.129 1 92.25 114 GLN B O 1
ATOM 3096 N N . PRO B 1 115 ? 23.719 -16.922 -6.566 1 91.5 115 PRO B N 1
ATOM 3097 C CA . PRO B 1 115 ? 22.781 -17.641 -7.43 1 91.5 115 PRO B CA 1
ATOM 3098 C C . PRO B 1 115 ? 22.219 -18.906 -6.777 1 91.5 115 PRO B C 1
ATOM 3100 O O . PRO B 1 115 ? 22.938 -19.594 -6.062 1 91.5 115 PRO B O 1
ATOM 3103 N N . VAL B 1 116 ? 20.938 -19.062 -7 1 90.81 116 VAL B N 1
ATOM 3104 C CA . VAL B 1 116 ? 20.297 -20.266 -6.465 1 90.81 116 VAL B CA 1
ATOM 3105 C C . VAL B 1 116 ? 20.797 -21.5 -7.219 1 90.81 116 VAL B C 1
ATOM 3107 O O . VAL B 1 116 ? 20.875 -21.484 -8.453 1 90.81 116 VAL B O 1
ATOM 3110 N N . ASP B 1 117 ? 21.172 -22.469 -6.543 1 86.31 117 ASP B N 1
ATOM 3111 C CA . ASP B 1 117 ? 21.891 -23.594 -7.137 1 86.31 117 ASP B CA 1
ATOM 3112 C C . ASP B 1 117 ? 20.922 -24.578 -7.793 1 86.31 117 ASP B C 1
ATOM 3114 O O . ASP B 1 117 ? 21.312 -25.375 -8.641 1 86.31 117 ASP B O 1
ATOM 3118 N N . ALA B 1 118 ? 19.656 -24.656 -7.344 1 84.81 118 ALA B N 1
ATOM 3119 C CA . ALA B 1 118 ? 18.656 -25.547 -7.914 1 84.81 118 ALA B CA 1
ATOM 3120 C C . ALA B 1 118 ? 17.375 -24.797 -8.242 1 84.81 118 ALA B C 1
ATOM 3122 O O . ALA B 1 118 ? 16.734 -24.234 -7.352 1 84.81 118 ALA B O 1
ATOM 3123 N N . THR B 1 119 ? 17 -24.688 -9.5 1 88.81 119 THR B N 1
ATOM 3124 C CA . THR B 1 119 ? 15.82 -23.969 -9.977 1 88.81 119 THR B CA 1
ATOM 3125 C C . THR B 1 119 ? 14.93 -24.891 -10.812 1 88.81 119 THR B C 1
ATOM 3127 O O . THR B 1 119 ? 15.281 -26.047 -11.07 1 88.81 119 THR B O 1
ATOM 3130 N N . PHE B 1 120 ? 13.547 -24.516 -10.969 1 86.25 120 PHE B N 1
ATOM 3131 C CA . PHE B 1 120 ? 12.656 -25.25 -11.844 1 86.25 120 PHE B CA 1
ATOM 3132 C C . PHE B 1 120 ? 13.055 -25.078 -13.305 1 86.25 120 PHE B C 1
ATOM 3134 O O . PHE B 1 120 ? 13.234 -23.953 -13.773 1 86.25 120 PHE B O 1
ATOM 3141 N N . GLY B 1 121 ? 14.266 -25.406 -13.664 1 66.81 121 GLY B N 1
ATOM 3142 C CA . GLY B 1 121 ? 14.852 -25.328 -14.992 1 66.81 121 GLY B CA 1
ATOM 3143 C C . GLY B 1 121 ? 13.82 -25.203 -16.094 1 66.81 121 GLY B C 1
ATOM 3144 O O . GLY B 1 121 ? 12.625 -25.078 -15.812 1 66.81 121 GLY B O 1
ATOM 3145 N N . HIS B 1 122 ? 14.141 -24.938 -17.359 1 59.12 122 HIS B N 1
ATOM 3146 C CA . HIS B 1 122 ? 13.328 -24.859 -18.578 1 59.12 122 HIS B CA 1
ATOM 3147 C C . HIS B 1 122 ? 12.805 -26.234 -18.969 1 59.12 122 HIS B C 1
ATOM 3149 O O . HIS B 1 122 ? 13.578 -27.188 -19.078 1 59.12 122 HIS B O 1
ATOM 3155 N N . VAL B 1 123 ? 11.773 -26.75 -18.328 1 47.72 123 VAL B N 1
ATOM 3156 C CA . VAL B 1 123 ? 11.297 -28.047 -18.812 1 47.72 123 VAL B CA 1
ATOM 3157 C C . VAL B 1 123 ? 10.641 -27.875 -20.172 1 47.72 123 VAL B C 1
ATOM 3159 O O . VAL B 1 123 ? 9.727 -27.078 -20.344 1 47.72 123 VAL B O 1
ATOM 3162 N N . THR B 1 124 ? 11.352 -28.203 -21.25 1 44.44 124 THR B N 1
ATOM 3163 C CA . THR B 1 124 ? 10.789 -28.266 -22.594 1 44.44 124 THR B CA 1
ATOM 3164 C C . THR B 1 124 ? 9.609 -29.234 -22.641 1 44.44 124 THR B C 1
ATOM 3166 O O . THR B 1 124 ? 9.758 -30.422 -22.312 1 44.44 124 THR B O 1
ATOM 3169 N N . ILE B 1 125 ? 8.453 -28.875 -22.438 1 45.62 125 ILE B N 1
ATOM 3170 C CA . ILE B 1 125 ? 7.348 -29.797 -22.719 1 45.62 125 ILE B CA 1
ATOM 3171 C C . ILE B 1 125 ? 7.309 -30.125 -24.203 1 45.62 125 ILE B C 1
ATOM 3173 O O . ILE B 1 125 ? 7.062 -29.25 -25.031 1 45.62 125 ILE B O 1
ATOM 3177 N N . PRO B 1 126 ? 7.809 -31.234 -24.594 1 42.88 126 PRO B N 1
ATOM 3178 C CA . PRO B 1 126 ? 7.922 -31.656 -26 1 42.88 126 PRO B CA 1
ATOM 3179 C C . PRO B 1 126 ? 6.648 -31.391 -26.797 1 42.88 126 PRO B C 1
ATOM 3181 O O . PRO B 1 126 ? 6.711 -31.062 -27.984 1 42.88 126 PRO B O 1
ATOM 3184 N N . LEU B 1 127 ? 5.605 -31.812 -26.344 1 42.88 127 LEU B N 1
ATOM 3185 C CA . LEU B 1 127 ? 4.461 -31.906 -27.25 1 42.88 127 LEU B CA 1
ATOM 3186 C C . LEU B 1 127 ? 4.02 -30.531 -27.703 1 42.88 127 LEU B C 1
ATOM 3188 O O . LEU B 1 127 ? 3.57 -30.359 -28.844 1 42.88 127 LEU B O 1
ATOM 3192 N N . LEU B 1 128 ? 3.904 -29.625 -26.891 1 46.41 128 LEU B N 1
ATOM 3193 C CA . LEU B 1 128 ? 3.311 -28.344 -27.266 1 46.41 128 LEU B CA 1
ATOM 3194 C C . LEU B 1 128 ? 4.375 -27.375 -27.766 1 46.41 128 LEU B C 1
ATOM 3196 O O . LEU B 1 128 ? 4.055 -26.266 -28.219 1 46.41 128 LEU B O 1
ATOM 3200 N N . SER B 1 129 ? 5.621 -27.641 -27.578 1 47.03 129 SER B N 1
ATOM 3201 C CA . SER B 1 129 ? 6.777 -26.891 -28.062 1 47.03 129 SER B CA 1
ATOM 3202 C C . SER B 1 129 ? 6.773 -26.781 -29.578 1 47.03 129 SER B C 1
ATOM 3204 O O . SER B 1 129 ? 7.547 -26.016 -30.156 1 47.03 129 SER B O 1
ATOM 3206 N N . ALA B 1 130 ? 5.969 -27.625 -30.219 1 46.38 130 ALA B N 1
ATOM 3207 C CA . ALA B 1 130 ? 5.977 -27.641 -31.672 1 46.38 130 ALA B CA 1
ATOM 3208 C C . ALA B 1 130 ? 5.176 -26.469 -32.25 1 46.38 130 ALA B C 1
ATOM 3210 O O . ALA B 1 130 ? 5.129 -26.281 -33.469 1 46.38 130 ALA B O 1
ATOM 3211 N N . ILE B 1 131 ? 4.355 -25.844 -31.344 1 47.69 131 ILE B N 1
ATOM 3212 C CA . ILE B 1 131 ? 3.682 -24.703 -31.953 1 47.69 131 ILE B CA 1
ATOM 3213 C C . ILE B 1 131 ? 4.621 -23.5 -31.969 1 47.69 131 ILE B C 1
ATOM 3215 O O . ILE B 1 131 ? 5.098 -23.062 -30.922 1 47.69 131 ILE B O 1
ATOM 3219 N N . PRO B 1 132 ? 5.086 -23.078 -33.125 1 49.72 132 PRO B N 1
ATOM 3220 C CA . PRO B 1 132 ? 6.223 -22.172 -33.312 1 49.72 132 PRO B CA 1
ATOM 3221 C C . PRO B 1 132 ? 6.188 -20.969 -32.375 1 49.72 132 PRO B C 1
ATOM 3223 O O . PRO B 1 132 ? 7.238 -20.469 -31.953 1 49.72 132 PRO B O 1
ATOM 3226 N N . VAL B 1 133 ? 5.164 -20.203 -32.344 1 48.31 133 VAL B N 1
ATOM 3227 C CA . VAL B 1 133 ? 5.254 -18.906 -31.688 1 48.31 133 VAL B CA 1
ATOM 3228 C C . VAL B 1 133 ? 4.863 -19.062 -30.219 1 48.31 133 VAL B C 1
ATOM 3230 O O . VAL B 1 133 ? 5.566 -18.562 -29.328 1 48.31 133 VAL B O 1
ATOM 3233 N N . ILE B 1 134 ? 3.699 -19.641 -29.891 1 52.22 134 ILE B N 1
ATOM 3234 C CA . ILE B 1 134 ? 3.098 -19.688 -28.562 1 52.22 134 ILE B CA 1
ATOM 3235 C C . ILE B 1 134 ? 3.676 -20.859 -27.781 1 52.22 134 ILE B C 1
ATOM 3237 O O . ILE B 1 134 ? 3.84 -20.781 -26.562 1 52.22 134 ILE B O 1
ATOM 3241 N N . GLY B 1 135 ? 4.055 -21.969 -28.469 1 50.09 135 GLY B N 1
ATOM 3242 C CA . GLY B 1 135 ? 4.488 -23.219 -27.875 1 50.09 135 GLY B CA 1
ATOM 3243 C C . GLY B 1 135 ? 5.723 -23.078 -27 1 50.09 135 GLY B C 1
ATOM 3244 O O . GLY B 1 135 ? 5.691 -23.406 -25.812 1 50.09 135 GLY B O 1
ATOM 3245 N N . PRO B 1 136 ? 6.711 -22.656 -27.625 1 50.28 136 PRO B N 1
ATOM 3246 C CA . PRO B 1 136 ? 7.938 -22.547 -26.828 1 50.28 136 PRO B CA 1
ATOM 3247 C C . PRO B 1 136 ? 7.793 -21.562 -25.656 1 50.28 136 PRO B C 1
ATOM 3249 O O . PRO B 1 136 ? 8.43 -21.75 -24.609 1 50.28 136 PRO B O 1
ATOM 3252 N N . ALA B 1 137 ? 7.004 -20.641 -25.875 1 52.75 137 ALA B N 1
ATOM 3253 C CA . ALA B 1 137 ? 6.91 -19.594 -24.844 1 52.75 137 ALA B CA 1
ATOM 3254 C C . ALA B 1 137 ? 6.145 -20.094 -23.625 1 52.75 137 ALA B C 1
ATOM 3256 O O . ALA B 1 137 ? 6.5 -19.781 -22.484 1 52.75 137 ALA B O 1
ATOM 3257 N N . PHE B 1 138 ? 4.973 -20.766 -23.844 1 54.44 138 PHE B N 1
ATOM 3258 C CA . PHE B 1 138 ? 4.137 -21.219 -22.75 1 54.44 138 PHE B CA 1
ATOM 3259 C C . PHE B 1 138 ? 4.598 -22.594 -22.25 1 54.44 138 PHE B C 1
ATOM 3261 O O . PHE B 1 138 ? 4.496 -22.891 -21.047 1 54.44 138 PHE B O 1
ATOM 3268 N N . PHE B 1 139 ? 4.988 -23.531 -23.219 1 51.25 139 PHE B N 1
ATOM 3269 C CA . PHE B 1 139 ? 5.137 -24.922 -22.797 1 51.25 139 PHE B CA 1
ATOM 3270 C C . PHE B 1 139 ? 6.605 -25.297 -22.688 1 51.25 139 PHE B C 1
ATOM 3272 O O . PHE B 1 139 ? 6.945 -26.328 -22.109 1 51.25 139 PHE B O 1
ATOM 3279 N N . ALA B 1 140 ? 7.465 -24.625 -23.375 1 49.72 140 ALA B N 1
ATOM 3280 C CA . ALA B 1 140 ? 8.875 -24.984 -23.266 1 49.72 140 ALA B CA 1
ATOM 3281 C C . ALA B 1 140 ? 9.477 -24.422 -21.969 1 49.72 140 ALA B C 1
ATOM 3283 O O . ALA B 1 140 ? 10.656 -24.656 -21.672 1 49.72 140 ALA B O 1
ATOM 3284 N N . GLN B 1 141 ? 8.539 -23.797 -21.219 1 57.91 141 GLN B N 1
ATOM 3285 C CA . GLN B 1 141 ? 9.18 -23.188 -20.062 1 57.91 141 GLN B CA 1
ATOM 3286 C C . GLN B 1 141 ? 9.016 -24.047 -18.812 1 57.91 141 GLN B C 1
ATOM 3288 O O . GLN B 1 141 ? 8.805 -25.266 -18.906 1 57.91 141 GLN B O 1
ATOM 3293 N N . ASN B 1 142 ? 8.672 -23.594 -17.594 1 67.88 142 ASN B N 1
ATOM 3294 C CA . ASN B 1 142 ? 8.695 -24.078 -16.219 1 67.88 142 ASN B CA 1
ATOM 3295 C C . ASN B 1 142 ? 7.449 -24.891 -15.891 1 67.88 142 ASN B C 1
ATOM 3297 O O . ASN B 1 142 ? 6.367 -24.625 -16.406 1 67.88 142 ASN B O 1
ATOM 3301 N N . ILE B 1 143 ? 7.566 -26.266 -15.484 1 80.31 143 ILE B N 1
ATOM 3302 C CA . ILE B 1 143 ? 6.516 -27.188 -15.078 1 80.31 1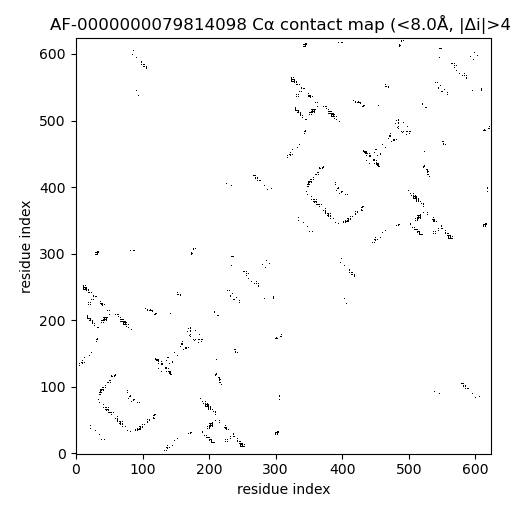43 ILE B CA 1
ATOM 3303 C C . ILE B 1 143 ? 5.422 -26.438 -14.328 1 80.31 143 ILE B C 1
ATOM 3305 O O . ILE B 1 143 ? 4.27 -26.875 -14.289 1 80.31 143 ILE B O 1
ATOM 3309 N N . LEU B 1 144 ? 5.781 -25.219 -13.914 1 90.06 144 LEU B N 1
ATOM 3310 C CA . LEU B 1 144 ? 4.832 -24.516 -13.055 1 90.06 144 LEU B CA 1
ATOM 3311 C C . LEU B 1 144 ? 3.926 -23.609 -13.883 1 90.06 144 LEU B C 1
ATOM 3313 O O . LEU B 1 144 ? 2.906 -23.125 -13.391 1 90.06 144 LEU B O 1
ATOM 3317 N N . ILE B 1 145 ? 4.18 -23.438 -15.133 1 89.06 145 ILE B N 1
ATOM 3318 C CA . ILE B 1 145 ? 3.436 -22.5 -15.969 1 89.06 145 ILE B CA 1
ATOM 3319 C C . ILE B 1 145 ? 2.002 -23 -16.156 1 89.06 145 ILE B C 1
ATOM 3321 O O . ILE B 1 145 ? 1.051 -22.234 -15.984 1 89.06 145 ILE B O 1
ATOM 3325 N N . VAL B 1 146 ? 1.828 -24.297 -16.453 1 89.12 146 VAL B N 1
ATOM 3326 C CA . VAL B 1 146 ? 0.5 -24.844 -16.703 1 89.12 146 VAL B CA 1
ATOM 3327 C C . VAL B 1 146 ? -0.332 -24.766 -15.422 1 89.12 146 VAL B C 1
ATOM 3329 O O . VAL B 1 146 ? -1.466 -24.281 -15.438 1 89.12 146 VAL B O 1
ATOM 3332 N N . PRO B 1 147 ? 0.185 -25.219 -14.312 1 93.44 147 PRO B N 1
ATOM 3333 C CA . PRO B 1 147 ? -0.597 -25.094 -13.086 1 93.44 147 PRO B CA 1
ATOM 3334 C C . PRO B 1 147 ? -0.964 -23.641 -12.773 1 93.44 147 PRO B C 1
ATOM 3336 O O . PRO B 1 147 ? -2.072 -23.359 -12.305 1 93.44 147 PRO B O 1
ATOM 3339 N N . ILE B 1 148 ? -0.089 -22.688 -13.047 1 95.94 148 ILE B N 1
ATOM 3340 C CA . ILE B 1 148 ? -0.293 -21.297 -12.656 1 95.94 148 ILE B CA 1
ATOM 3341 C C . ILE B 1 148 ? -1.356 -20.656 -13.547 1 95.94 148 ILE B C 1
ATOM 3343 O O . ILE B 1 148 ? -2.244 -19.953 -13.055 1 95.94 148 ILE B O 1
ATOM 3347 N N . TYR B 1 149 ? -1.307 -20.938 -14.828 1 95.31 149 TYR B N 1
ATOM 3348 C CA . TYR B 1 149 ? -2.143 -20.172 -15.75 1 95.31 149 TYR B CA 1
ATOM 3349 C C . TYR B 1 149 ? -3.412 -20.953 -16.094 1 95.31 149 TYR B C 1
ATOM 3351 O O . TYR B 1 149 ? -4.383 -20.359 -16.594 1 95.31 149 TYR B O 1
ATOM 3359 N N . VAL B 1 150 ? -3.475 -22.25 -15.844 1 94.88 150 VAL B N 1
ATOM 3360 C CA . VAL B 1 150 ? -4.629 -23.031 -16.281 1 94.88 150 VAL B CA 1
ATOM 3361 C C . VAL B 1 150 ? -5.262 -23.734 -15.086 1 94.88 150 VAL B C 1
ATOM 3363 O O . VAL B 1 150 ? -6.398 -23.438 -14.711 1 94.88 150 VAL B O 1
ATOM 3366 N N . LEU B 1 151 ? -4.492 -24.531 -14.383 1 96.56 151 LEU B N 1
ATOM 3367 C CA . LEU B 1 151 ? -5.066 -25.406 -13.367 1 96.56 151 LEU B CA 1
ATOM 3368 C C . LEU B 1 151 ? -5.559 -24.594 -12.172 1 96.56 151 LEU B C 1
ATOM 3370 O O . LEU B 1 151 ? -6.703 -24.75 -11.742 1 96.56 151 LEU B O 1
ATOM 3374 N N . LEU B 1 152 ? -4.703 -23.703 -11.641 1 97.62 152 LEU B N 1
ATOM 3375 C CA . LEU B 1 152 ? -5.055 -22.984 -10.422 1 97.62 152 LEU B CA 1
ATOM 3376 C C . LEU B 1 152 ? -6.219 -22.031 -10.672 1 97.62 152 LEU B C 1
ATOM 3378 O O . LEU B 1 152 ? -7.211 -22.047 -9.945 1 97.62 152 LEU B O 1
ATOM 3382 N N . PRO B 1 153 ? -6.113 -21.188 -11.719 1 98 153 PRO B N 1
ATOM 3383 C CA . PRO B 1 153 ? -7.262 -20.297 -11.953 1 98 153 PRO B CA 1
ATOM 3384 C C . PRO B 1 153 ? -8.547 -21.062 -12.258 1 98 153 PRO B C 1
ATOM 3386 O O . PRO B 1 153 ? -9.625 -20.656 -11.836 1 98 153 PRO B O 1
ATOM 3389 N N . ALA B 1 154 ? -8.484 -22.156 -12.953 1 97.44 154 ALA B N 1
ATOM 3390 C CA . ALA B 1 154 ? -9.656 -22.984 -13.25 1 97.44 154 ALA B CA 1
ATOM 3391 C C . ALA B 1 154 ? -10.227 -23.594 -11.977 1 97.44 154 ALA B C 1
ATOM 3393 O O . ALA B 1 154 ? -11.438 -23.625 -11.789 1 97.44 154 ALA B O 1
ATOM 3394 N N . LEU B 1 155 ? -9.344 -24.078 -11.164 1 97.81 155 LEU B N 1
ATOM 3395 C CA . LEU B 1 155 ? -9.766 -24.688 -9.906 1 97.81 155 LEU B CA 1
ATOM 3396 C C . LEU B 1 155 ? -10.43 -23.641 -9.008 1 97.81 155 LEU B C 1
ATOM 3398 O O . LEU B 1 155 ? -11.492 -23.906 -8.438 1 97.81 155 LEU B O 1
ATOM 3402 N N . VAL B 1 156 ? -9.797 -22.516 -8.828 1 97.75 156 VAL B N 1
ATOM 3403 C CA . VAL B 1 156 ? -10.359 -21.469 -7.977 1 97.75 156 VAL B CA 1
ATOM 3404 C C . VAL B 1 156 ? -11.695 -21 -8.539 1 97.75 156 VAL B C 1
ATOM 3406 O O . VAL B 1 156 ? -12.656 -20.797 -7.793 1 97.75 156 VAL B O 1
ATOM 3409 N N . HIS B 1 157 ? -11.734 -20.891 -9.891 1 97.25 157 HIS B N 1
ATOM 3410 C CA . HIS B 1 157 ? -12.977 -20.5 -10.547 1 97.25 157 HIS B CA 1
ATOM 3411 C C . HIS B 1 157 ? -14.078 -21.516 -10.297 1 97.25 157 HIS B C 1
ATOM 3413 O O . HIS B 1 157 ? -15.219 -21.156 -9.992 1 97.25 157 HIS B O 1
ATOM 3419 N N . PHE B 1 158 ? -13.797 -22.75 -10.438 1 97.31 158 PHE B N 1
ATOM 3420 C CA . PHE B 1 158 ? -14.75 -23.828 -10.234 1 97.31 158 PHE B CA 1
ATOM 3421 C C . PHE B 1 158 ? -15.25 -23.859 -8.797 1 97.31 158 PHE B C 1
ATOM 3423 O O . PHE B 1 158 ? -16.453 -23.922 -8.555 1 97.31 158 PHE B O 1
ATOM 3430 N N . VAL B 1 159 ? -14.336 -23.719 -7.82 1 96.88 159 VAL B N 1
ATOM 3431 C CA . VAL B 1 159 ? -14.703 -23.766 -6.406 1 96.88 159 VAL B CA 1
ATOM 3432 C C . VAL B 1 159 ? -15.57 -22.547 -6.062 1 96.88 159 VAL B C 1
ATOM 3434 O O . VAL B 1 159 ? -16.578 -22.672 -5.363 1 96.88 159 VAL B O 1
ATOM 3437 N N . MET B 1 160 ? -15.219 -21.422 -6.566 1 96.12 160 MET B N 1
ATOM 3438 C CA . MET B 1 160 ? -15.852 -20.156 -6.207 1 96.12 160 MET B CA 1
ATOM 3439 C C . MET B 1 160 ? -17.25 -20.062 -6.816 1 96.12 160 MET B C 1
ATOM 3441 O O . MET B 1 160 ? -18.172 -19.547 -6.184 1 96.12 160 MET B O 1
ATOM 3445 N N . PHE B 1 161 ? -17.453 -20.641 -8.078 1 96.19 161 PHE B N 1
ATOM 3446 C CA . PHE B 1 161 ? -18.688 -20.281 -8.766 1 96.19 161 PHE B CA 1
ATOM 3447 C C . PHE B 1 161 ? -19.516 -21.516 -9.055 1 96.19 161 PHE B C 1
ATOM 3449 O O . PHE B 1 161 ? -20.688 -21.422 -9.422 1 96.19 161 PHE B O 1
ATOM 3456 N N . ARG B 1 162 ? -18.953 -22.672 -8.836 1 97 162 ARG B N 1
ATOM 3457 C CA . ARG B 1 162 ? -19.688 -23.875 -9.25 1 97 162 ARG B CA 1
ATOM 3458 C C . ARG B 1 162 ? -19.922 -24.812 -8.078 1 97 162 ARG B C 1
ATOM 3460 O O . ARG B 1 162 ? -20.438 -25.922 -8.25 1 97 162 ARG B O 1
ATOM 3467 N N . THR B 1 163 ? -19.609 -24.438 -6.906 1 97.38 163 THR B N 1
ATOM 3468 C CA . THR B 1 163 ? -19.797 -25.312 -5.75 1 97.38 163 THR B CA 1
ATOM 3469 C C . THR B 1 163 ? -20.625 -24.594 -4.672 1 97.38 163 THR B C 1
ATOM 3471 O O . THR B 1 163 ? -20.75 -23.375 -4.691 1 97.38 163 THR B O 1
ATOM 3474 N N . ARG B 1 164 ? -21.172 -25.375 -3.756 1 96.44 164 ARG B N 1
ATOM 3475 C CA . ARG B 1 164 ? -21.891 -24.828 -2.605 1 96.44 164 ARG B CA 1
ATOM 3476 C C . ARG B 1 164 ? -20.938 -24.094 -1.674 1 96.44 164 ARG B C 1
ATOM 3478 O O . ARG B 1 164 ? -21.312 -23.078 -1.083 1 96.44 164 ARG B O 1
ATOM 3485 N N . HIS B 1 165 ? -19.812 -24.656 -1.582 1 97.06 165 HIS B N 1
ATOM 3486 C CA . HIS B 1 165 ? -18.797 -24 -0.772 1 97.06 165 HIS B CA 1
ATOM 3487 C C . HIS B 1 165 ? -18.5 -22.594 -1.298 1 97.06 165 HIS B C 1
ATOM 3489 O O . HIS B 1 165 ? -18.328 -21.656 -0.517 1 97.06 165 HIS B O 1
ATOM 3495 N N . GLY B 1 166 ? -18.406 -22.516 -2.574 1 96.62 166 GLY B N 1
ATOM 3496 C CA . GLY B 1 166 ? -18.172 -21.219 -3.207 1 96.62 166 GLY B CA 1
ATOM 3497 C C . GLY B 1 166 ? -19.312 -20.234 -2.984 1 96.62 166 GLY B C 1
ATOM 3498 O O . GLY B 1 166 ? -19.078 -19.047 -2.832 1 96.62 166 GLY B O 1
ATOM 3499 N N . LEU B 1 167 ? -20.484 -20.719 -2.945 1 95.69 167 LEU B N 1
ATOM 3500 C CA . LEU B 1 167 ? -21.625 -19.875 -2.646 1 95.69 167 LEU B CA 1
ATOM 3501 C C . LEU B 1 167 ? -21.531 -19.312 -1.232 1 95.69 167 LEU B C 1
ATOM 3503 O O . LEU B 1 167 ? -21.828 -18.141 -1.007 1 95.69 167 LEU B O 1
ATOM 3507 N N . ASN B 1 168 ? -21.156 -20.203 -0.363 1 96.25 168 ASN B N 1
ATOM 3508 C CA . ASN B 1 168 ? -20.984 -19.766 1.019 1 96.25 168 ASN B CA 1
ATOM 3509 C C . ASN B 1 168 ? -19.891 -18.703 1.138 1 96.25 168 ASN B C 1
ATOM 3511 O O . ASN B 1 168 ? -20.047 -17.719 1.854 1 96.25 168 ASN B O 1
ATOM 3515 N N . MET B 1 169 ? -18.859 -18.984 0.461 1 95.31 169 MET B N 1
ATOM 3516 C CA . MET B 1 169 ? -17.719 -18.062 0.5 1 95.31 169 MET B CA 1
ATOM 3517 C C . MET B 1 169 ? -18.125 -16.688 -0.017 1 95.31 169 MET B C 1
ATOM 3519 O O . MET B 1 169 ? -17.797 -15.664 0.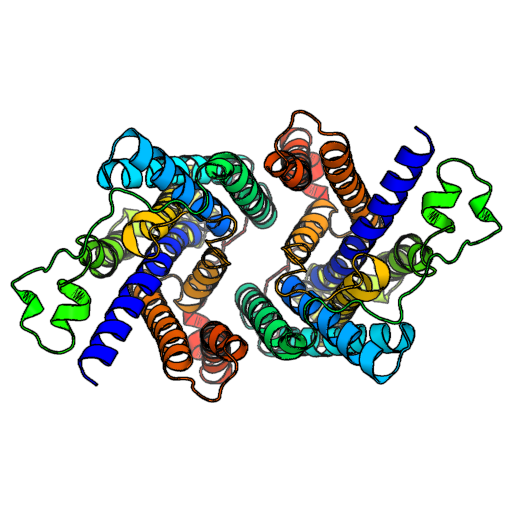592 1 95.31 169 MET B O 1
ATOM 3523 N N . ARG B 1 170 ? -18.828 -16.625 -1.1 1 94.81 170 ARG B N 1
ATOM 3524 C CA . ARG B 1 170 ? -19.25 -15.359 -1.687 1 94.81 170 ARG B CA 1
ATOM 3525 C C . ARG B 1 170 ? -20.297 -14.672 -0.802 1 94.81 170 ARG B C 1
ATOM 3527 O O . ARG B 1 170 ? -20.312 -13.445 -0.7 1 94.81 170 ARG B O 1
ATOM 3534 N N . ALA B 1 171 ? -21.141 -15.43 -0.125 1 92.19 171 ALA B N 1
ATOM 3535 C CA . ALA B 1 171 ? -22.125 -14.875 0.797 1 92.19 171 ALA B CA 1
ATOM 3536 C C . ALA B 1 171 ? -21.438 -14.172 1.973 1 92.19 171 ALA B C 1
ATOM 3538 O O . ALA B 1 171 ? -21.906 -13.125 2.43 1 92.19 171 ALA B O 1
ATOM 3539 N N . VAL B 1 172 ? -20.344 -14.805 2.41 1 92.31 172 VAL B N 1
ATOM 3540 C CA . VAL B 1 172 ? -19.594 -14.242 3.523 1 92.31 172 VAL B CA 1
ATOM 3541 C C . VAL B 1 172 ? -19.047 -12.867 3.135 1 92.31 172 VAL B C 1
ATOM 3543 O O . VAL B 1 172 ? -19.047 -11.945 3.947 1 92.31 172 VAL B O 1
ATOM 3546 N N . GLY B 1 173 ? -18.562 -12.789 1.912 1 91.88 173 GLY B N 1
ATOM 3547 C CA . GLY B 1 173 ? -18.016 -11.531 1.434 1 91.88 173 GLY B CA 1
ATOM 3548 C C . GLY B 1 173 ? -19.062 -10.477 1.167 1 91.88 173 GLY B C 1
ATOM 3549 O O . GLY B 1 173 ? -18.797 -9.281 1.292 1 91.88 173 GLY B O 1
ATOM 3550 N N . GLU B 1 174 ? -20.312 -10.883 0.884 1 89.25 174 GLU B N 1
ATOM 3551 C CA . GLU B 1 174 ? -21.375 -9.945 0.515 1 89.25 174 GLU B CA 1
ATOM 3552 C C . GLU B 1 174 ? -22.141 -9.461 1.745 1 89.25 174 GLU B C 1
ATOM 3554 O O . GLU B 1 174 ? -22.359 -8.258 1.911 1 89.25 174 GLU B O 1
ATOM 3559 N N . ASN B 1 175 ? -22.562 -10.43 2.543 1 91.06 175 ASN B N 1
ATOM 3560 C CA . ASN B 1 175 ? -23.328 -10.133 3.752 1 91.06 175 ASN B CA 1
ATOM 3561 C C . ASN B 1 175 ? -23 -11.117 4.875 1 91.06 175 ASN B C 1
ATOM 3563 O O . ASN B 1 175 ? -23.75 -12.07 5.098 1 91.06 175 ASN B O 1
ATOM 3567 N N . PRO B 1 176 ? -22 -10.727 5.578 1 90.62 176 PRO B N 1
ATOM 3568 C CA . PRO B 1 176 ? -21.562 -11.648 6.625 1 90.62 176 PRO B CA 1
ATOM 3569 C C . PRO B 1 176 ? -22.641 -11.914 7.668 1 90.62 176 PRO B C 1
ATOM 3571 O O . PRO B 1 176 ? -22.75 -13.031 8.188 1 90.62 176 PRO B O 1
ATOM 3574 N N . ALA B 1 177 ? -23.406 -10.914 8 1 88.44 177 ALA B N 1
ATOM 3575 C CA . ALA B 1 177 ? -24.469 -11.078 9 1 88.44 177 ALA B CA 1
ATOM 3576 C C . ALA B 1 177 ? -25.5 -12.094 8.531 1 88.44 177 ALA B C 1
ATOM 3578 O O . ALA B 1 177 ? -25.906 -12.977 9.297 1 88.44 177 ALA B O 1
ATOM 3579 N N . ALA B 1 178 ? -25.938 -11.914 7.301 1 89.75 178 ALA B N 1
ATOM 3580 C CA . ALA B 1 178 ? -26.906 -12.852 6.727 1 89.75 178 ALA B CA 1
ATOM 3581 C C . ALA B 1 178 ? -26.328 -14.25 6.617 1 89.75 178 ALA B C 1
ATOM 3583 O O . ALA B 1 178 ? -27.016 -15.242 6.844 1 89.75 178 ALA B O 1
ATOM 3584 N N . ALA B 1 179 ? -25.078 -14.328 6.223 1 91.56 179 ALA B N 1
ATOM 3585 C CA . ALA B 1 179 ? -24.406 -15.625 6.121 1 91.56 179 ALA B CA 1
ATOM 3586 C C . ALA B 1 179 ? -24.344 -16.312 7.48 1 91.56 179 ALA B C 1
ATOM 3588 O O . ALA B 1 179 ? -24.578 -17.516 7.578 1 91.56 179 ALA B O 1
ATOM 3589 N N . ASP B 1 180 ? -24.031 -15.57 8.477 1 91.62 180 ASP B N 1
ATOM 3590 C CA . ASP B 1 180 ? -23.969 -16.125 9.828 1 91.62 180 ASP B CA 1
ATOM 3591 C C . ASP B 1 180 ? -25.344 -16.641 10.266 1 91.62 180 ASP B C 1
ATOM 3593 O O . ASP B 1 180 ? -25.438 -17.703 10.898 1 91.62 180 ASP B O 1
ATOM 3597 N N . ALA B 1 181 ? -26.312 -15.875 9.938 1 92.75 181 ALA B N 1
ATOM 3598 C CA . ALA B 1 181 ? -27.672 -16.266 10.273 1 92.75 181 ALA B CA 1
ATOM 3599 C C . ALA B 1 181 ? -28.047 -17.578 9.594 1 92.75 181 ALA B C 1
ATOM 3601 O O . ALA B 1 181 ? -28.859 -18.359 10.125 1 92.75 181 ALA B O 1
ATOM 3602 N N . ALA B 1 182 ? -27.484 -17.812 8.492 1 95.06 182 ALA B N 1
ATOM 3603 C CA . ALA B 1 182 ? -27.766 -19.031 7.73 1 95.06 182 ALA B CA 1
ATOM 3604 C C . ALA B 1 182 ? -26.891 -20.188 8.211 1 95.06 182 ALA B C 1
ATOM 3606 O O . ALA B 1 182 ? -26.969 -21.297 7.66 1 95.06 182 ALA B O 1
ATOM 3607 N N . GLY B 1 183 ? -26 -19.938 9.188 1 94.69 183 GLY B N 1
ATOM 3608 C CA . GLY B 1 183 ? -25.219 -21.016 9.797 1 94.69 183 GLY B CA 1
ATOM 3609 C C . GLY B 1 183 ? -23.844 -21.156 9.203 1 94.69 183 GLY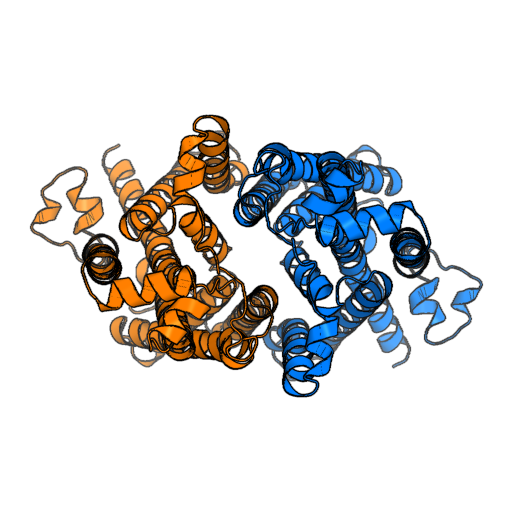 B C 1
ATOM 3610 O O . GLY B 1 183 ? -23.109 -22.094 9.508 1 94.69 183 GLY B O 1
ATOM 3611 N N . ILE B 1 184 ? -23.5 -20.312 8.344 1 95.5 184 ILE B N 1
ATOM 3612 C CA . ILE B 1 184 ? -22.172 -20.344 7.746 1 95.5 184 ILE B CA 1
ATOM 3613 C C . ILE B 1 184 ? -21.141 -19.781 8.727 1 95.5 184 ILE B C 1
ATOM 3615 O O . ILE B 1 184 ? -21.359 -18.719 9.312 1 95.5 184 ILE B O 1
ATOM 3619 N N . PRO B 1 185 ? -20.031 -20.516 8.945 1 96.44 185 PRO B N 1
ATOM 3620 C CA . PRO B 1 185 ? -19 -20 9.859 1 96.44 185 PRO B CA 1
ATOM 3621 C C . PRO B 1 185 ? -18.156 -18.891 9.234 1 96.44 185 PRO B C 1
ATOM 3623 O O . PRO B 1 185 ? -17.062 -19.141 8.734 1 96.44 185 PRO B O 1
ATOM 3626 N N . VAL B 1 186 ? -18.578 -17.734 9.43 1 95.06 186 VAL B N 1
ATOM 3627 C CA . VAL B 1 186 ? -18 -16.562 8.758 1 95.06 186 VAL B CA 1
ATOM 3628 C C . VAL B 1 186 ? -16.547 -16.391 9.18 1 95.06 186 VAL B C 1
ATOM 3630 O O . VAL B 1 186 ? -15.664 -16.25 8.336 1 95.06 186 VAL B O 1
ATOM 3633 N N . MET B 1 187 ? -16.203 -16.547 10.438 1 95.25 187 MET B N 1
ATOM 3634 C CA . MET B 1 187 ? -14.852 -16.312 10.945 1 95.25 187 MET B CA 1
ATOM 3635 C C . MET B 1 187 ? -13.891 -17.375 10.414 1 95.25 187 MET B C 1
ATOM 3637 O O . MET B 1 187 ? -12.766 -17.062 10.016 1 95.25 187 MET B O 1
ATOM 3641 N N . ALA B 1 188 ? -14.367 -18.516 10.453 1 97 188 ALA B N 1
ATOM 3642 C CA . ALA B 1 188 ? -13.523 -19.594 9.969 1 97 188 ALA B CA 1
ATOM 3643 C C . ALA B 1 188 ? -13.234 -19.453 8.477 1 97 188 ALA B C 1
ATOM 3645 O O . ALA B 1 188 ? -12.109 -19.688 8.031 1 97 188 ALA B O 1
ATOM 3646 N N . MET B 1 189 ? -14.219 -19.156 7.758 1 96.69 189 MET B N 1
ATOM 3647 C CA . MET B 1 189 ? -14.047 -19 6.316 1 96.69 189 MET B CA 1
ATOM 3648 C C . MET B 1 189 ? -13.07 -17.875 6.012 1 96.69 189 MET B C 1
ATOM 3650 O O . MET B 1 189 ? -12.156 -18.031 5.199 1 96.69 189 MET B O 1
ATOM 3654 N N . ARG B 1 190 ? -13.266 -16.734 6.668 1 97.25 190 ARG B N 1
ATOM 3655 C CA . ARG B 1 190 ? -12.359 -15.609 6.469 1 97.25 190 ARG B CA 1
ATOM 3656 C C . ARG B 1 190 ? -10.93 -15.984 6.855 1 97.25 190 ARG B C 1
ATOM 3658 O O . ARG B 1 190 ? -9.984 -15.719 6.105 1 97.25 190 ARG B O 1
ATOM 3665 N N . PHE B 1 191 ? -10.828 -16.719 7.984 1 97.44 191 PHE B N 1
ATOM 3666 C CA . PHE B 1 191 ? -9.516 -17.078 8.492 1 97.44 191 PHE B CA 1
ATOM 3667 C C . PHE B 1 191 ? -8.773 -17.969 7.512 1 97.44 191 PHE B C 1
ATOM 3669 O O . PHE B 1 191 ? -7.629 -17.703 7.148 1 97.44 191 PHE B O 1
ATOM 3676 N N . TRP B 1 192 ? -9.406 -18.938 7.051 1 98.25 192 TRP B N 1
ATOM 3677 C CA . TRP B 1 192 ? -8.719 -19.953 6.266 1 98.25 192 TRP B CA 1
ATOM 3678 C C . TRP B 1 192 ? -8.5 -19.484 4.832 1 98.25 192 TRP B C 1
ATOM 3680 O O . TRP B 1 192 ? -7.488 -19.828 4.211 1 98.25 192 TRP B O 1
ATOM 3690 N N . TYR B 1 193 ? -9.391 -18.719 4.258 1 98.25 193 TYR B N 1
ATOM 3691 C CA . TYR B 1 193 ? -9.172 -18.219 2.906 1 98.25 193 TYR B CA 1
ATOM 3692 C C . TYR B 1 193 ? -8.078 -17.156 2.891 1 98.25 193 TYR B C 1
ATOM 3694 O O . TYR B 1 193 ? -7.332 -17.047 1.916 1 98.25 193 TYR B O 1
ATOM 3702 N N . VAL B 1 194 ? -8.016 -16.391 3.971 1 98 194 VAL B N 1
ATOM 3703 C CA . VAL B 1 194 ? -6.902 -15.445 4.094 1 98 194 VAL B CA 1
ATOM 3704 C C . VAL B 1 194 ? -5.59 -16.203 4.223 1 98 194 VAL B C 1
ATOM 3706 O O . VAL B 1 194 ? -4.578 -15.82 3.627 1 98 194 VAL B O 1
ATOM 3709 N N . THR B 1 195 ? -5.605 -17.281 5 1 98.75 195 THR B N 1
ATOM 3710 C CA . THR B 1 195 ? -4.426 -18.141 5.152 1 98.75 195 THR B CA 1
ATOM 3711 C C . THR B 1 195 ? -4.008 -18.719 3.809 1 98.75 195 THR B C 1
ATOM 3713 O O . THR B 1 195 ? -2.822 -18.719 3.467 1 98.75 195 THR B O 1
ATOM 3716 N N . LEU B 1 196 ? -4.98 -19.156 3.098 1 98.62 196 LEU B N 1
ATOM 3717 C CA . LEU B 1 196 ? -4.703 -19.703 1.771 1 98.62 196 LEU B CA 1
ATOM 3718 C C . LEU B 1 196 ? -4.141 -18.625 0.854 1 98.62 196 LEU B C 1
ATOM 3720 O O . LEU B 1 196 ? -3.246 -18.891 0.048 1 98.62 196 LEU B O 1
ATOM 3724 N N . GLY B 1 197 ? -4.727 -17.453 0.945 1 98.56 197 GLY B N 1
ATOM 3725 C CA . GLY B 1 197 ? -4.172 -16.328 0.205 1 98.56 197 GLY B CA 1
ATOM 3726 C C . GLY B 1 197 ? -2.717 -16.062 0.543 1 98.56 197 GLY B C 1
ATOM 3727 O O . GLY B 1 197 ? -1.908 -15.789 -0.347 1 98.56 197 GLY B O 1
ATOM 3728 N N . GLY B 1 198 ? -2.418 -16.109 1.838 1 98.75 198 GLY B N 1
ATOM 3729 C CA . GLY B 1 198 ? -1.037 -15.961 2.268 1 98.75 198 GLY B CA 1
ATOM 3730 C C . GLY B 1 198 ? -0.119 -17.031 1.716 1 98.75 198 GLY B C 1
ATOM 3731 O O . GLY B 1 198 ? 1.014 -16.75 1.321 1 98.75 198 GLY B O 1
ATOM 3732 N N . ALA B 1 199 ? -0.598 -18.234 1.696 1 98.88 199 ALA B N 1
ATOM 3733 C CA . ALA B 1 199 ? 0.164 -19.344 1.126 1 98.88 199 ALA B CA 1
ATOM 3734 C C . ALA B 1 199 ? 0.499 -19.078 -0.34 1 98.88 199 ALA B C 1
ATOM 3736 O O . ALA B 1 199 ? 1.623 -19.344 -0.781 1 98.88 199 ALA B O 1
ATOM 3737 N N . MET B 1 200 ? -0.452 -18.609 -1.029 1 98.81 200 MET B N 1
ATOM 3738 C CA . MET B 1 200 ? -0.251 -18.312 -2.443 1 98.81 200 MET B CA 1
ATOM 3739 C C . MET B 1 200 ? 0.729 -17.156 -2.619 1 98.81 200 MET B C 1
ATOM 3741 O O . MET B 1 200 ? 1.511 -17.141 -3.572 1 98.81 200 MET B O 1
ATOM 3745 N N . ALA B 1 201 ? 0.653 -16.172 -1.736 1 98.81 201 ALA B N 1
ATOM 3746 C CA . ALA B 1 201 ? 1.633 -15.094 -1.764 1 98.81 201 ALA B CA 1
ATOM 3747 C C . ALA B 1 201 ? 3.047 -15.625 -1.548 1 98.81 201 ALA B C 1
ATOM 3749 O O . ALA B 1 201 ? 3.98 -15.227 -2.246 1 98.81 201 ALA B O 1
ATOM 3750 N N . GLY B 1 202 ? 3.193 -16.5 -0.54 1 98.81 202 GLY B N 1
ATOM 3751 C CA . GLY B 1 202 ? 4.48 -17.141 -0.338 1 98.81 202 GLY B CA 1
ATOM 3752 C C . GLY B 1 202 ? 4.949 -17.938 -1.549 1 98.81 202 GLY B C 1
ATOM 3753 O O . GLY B 1 202 ? 6.129 -17.875 -1.912 1 98.81 202 GLY B O 1
ATOM 3754 N N . MET B 1 203 ? 4.023 -18.641 -2.133 1 98.69 203 MET B N 1
ATOM 3755 C CA . MET B 1 203 ? 4.328 -19.391 -3.35 1 98.69 203 MET B CA 1
ATOM 3756 C C . MET B 1 203 ? 4.82 -18.469 -4.453 1 98.69 203 MET B C 1
ATOM 3758 O O . MET B 1 203 ? 5.738 -18.812 -5.199 1 98.69 203 MET B O 1
ATOM 3762 N N . ALA B 1 204 ? 4.168 -17.328 -4.613 1 98.69 204 ALA B N 1
ATOM 3763 C CA . ALA B 1 204 ? 4.594 -16.328 -5.594 1 98.69 204 ALA B CA 1
ATOM 3764 C C . ALA B 1 204 ? 6.035 -15.898 -5.348 1 98.69 204 ALA B C 1
ATOM 3766 O O . ALA B 1 204 ? 6.816 -15.75 -6.293 1 98.69 204 ALA B O 1
ATOM 3767 N N . GLY B 1 205 ? 6.371 -15.703 -4.109 1 98.56 205 GLY B N 1
ATOM 3768 C CA . GLY B 1 205 ? 7.746 -15.375 -3.762 1 98.56 205 GLY B CA 1
ATOM 3769 C C . GLY B 1 205 ? 8.727 -16.484 -4.113 1 98.56 205 GLY B C 1
ATOM 3770 O O . GLY B 1 205 ? 9.797 -16.203 -4.668 1 98.56 205 GLY B O 1
ATOM 3771 N N . GLY B 1 206 ? 8.352 -17.672 -3.721 1 98.19 206 GLY B N 1
ATOM 3772 C CA . GLY B 1 206 ? 9.188 -18.797 -4.098 1 98.19 206 GLY B CA 1
ATOM 3773 C C . GLY B 1 206 ? 9.375 -18.922 -5.602 1 98.19 206 GLY B C 1
ATOM 3774 O O . GLY B 1 206 ? 10.484 -19.156 -6.078 1 98.19 206 GLY B O 1
ATOM 3775 N N . TYR B 1 207 ? 8.266 -18.812 -6.312 1 97.19 207 TYR B N 1
ATOM 3776 C CA . TYR B 1 207 ? 8.32 -18.859 -7.77 1 97.19 207 TYR B CA 1
ATOM 3777 C C . TYR B 1 207 ? 9.227 -17.766 -8.312 1 97.19 207 TYR B C 1
ATOM 3779 O O . TYR B 1 207 ? 9.953 -17.969 -9.289 1 97.19 207 TYR B O 1
ATOM 3787 N N . LEU B 1 208 ? 9.227 -16.656 -7.723 1 96.44 208 LEU B N 1
ATOM 3788 C CA . LEU B 1 208 ? 10.062 -15.523 -8.117 1 96.44 208 LEU B CA 1
ATOM 3789 C C . LEU B 1 208 ? 11.539 -15.883 -8.039 1 96.44 208 LEU B C 1
ATOM 3791 O O . LEU B 1 208 ? 12.297 -15.641 -8.984 1 96.44 208 LEU B O 1
ATOM 3795 N N . THR B 1 209 ? 11.953 -16.547 -6.977 1 97 209 THR B N 1
ATOM 3796 C CA . THR B 1 209 ? 13.375 -16.766 -6.75 1 97 209 THR B CA 1
ATOM 3797 C C . THR B 1 209 ? 13.805 -18.125 -7.262 1 97 209 THR B C 1
ATOM 3799 O O . THR B 1 209 ? 15 -18.406 -7.406 1 97 209 THR B O 1
ATOM 3802 N N . LEU B 1 210 ? 12.891 -19.016 -7.566 1 95.56 210 LEU B N 1
ATOM 3803 C CA . LEU B 1 210 ? 13.273 -20.359 -8.008 1 95.56 210 LEU B CA 1
ATOM 3804 C C . LEU B 1 210 ? 13.086 -20.5 -9.516 1 95.56 210 LEU B C 1
ATOM 3806 O O . LEU B 1 210 ? 13.477 -21.516 -10.094 1 95.56 210 LEU B O 1
ATOM 3810 N N . THR B 1 211 ? 12.453 -19.5 -10.156 1 92.94 211 THR B N 1
ATOM 3811 C CA . THR B 1 211 ? 12.18 -19.625 -11.586 1 92.94 211 THR B CA 1
ATOM 3812 C C . THR B 1 211 ? 12.508 -18.328 -12.305 1 92.94 211 THR B C 1
ATOM 3814 O O . THR B 1 211 ? 13.391 -18.281 -13.164 1 92.94 211 THR B O 1
ATOM 3817 N N . TYR B 1 212 ? 11.93 -17.203 -11.914 1 90.31 212 TYR B N 1
ATOM 3818 C CA . TYR B 1 212 ? 11.977 -15.961 -12.672 1 90.31 212 TYR B CA 1
ATOM 3819 C C . TYR B 1 212 ? 13.312 -15.258 -12.484 1 90.31 212 TYR B C 1
ATOM 3821 O O . TYR B 1 212 ? 14.016 -14.977 -13.461 1 90.31 212 TYR B O 1
ATOM 3829 N N . VAL B 1 213 ? 13.648 -15.023 -11.266 1 91.06 213 VAL B N 1
ATOM 3830 C CA . VAL B 1 213 ? 14.93 -14.422 -10.891 1 91.06 213 VAL B CA 1
ATOM 3831 C C . VAL B 1 213 ? 15.586 -15.25 -9.797 1 91.06 213 VAL B C 1
ATOM 3833 O O . VAL B 1 213 ? 15.453 -14.945 -8.609 1 91.06 213 VAL B O 1
ATOM 3836 N N . PRO B 1 214 ? 16.422 -16.172 -10.227 1 93.31 214 PRO B N 1
ATOM 3837 C CA . PRO B 1 214 ? 16.922 -17.172 -9.281 1 93.31 214 PRO B CA 1
ATOM 3838 C C . PRO B 1 214 ? 18.078 -16.625 -8.422 1 93.31 214 PRO B C 1
ATOM 3840 O O . PRO B 1 214 ? 19.141 -17.234 -8.367 1 93.31 214 PRO B O 1
ATOM 3843 N N . VAL B 1 215 ? 17.922 -15.562 -7.766 1 94.56 215 VAL B N 1
ATOM 3844 C CA . VAL B 1 215 ? 18.828 -14.914 -6.816 1 94.56 215 VAL B CA 1
ATOM 3845 C C . VAL B 1 215 ? 18.016 -14.164 -5.766 1 94.56 215 VAL B C 1
ATOM 3847 O O . VAL B 1 215 ? 16.984 -13.57 -6.078 1 94.56 215 VAL B O 1
ATOM 3850 N N . TRP B 1 216 ? 18.453 -14.203 -4.598 1 95.62 216 TRP B N 1
ATOM 3851 C CA . TRP B 1 216 ? 17.828 -13.398 -3.555 1 95.62 216 TRP B CA 1
ATOM 3852 C C . TRP B 1 216 ? 18.5 -12.031 -3.451 1 95.62 216 TRP B C 1
ATOM 3854 O O . TRP B 1 216 ? 19.734 -11.938 -3.434 1 95.62 216 TRP B O 1
ATOM 3864 N N . SER B 1 217 ? 17.766 -11.039 -3.447 1 93.88 217 SER B N 1
ATOM 3865 C CA . SER B 1 217 ? 18.219 -9.688 -3.15 1 93.88 217 SER B CA 1
ATOM 3866 C C . SER B 1 217 ? 17.219 -8.945 -2.277 1 93.88 217 SER B C 1
ATOM 3868 O O . SER B 1 217 ? 16.016 -9.18 -2.375 1 93.88 217 SER B O 1
ATOM 3870 N N . GLU B 1 218 ? 17.75 -8.156 -1.431 1 87.62 218 GLU B N 1
ATOM 3871 C CA . GLU B 1 218 ? 16.875 -7.359 -0.583 1 87.62 218 GLU B CA 1
ATOM 3872 C C . GLU B 1 218 ? 15.961 -6.469 -1.42 1 87.62 218 GLU B C 1
ATOM 3874 O O . GLU B 1 218 ? 16.406 -5.848 -2.389 1 87.62 218 GLU B O 1
ATOM 3879 N N . GLY B 1 219 ? 14.672 -6.504 -1.077 1 86.38 219 GLY B N 1
ATOM 3880 C CA . GLY B 1 219 ? 13.734 -5.625 -1.755 1 86.38 219 GLY B CA 1
ATOM 3881 C C . GLY B 1 219 ? 13.352 -6.113 -3.139 1 86.38 219 GLY B C 1
ATOM 3882 O O . GLY B 1 219 ? 12.742 -5.379 -3.918 1 86.38 219 GLY B O 1
ATOM 3883 N N . MET B 1 220 ? 13.641 -7.336 -3.48 1 91.31 220 MET B N 1
ATOM 3884 C CA . MET B 1 220 ? 13.508 -7.801 -4.859 1 91.31 220 MET B CA 1
ATOM 3885 C C . MET B 1 220 ? 12.039 -7.887 -5.266 1 91.31 220 MET B C 1
ATOM 3887 O O . MET B 1 220 ? 11.719 -7.918 -6.453 1 91.31 220 MET B O 1
ATOM 3891 N N . VAL B 1 221 ? 11.117 -8.023 -4.273 1 93.31 221 VAL B N 1
ATOM 3892 C CA . VAL B 1 221 ? 9.711 -8.086 -4.641 1 93.31 221 VAL B CA 1
ATOM 3893 C C . VAL B 1 221 ? 9.297 -6.785 -5.332 1 93.31 221 VAL B C 1
ATOM 3895 O O . VAL B 1 221 ? 8.469 -6.797 -6.246 1 93.31 221 VAL B O 1
ATOM 3898 N N . ALA B 1 222 ? 9.805 -5.707 -4.906 1 88.12 222 ALA B N 1
ATOM 3899 C CA . ALA B 1 222 ? 9.797 -4.426 -5.605 1 88.12 222 ALA B CA 1
ATOM 3900 C C . ALA B 1 222 ? 8.375 -3.984 -5.93 1 88.12 222 ALA B C 1
ATOM 3902 O O . ALA B 1 222 ? 8.094 -3.562 -7.055 1 88.12 222 ALA B O 1
ATOM 3903 N N . GLY B 1 223 ? 7.375 -4.176 -5.023 1 87.94 223 GLY B N 1
ATOM 3904 C CA . GLY B 1 223 ? 6.035 -3.633 -5.184 1 87.94 223 GLY B CA 1
ATOM 3905 C C . GLY B 1 223 ? 5.082 -4.586 -5.883 1 87.94 223 GLY B C 1
ATOM 3906 O O . GLY B 1 223 ? 3.896 -4.285 -6.035 1 87.94 223 GLY B O 1
ATOM 3907 N N . ARG B 1 224 ? 5.484 -5.711 -6.301 1 91.25 224 ARG B N 1
ATOM 3908 C CA . ARG B 1 224 ? 4.645 -6.668 -7.016 1 91.25 224 ARG B CA 1
ATOM 3909 C C . ARG B 1 224 ? 3.428 -7.055 -6.18 1 91.25 224 ARG B C 1
ATOM 3911 O O . ARG B 1 224 ? 2.352 -7.312 -6.727 1 91.25 224 ARG B O 1
ATOM 3918 N N . GLY B 1 225 ? 3.611 -7.141 -4.895 1 93.81 225 GLY B N 1
ATOM 3919 C CA . GLY B 1 225 ? 2.467 -7.41 -4.039 1 93.81 225 GLY B CA 1
ATOM 3920 C C . GLY B 1 225 ? 1.377 -6.359 -4.148 1 93.81 225 GLY B C 1
ATOM 3921 O O . GLY B 1 225 ? 0.189 -6.691 -4.156 1 93.81 225 GLY B O 1
ATOM 3922 N N . TRP B 1 226 ? 1.742 -5.129 -4.242 1 90 226 TRP B N 1
ATOM 3923 C CA . TRP B 1 226 ? 0.801 -4.027 -4.418 1 90 226 TRP B CA 1
ATOM 3924 C C . TRP B 1 226 ? 0.137 -4.094 -5.789 1 90 226 TRP B C 1
ATOM 3926 O O . TRP B 1 226 ? -1.052 -3.795 -5.926 1 90 226 TRP B O 1
ATOM 3936 N N . ILE B 1 227 ? 0.923 -4.434 -6.699 1 88.38 227 ILE B N 1
ATOM 3937 C CA . ILE B 1 227 ? 0.386 -4.574 -8.047 1 88.38 227 ILE B CA 1
ATOM 3938 C C . ILE B 1 227 ? -0.658 -5.688 -8.078 1 88.38 227 ILE B C 1
ATOM 3940 O O . ILE B 1 227 ? -1.697 -5.555 -8.727 1 88.38 227 ILE B O 1
ATOM 3944 N N . ALA B 1 228 ? -0.33 -6.73 -7.395 1 93.5 228 ALA B N 1
ATOM 3945 C CA . ALA B 1 228 ? -1.292 -7.828 -7.309 1 93.5 228 ALA B CA 1
ATOM 3946 C C . ALA B 1 228 ? -2.627 -7.344 -6.75 1 93.5 228 ALA B C 1
ATOM 3948 O O . ALA B 1 228 ? -3.689 -7.734 -7.234 1 93.5 228 ALA B O 1
ATOM 3949 N N . LEU B 1 229 ? -2.568 -6.543 -5.754 1 91.75 229 LEU B N 1
ATOM 3950 C CA . LEU B 1 229 ? -3.783 -5.977 -5.176 1 91.75 229 LEU B CA 1
ATOM 3951 C C . LEU B 1 229 ? -4.555 -5.172 -6.215 1 91.75 229 LEU B C 1
ATOM 3953 O O . LEU B 1 229 ? -5.781 -5.281 -6.309 1 91.75 229 LEU B O 1
ATOM 3957 N N . ALA B 1 230 ? -3.895 -4.371 -6.945 1 87.31 230 ALA B N 1
ATOM 3958 C CA . ALA B 1 230 ? -4.523 -3.561 -7.984 1 87.31 230 ALA B CA 1
ATOM 3959 C C . ALA B 1 230 ? -5.16 -4.441 -9.055 1 87.31 230 ALA B C 1
ATOM 3961 O O . ALA B 1 230 ? -6.25 -4.137 -9.547 1 87.31 230 ALA B O 1
ATOM 3962 N N . LEU B 1 231 ? -4.473 -5.496 -9.398 1 89.31 231 LEU B N 1
ATOM 3963 C CA . LEU B 1 231 ? -4.969 -6.395 -10.438 1 89.31 231 LEU B CA 1
ATOM 3964 C C . LEU B 1 231 ? -6.273 -7.055 -10.016 1 89.31 231 LEU B C 1
ATOM 3966 O O . LEU B 1 231 ? -7.156 -7.293 -10.844 1 89.31 231 LEU B O 1
ATOM 3970 N N . VAL B 1 232 ? -6.32 -7.398 -8.758 1 92.69 232 VAL B N 1
ATOM 3971 C CA . VAL B 1 232 ? -7.527 -8.039 -8.242 1 92.69 232 VAL B CA 1
ATOM 3972 C C . VAL B 1 232 ? -8.719 -7.109 -8.406 1 92.69 232 VAL B C 1
ATOM 3974 O O . VAL B 1 232 ? -9.797 -7.539 -8.828 1 92.69 232 VAL B O 1
ATOM 3977 N N . ILE B 1 233 ? -8.516 -5.863 -8.047 1 85.88 233 ILE B N 1
ATOM 3978 C CA . ILE B 1 233 ? -9.586 -4.879 -8.172 1 85.88 233 ILE B CA 1
ATOM 3979 C C . ILE B 1 233 ? -9.945 -4.699 -9.648 1 85.88 233 ILE B C 1
ATOM 3981 O O . ILE B 1 233 ? -11.125 -4.715 -10.008 1 85.88 233 ILE B O 1
ATOM 3985 N N . PHE B 1 234 ? -8.984 -4.648 -10.391 1 82.75 234 PHE B N 1
ATOM 3986 C CA . PHE B 1 234 ? -9.18 -4.461 -11.828 1 82.75 234 PHE B CA 1
ATOM 3987 C C . PHE B 1 234 ? -9.93 -5.645 -12.43 1 82.75 234 PHE B C 1
ATOM 3989 O O . PHE B 1 234 ? -10.758 -5.469 -13.328 1 82.75 234 PHE B O 1
ATOM 3996 N N . ALA B 1 235 ? -9.625 -6.773 -11.977 1 88.75 235 ALA B N 1
ATOM 3997 C CA . ALA B 1 235 ? -10.172 -8.008 -12.547 1 88.75 235 ALA B CA 1
ATOM 3998 C C . ALA B 1 235 ? -11.555 -8.305 -11.984 1 88.75 235 ALA B C 1
ATOM 4000 O O . ALA B 1 235 ? -12.164 -9.32 -12.328 1 88.75 235 ALA B O 1
ATOM 4001 N N . GLY B 1 236 ? -12.07 -7.438 -11.102 1 87.88 236 GLY B N 1
ATOM 4002 C CA . GLY B 1 236 ? -13.375 -7.664 -10.508 1 87.88 236 GLY B CA 1
ATOM 4003 C C . GLY B 1 236 ? -13.43 -8.891 -9.625 1 87.88 236 GLY B C 1
ATOM 4004 O O . GLY B 1 236 ? -14.445 -9.586 -9.562 1 87.88 236 GLY B O 1
ATOM 4005 N N . TYR B 1 237 ? -12.336 -9.25 -9.133 1 92.19 237 TYR B N 1
ATOM 4006 C CA . TYR B 1 237 ? -12.25 -10.336 -8.156 1 92.19 237 TYR B CA 1
ATOM 4007 C C . TYR B 1 237 ? -12.57 -11.68 -8.805 1 92.19 237 TYR B C 1
ATOM 4009 O O . TYR B 1 237 ? -13.156 -12.555 -8.172 1 92.19 237 TYR B O 1
ATOM 4017 N N . ARG B 1 238 ? -12.273 -11.836 -10.055 1 94.88 238 ARG B N 1
ATOM 4018 C CA . ARG B 1 238 ? -12.477 -13.086 -10.781 1 94.88 238 ARG B CA 1
ATOM 4019 C C . ARG B 1 238 ? -11.156 -13.781 -11.062 1 94.88 238 ARG B C 1
ATOM 4021 O O . ARG B 1 238 ? -10.234 -13.172 -11.625 1 94.88 238 ARG B O 1
ATOM 4028 N N . PRO B 1 239 ? -11.133 -15.016 -10.75 1 97 239 PRO B N 1
ATOM 4029 C CA . PRO B 1 239 ? -9.859 -15.727 -10.805 1 97 239 PRO B CA 1
ATOM 4030 C C . PRO B 1 239 ? -9.266 -15.773 -12.211 1 97 239 PRO B C 1
ATOM 4032 O O . PRO B 1 239 ? -8.07 -15.531 -12.391 1 97 239 PRO B O 1
ATOM 4035 N N . VAL B 1 240 ? -10.016 -16.031 -13.195 1 96.12 240 VAL B N 1
ATOM 4036 C CA . VAL B 1 240 ? -9.523 -16.203 -14.562 1 96.12 240 VAL B CA 1
ATOM 4037 C C . VAL B 1 240 ? -9.094 -14.844 -15.125 1 96.12 240 VAL B C 1
ATOM 4039 O O . VAL B 1 240 ? -8.031 -14.727 -15.734 1 96.12 240 VAL B O 1
ATOM 4042 N N . ILE B 1 241 ? -9.844 -13.844 -14.883 1 93.62 241 ILE B N 1
ATOM 4043 C CA . ILE B 1 241 ? -9.547 -12.516 -15.406 1 93.62 241 ILE B CA 1
ATOM 4044 C C . ILE B 1 241 ? -8.297 -11.961 -14.734 1 93.62 241 ILE B C 1
ATOM 4046 O O . ILE B 1 241 ? -7.484 -11.289 -15.375 1 93.62 241 ILE B O 1
ATOM 4050 N N . VAL B 1 242 ? -8.188 -12.266 -13.469 1 95.19 242 VAL B N 1
ATOM 4051 C CA . VAL B 1 242 ? -7.027 -11.75 -12.75 1 95.19 242 VAL B CA 1
ATOM 4052 C C . VAL B 1 242 ? -5.754 -12.398 -13.297 1 95.19 242 VAL B C 1
ATOM 4054 O O . VAL B 1 242 ? -4.715 -11.742 -13.414 1 95.19 242 VAL B O 1
ATOM 4057 N N . THR B 1 243 ? -5.84 -13.672 -13.625 1 96.56 243 THR B N 1
ATOM 4058 C CA . THR B 1 243 ? -4.695 -14.383 -14.188 1 96.56 243 THR B CA 1
ATOM 4059 C C . THR B 1 243 ? -4.332 -13.828 -15.562 1 96.56 243 THR B C 1
ATOM 4061 O O . THR B 1 243 ? -3.152 -13.633 -15.867 1 96.56 243 THR B O 1
ATOM 4064 N N . LEU B 1 244 ? -5.285 -13.547 -16.344 1 93.31 244 LEU B N 1
ATOM 4065 C CA . LEU B 1 244 ? -5.047 -12.961 -17.656 1 93.31 244 LEU B CA 1
ATOM 4066 C C . LEU B 1 244 ? -4.48 -11.547 -17.531 1 93.31 244 LEU B C 1
ATOM 4068 O O . LEU B 1 244 ? -3.625 -11.148 -18.328 1 93.31 244 LEU B O 1
ATOM 4072 N N . SER B 1 245 ? -5.027 -10.844 -16.578 1 89.62 245 SER B N 1
ATOM 4073 C CA . SER B 1 245 ? -4.516 -9.5 -16.328 1 89.62 245 SER B CA 1
ATOM 4074 C C . SER B 1 245 ? -3.053 -9.547 -15.891 1 89.62 245 SER B C 1
ATOM 4076 O O . SER B 1 245 ? -2.262 -8.68 -16.266 1 89.62 245 SER B O 1
ATOM 4078 N N . ALA B 1 246 ? -2.744 -10.508 -15.055 1 93.62 246 ALA B N 1
ATOM 4079 C CA . ALA B 1 246 ? -1.358 -10.688 -14.625 1 93.62 246 ALA B CA 1
ATOM 4080 C C . ALA B 1 246 ? -0.449 -10.977 -15.812 1 93.62 246 ALA B C 1
ATOM 4082 O O . ALA B 1 246 ? 0.671 -10.469 -15.891 1 93.62 246 ALA B O 1
ATOM 4083 N N . LEU B 1 247 ? -0.924 -11.773 -16.688 1 91.31 247 LEU B N 1
ATOM 4084 C CA . LEU B 1 247 ? -0.162 -12.078 -17.906 1 91.31 247 LEU B CA 1
ATOM 4085 C C . LEU B 1 247 ? 0.043 -10.82 -18.734 1 91.31 247 LEU B C 1
ATOM 4087 O O . LEU B 1 247 ? 1.125 -10.609 -19.297 1 91.31 247 LEU B O 1
ATOM 4091 N N . LEU B 1 248 ? -0.953 -10.062 -18.859 1 86.06 248 LEU B N 1
ATOM 4092 C CA . LEU B 1 248 ? -0.844 -8.805 -19.594 1 86.06 248 LEU B CA 1
ATOM 4093 C C . LEU B 1 248 ? 0.21 -7.902 -18.969 1 86.06 248 LEU B C 1
ATOM 4095 O O . LEU B 1 248 ? 0.992 -7.266 -19.672 1 86.06 248 LEU B O 1
ATOM 4099 N N . PHE B 1 249 ? 0.172 -7.848 -17.688 1 86.88 249 PHE B N 1
ATOM 4100 C CA . PHE B 1 249 ? 1.18 -7.059 -17 1 86.88 249 PHE B CA 1
ATOM 4101 C C . PHE B 1 249 ? 2.576 -7.609 -17.25 1 86.88 249 PHE B C 1
ATOM 4103 O O . PHE B 1 249 ? 3.535 -6.848 -17.391 1 86.88 249 PHE B O 1
ATOM 4110 N N . GLY B 1 250 ? 2.648 -8.906 -17.234 1 86.62 250 GLY B N 1
ATOM 4111 C CA . GLY B 1 250 ? 3.912 -9.539 -17.594 1 86.62 250 GLY B CA 1
ATOM 4112 C C . GLY B 1 250 ? 4.383 -9.188 -18.984 1 86.62 250 GLY B C 1
ATOM 4113 O O . GLY B 1 250 ? 5.578 -8.984 -19.219 1 86.62 250 GLY B O 1
ATOM 4114 N N . LEU B 1 251 ? 3.506 -9.109 -19.875 1 84.69 251 LEU B N 1
ATOM 4115 C CA . LEU B 1 251 ? 3.824 -8.742 -21.25 1 84.69 251 LEU B CA 1
ATOM 4116 C C . LEU B 1 251 ? 4.348 -7.316 -21.344 1 84.69 251 LEU B C 1
ATOM 4118 O O . LEU B 1 251 ? 5.309 -7.039 -22.062 1 84.69 251 LEU B O 1
ATOM 4122 N N . VAL B 1 252 ? 3.762 -6.492 -20.641 1 81.69 252 VAL B N 1
ATOM 4123 C CA . VAL B 1 252 ? 4.188 -5.094 -20.625 1 81.69 252 VAL B CA 1
ATOM 4124 C C . VAL B 1 252 ? 5.578 -4.984 -20.016 1 81.69 252 VAL B C 1
ATOM 4126 O O . VAL B 1 252 ? 6.414 -4.211 -20.484 1 81.69 252 VAL B O 1
ATOM 4129 N N . THR B 1 253 ? 5.742 -5.676 -18.969 1 80.94 253 THR B N 1
ATOM 4130 C CA . THR B 1 253 ? 7.047 -5.703 -18.312 1 80.94 253 THR B CA 1
ATOM 4131 C C . THR B 1 253 ? 8.117 -6.223 -19.266 1 80.94 253 THR B C 1
ATOM 4133 O O . THR B 1 253 ? 9.227 -5.684 -19.328 1 80.94 253 THR B O 1
ATOM 4136 N N . ALA B 1 254 ? 7.801 -7.273 -19.953 1 81.56 254 ALA B N 1
ATOM 4137 C CA . ALA B 1 254 ? 8.742 -7.848 -20.906 1 81.56 254 ALA B CA 1
ATOM 4138 C C . ALA B 1 254 ? 9.062 -6.855 -22.016 1 81.56 254 ALA B C 1
ATOM 4140 O O . ALA B 1 254 ? 10.203 -6.793 -22.5 1 81.56 254 ALA B O 1
ATOM 4141 N N . LEU B 1 255 ? 8.086 -6.109 -22.391 1 77.75 255 LEU B N 1
ATOM 4142 C CA . LEU B 1 255 ? 8.281 -5.105 -23.422 1 77.75 255 LEU B CA 1
ATOM 4143 C C . LEU B 1 255 ? 9.242 -4.016 -22.953 1 77.75 255 LEU B C 1
ATOM 4145 O O . LEU B 1 255 ? 10.023 -3.49 -23.75 1 77.75 255 LEU B O 1
ATOM 4149 N N . SER B 1 256 ? 9.094 -3.674 -21.703 1 76.38 256 SER B N 1
ATOM 4150 C CA . SER B 1 256 ? 10 -2.682 -21.141 1 76.38 256 SER B CA 1
ATOM 4151 C C . SER B 1 256 ? 11.445 -3.164 -21.188 1 76.38 256 SER B C 1
ATOM 4153 O O . SER B 1 256 ? 12.359 -2.381 -21.453 1 76.38 256 SER B O 1
ATOM 4155 N N . PHE B 1 257 ? 11.633 -4.391 -20.984 1 73.56 257 PHE B N 1
ATOM 4156 C CA . PHE B 1 257 ? 12.977 -4.957 -21 1 73.56 257 PHE B CA 1
ATOM 4157 C C . PHE B 1 257 ? 13.523 -5.012 -22.422 1 73.56 257 PHE B C 1
ATOM 4159 O O . PHE B 1 257 ? 14.711 -4.762 -22.641 1 73.56 257 PHE B O 1
ATOM 4166 N N . VAL B 1 258 ? 12.664 -5.375 -23.312 1 74.06 258 VAL B N 1
ATOM 4167 C CA . VAL B 1 258 ? 13.078 -5.438 -24.703 1 74.06 258 VAL B CA 1
ATOM 4168 C C . VAL B 1 258 ? 13.453 -4.043 -25.203 1 74.06 258 VAL B C 1
ATOM 4170 O O . VAL B 1 258 ? 14.43 -3.877 -25.938 1 74.06 258 VAL B O 1
ATOM 4173 N N . GLY B 1 259 ? 12.609 -3.09 -24.797 1 74 259 GLY B N 1
ATOM 4174 C CA . GLY B 1 259 ? 12.938 -1.726 -25.188 1 74 259 GLY B CA 1
ATOM 4175 C C . GLY B 1 259 ? 14.281 -1.26 -24.641 1 74 259 GLY B C 1
ATOM 4176 O O . GLY B 1 259 ? 15.031 -0.578 -25.344 1 74 259 GLY B O 1
ATOM 4177 N N . GLN B 1 260 ? 14.555 -1.695 -23.484 1 73.12 260 GLN B N 1
ATOM 4178 C CA . GLN B 1 260 ? 15.836 -1.342 -22.891 1 73.12 260 GLN B CA 1
ATOM 4179 C C . GLN B 1 260 ? 16.984 -2.062 -23.594 1 73.12 260 GLN B C 1
ATOM 4181 O O . GLN B 1 260 ? 18.047 -1.474 -23.828 1 73.12 260 GLN B O 1
ATOM 4186 N N . ALA B 1 261 ? 16.75 -3.291 -23.938 1 70.31 261 ALA B N 1
ATOM 4187 C CA . ALA B 1 261 ? 17.797 -4.102 -24.578 1 70.31 261 ALA B CA 1
ATOM 4188 C C . ALA B 1 261 ? 18.094 -3.594 -25.984 1 70.31 261 ALA B C 1
ATOM 4190 O O . ALA B 1 261 ? 19.219 -3.711 -26.469 1 70.31 261 ALA B O 1
ATOM 4191 N N . HIS B 1 262 ? 17.125 -3.008 -26.547 1 74.56 262 HIS B N 1
ATOM 4192 C CA . HIS B 1 262 ? 17.328 -2.549 -27.922 1 74.56 262 HIS B CA 1
ATOM 4193 C C . HIS B 1 262 ? 17.578 -1.047 -27.969 1 74.56 262 HIS B C 1
ATOM 4195 O O . HIS B 1 262 ? 17.531 -0.435 -29.031 1 74.56 262 HIS B O 1
ATOM 4201 N N . ASN B 1 263 ? 17.812 -0.512 -26.828 1 68.88 263 ASN B N 1
ATOM 4202 C CA . ASN B 1 263 ? 18.203 0.889 -26.688 1 68.88 263 ASN B CA 1
ATOM 4203 C C . ASN B 1 263 ? 17.156 1.82 -27.297 1 68.88 263 ASN B C 1
ATOM 4205 O O . ASN B 1 263 ? 17.484 2.715 -28.078 1 68.88 263 ASN B O 1
ATOM 4209 N N . TRP B 1 264 ? 15.953 1.419 -27.094 1 72.62 264 TRP B N 1
ATOM 4210 C CA . TRP B 1 264 ? 14.922 2.375 -27.5 1 72.62 264 TRP B CA 1
ATOM 4211 C C . TRP B 1 264 ? 15.195 3.75 -26.906 1 72.62 264 TRP B C 1
ATOM 4213 O O . TRP B 1 264 ? 15.734 3.857 -25.797 1 72.62 264 TRP B O 1
ATOM 4223 N N . PRO B 1 265 ? 15.055 4.688 -27.609 1 73.25 265 PRO B N 1
ATOM 4224 C CA . PRO B 1 265 ? 15.336 6.039 -27.125 1 73.25 265 PRO B CA 1
ATOM 4225 C C . PRO B 1 265 ? 14.398 6.473 -26 1 73.25 265 PRO B C 1
ATOM 4227 O O . PRO B 1 265 ? 13.758 7.523 -26.094 1 73.25 265 PRO B O 1
ATOM 4230 N N . ILE B 1 266 ? 13.984 5.559 -25.266 1 70.69 266 ILE B N 1
ATOM 4231 C CA . ILE B 1 266 ? 13.133 5.867 -24.125 1 70.69 266 ILE B CA 1
ATOM 4232 C C . ILE B 1 266 ? 13.859 5.523 -22.828 1 70.69 266 ILE B C 1
ATOM 4234 O O . ILE B 1 266 ? 14.414 4.426 -22.688 1 70.69 266 ILE B O 1
ATOM 4238 N N . ASP B 1 267 ? 13.938 6.438 -21.938 1 68.06 267 ASP B N 1
ATOM 4239 C CA . ASP B 1 267 ? 14.57 6.258 -20.625 1 68.06 267 ASP B CA 1
ATOM 4240 C C . ASP B 1 267 ? 14.016 5.027 -19.906 1 68.06 267 ASP B C 1
ATOM 4242 O O . ASP B 1 267 ? 12.797 4.832 -19.859 1 68.06 267 ASP B O 1
ATOM 4246 N N . PRO B 1 268 ? 14.875 4.172 -19.516 1 65.62 268 PRO B N 1
ATOM 4247 C CA . PRO B 1 268 ? 14.453 2.951 -18.812 1 65.62 268 PRO B CA 1
ATOM 4248 C C . PRO B 1 268 ? 13.477 3.225 -17.672 1 65.62 268 PRO B C 1
ATOM 4250 O O . PRO B 1 268 ? 12.594 2.402 -17.406 1 65.62 268 PRO B O 1
ATOM 4253 N N . ALA B 1 269 ? 13.602 4.391 -17.172 1 63.59 269 ALA B N 1
ATOM 4254 C CA . ALA B 1 269 ? 12.703 4.727 -16.078 1 63.59 269 ALA B CA 1
ATOM 4255 C C . ALA B 1 269 ? 11.266 4.871 -16.562 1 63.59 269 ALA B C 1
ATOM 4257 O O . ALA B 1 269 ? 10.328 4.457 -15.875 1 63.59 269 ALA B O 1
ATOM 4258 N N . PHE B 1 270 ? 11.133 5.391 -17.734 1 68.06 270 PHE B N 1
ATOM 4259 C CA . PHE B 1 270 ? 9.805 5.527 -18.312 1 68.06 270 PHE B CA 1
ATOM 4260 C C . PHE B 1 270 ? 9.25 4.168 -18.719 1 68.06 270 PHE B C 1
ATOM 4262 O O . PHE B 1 270 ? 8.055 3.912 -18.578 1 68.06 270 PHE B O 1
ATOM 4269 N N . LEU B 1 271 ? 10.188 3.422 -19.188 1 66.31 271 LEU B N 1
ATOM 4270 C CA . LEU B 1 271 ? 9.75 2.096 -19.609 1 66.31 271 LEU B CA 1
ATOM 4271 C C . LEU B 1 271 ? 9.281 1.275 -18.406 1 66.31 271 LEU B C 1
ATOM 4273 O O . LEU B 1 271 ? 8.32 0.512 -18.516 1 66.31 271 LEU B O 1
ATOM 4277 N N . ASN B 1 272 ? 9.875 1.527 -17.266 1 63.19 272 ASN B N 1
ATOM 4278 C CA . ASN B 1 272 ? 9.492 0.802 -16.062 1 63.19 272 ASN B CA 1
ATOM 4279 C C . ASN B 1 272 ? 8.141 1.265 -15.531 1 63.19 272 ASN B C 1
ATOM 4281 O O . ASN B 1 272 ? 7.516 0.572 -14.719 1 63.19 272 ASN B O 1
ATOM 4285 N N . MET B 1 273 ? 7.715 2.428 -16.016 1 64.81 273 MET B N 1
ATOM 4286 C CA . MET B 1 273 ? 6.426 2.977 -15.609 1 64.81 273 MET B CA 1
ATOM 4287 C C . MET B 1 273 ? 5.293 2.396 -16.453 1 64.81 273 MET B C 1
ATOM 4289 O O . MET B 1 273 ? 4.125 2.477 -16.062 1 64.81 273 MET B O 1
ATOM 4293 N N . LEU B 1 274 ? 5.691 1.814 -17.516 1 66.56 274 LEU B N 1
ATOM 4294 C CA . LEU B 1 274 ? 4.688 1.413 -18.5 1 66.56 274 LEU B CA 1
ATOM 4295 C C . LEU B 1 274 ? 3.666 0.47 -17.875 1 66.56 274 LEU B C 1
ATOM 4297 O O . LEU B 1 274 ? 2.459 0.636 -18.062 1 66.56 274 LEU B O 1
ATOM 4301 N N . PRO B 1 275 ? 4.227 -0.477 -17.094 1 62.78 275 PRO B N 1
ATOM 4302 C CA . PRO B 1 275 ? 3.219 -1.358 -16.5 1 62.78 275 PRO B CA 1
ATOM 4303 C C . PRO B 1 275 ? 2.25 -0.614 -15.586 1 62.78 275 PRO B C 1
ATOM 4305 O O . PRO B 1 275 ? 1.057 -0.924 -15.562 1 62.78 275 PRO B O 1
ATOM 4308 N N . TYR B 1 276 ? 2.686 0.349 -14.984 1 62.72 276 TYR B N 1
ATOM 4309 C CA . TYR B 1 276 ? 1.849 1.101 -14.055 1 62.72 276 TYR B CA 1
ATOM 4310 C C . TYR B 1 276 ? 0.932 2.061 -14.805 1 62.72 276 TYR B C 1
ATOM 4312 O O . TYR B 1 276 ? -0.217 2.268 -14.406 1 62.72 276 TYR B O 1
ATOM 4320 N N . LEU B 1 277 ? 1.499 2.664 -15.867 1 63.5 277 LEU B N 1
ATOM 4321 C CA . LEU B 1 277 ? 0.675 3.498 -16.734 1 63.5 277 LEU B CA 1
ATOM 4322 C C . LEU B 1 277 ? -0.442 2.68 -17.375 1 63.5 277 LEU B C 1
ATOM 4324 O O . LEU B 1 277 ? -1.573 3.154 -17.5 1 63.5 277 LEU B O 1
ATOM 4328 N N . GLY B 1 278 ? -0.021 1.501 -17.797 1 60.22 278 GLY B N 1
ATOM 4329 C CA . GLY B 1 278 ? -1.037 0.63 -18.359 1 60.22 278 GLY B CA 1
ATOM 4330 C C . GLY B 1 278 ? -2.148 0.292 -17.391 1 60.22 278 GLY B C 1
ATOM 4331 O O . GLY B 1 278 ? -3.33 0.36 -17.734 1 60.22 278 GLY B O 1
ATOM 4332 N N . THR B 1 279 ? -1.685 -0.013 -16.156 1 55.81 279 THR B N 1
ATOM 4333 C CA . THR B 1 279 ? -2.684 -0.303 -15.125 1 55.81 279 THR B CA 1
ATOM 4334 C C . THR B 1 279 ? -3.58 0.909 -14.891 1 55.81 279 THR B C 1
ATOM 4336 O O . THR B 1 279 ? -4.805 0.776 -14.797 1 55.81 279 THR B O 1
ATOM 4339 N N . MET B 1 280 ? -2.984 2.094 -14.789 1 57.28 280 MET B N 1
ATOM 4340 C CA . MET B 1 280 ? -3.779 3.303 -14.586 1 57.28 280 MET B CA 1
ATOM 4341 C C . MET B 1 280 ? -4.719 3.533 -15.766 1 57.28 280 MET B C 1
ATOM 4343 O O . MET B 1 280 ? -5.887 3.877 -15.578 1 57.28 280 MET B O 1
ATOM 4347 N N . ALA B 1 281 ? -4.094 3.492 -16.938 1 60.25 281 ALA B N 1
ATOM 4348 C CA . ALA B 1 281 ? -4.902 3.711 -18.125 1 60.25 281 ALA B CA 1
ATOM 4349 C C . ALA B 1 281 ? -6.039 2.695 -18.219 1 60.25 281 ALA B C 1
ATOM 4351 O O . ALA B 1 281 ? -7.168 3.045 -18.562 1 60.25 281 ALA B O 1
ATOM 4352 N N . PHE B 1 282 ? -5.754 1.503 -17.875 1 56.47 282 PHE B N 1
ATOM 4353 C CA . PHE B 1 282 ? -6.766 0.458 -17.953 1 56.47 282 PHE B CA 1
ATOM 4354 C C . PHE B 1 282 ? -7.82 0.635 -16.875 1 56.47 282 PHE B C 1
ATOM 4356 O O . PHE B 1 282 ? -8.969 0.23 -17.047 1 56.47 282 PHE B O 1
ATOM 4363 N N . ILE B 1 283 ? -7.363 1.143 -15.773 1 53.22 283 ILE B N 1
ATOM 4364 C CA . ILE B 1 283 ? -8.328 1.387 -14.703 1 53.22 283 ILE B CA 1
ATOM 4365 C C . ILE B 1 283 ? -9.164 2.619 -15.039 1 53.22 283 ILE B C 1
ATOM 4367 O O . ILE B 1 283 ? -10.391 2.594 -14.922 1 53.22 283 ILE B O 1
ATOM 4371 N N . ILE B 1 284 ? -8.461 3.693 -15.344 1 55.59 284 ILE B N 1
ATOM 4372 C CA . ILE B 1 284 ? -9.141 4.969 -15.547 1 55.59 284 ILE B CA 1
ATOM 4373 C C . ILE B 1 284 ? -10.016 4.891 -16.797 1 55.59 284 ILE B C 1
ATOM 4375 O O . ILE B 1 284 ? -11.156 5.371 -16.797 1 55.59 284 ILE B O 1
ATOM 4379 N N . VAL B 1 285 ? -9.516 4.242 -17.828 1 59.97 285 VAL B N 1
ATOM 4380 C CA . VAL B 1 285 ? -10.211 4.285 -19.109 1 59.97 285 VAL B CA 1
ATOM 4381 C C . VAL B 1 285 ? -11.562 3.588 -18.984 1 59.97 285 VAL B C 1
ATOM 4383 O O . VAL B 1 285 ? -12.594 4.145 -19.375 1 59.97 285 VAL B O 1
ATOM 4386 N N . PRO B 1 286 ? -11.492 2.404 -18.5 1 56.84 286 PRO B N 1
ATOM 4387 C CA . PRO B 1 286 ? -12.82 1.785 -18.453 1 56.84 286 PRO B CA 1
ATOM 4388 C C . PRO B 1 286 ? -13.781 2.527 -17.531 1 56.84 286 PRO B C 1
ATOM 4390 O O . PRO B 1 286 ? -14.984 2.586 -17.797 1 56.84 286 PRO B O 1
ATOM 4393 N N . VAL B 1 287 ? -13.312 2.949 -16.406 1 56.16 287 VAL B N 1
ATOM 4394 C CA . VAL B 1 287 ? -14.172 3.662 -15.461 1 56.16 287 VAL B CA 1
ATOM 4395 C C . VAL B 1 287 ? -14.742 4.91 -16.125 1 56.16 287 VAL B C 1
ATOM 4397 O O . VAL B 1 287 ? -15.898 5.27 -15.906 1 56.16 287 VAL B O 1
ATOM 4400 N N . VAL B 1 288 ? -13.922 5.621 -16.922 1 54.66 288 VAL B N 1
ATOM 4401 C CA . VAL B 1 288 ? -14.359 6.844 -17.594 1 54.66 288 VAL B CA 1
ATOM 4402 C C . VAL B 1 288 ? -15.273 6.5 -18.766 1 54.66 288 VAL B C 1
ATOM 4404 O O . VAL B 1 288 ? -16.281 7.172 -19 1 54.66 288 VAL B O 1
ATOM 4407 N N . VAL B 1 289 ? -14.883 5.512 -19.562 1 56.03 289 VAL B N 1
ATOM 4408 C CA . VAL B 1 289 ? -15.57 5.254 -20.828 1 56.03 289 VAL B CA 1
ATOM 4409 C C . VAL B 1 289 ? -16.797 4.363 -20.578 1 56.03 289 VAL B C 1
ATOM 4411 O O . VAL B 1 289 ? -17.828 4.527 -21.234 1 56.03 289 VAL B O 1
ATOM 4414 N N . TRP B 1 290 ? -16.625 3.396 -19.703 1 56.19 290 TRP B N 1
ATOM 4415 C CA . TRP B 1 290 ? -17.734 2.447 -19.594 1 56.19 290 TRP B CA 1
ATOM 4416 C C . TRP B 1 290 ? -18.312 2.455 -18.188 1 56.19 290 TRP B C 1
ATOM 4418 O O . TRP B 1 290 ? -17.844 1.72 -17.312 1 56.19 290 TRP B O 1
ATOM 4428 N N . HIS B 1 291 ? -19.234 3.393 -17.906 1 56 291 HIS B N 1
ATOM 4429 C CA . HIS B 1 291 ? -19.922 3.504 -16.625 1 56 291 HIS B CA 1
ATOM 4430 C C . HIS B 1 291 ? -20.375 2.139 -16.125 1 56 291 HIS B C 1
ATOM 4432 O O . HIS B 1 291 ? -20.484 1.921 -14.922 1 56 291 HIS B O 1
ATOM 4438 N N . ARG B 1 292 ? -20.656 1.154 -17.062 1 51.94 292 ARG B N 1
ATOM 4439 C CA . ARG B 1 292 ? -21.141 -0.179 -16.734 1 51.94 292 ARG B CA 1
ATOM 4440 C C . ARG B 1 292 ? -20.047 -1.013 -16.078 1 51.94 292 ARG B C 1
ATOM 4442 O O . ARG B 1 292 ? -20.328 -1.909 -15.273 1 51.94 292 ARG B O 1
ATOM 4449 N N . MET B 1 293 ? -18.844 -0.693 -16.328 1 53.94 293 MET B N 1
ATOM 4450 C CA . MET B 1 293 ? -17.734 -1.492 -15.82 1 53.94 293 MET B CA 1
ATOM 4451 C C . MET B 1 293 ? -17.5 -1.231 -14.336 1 53.94 293 MET B C 1
ATOM 4453 O O . MET B 1 293 ? -16.844 -2.016 -13.656 1 53.94 293 MET B O 1
ATOM 4457 N N . ARG B 1 294 ? -18.016 -0.198 -13.914 1 57.19 294 ARG B N 1
ATOM 4458 C CA . ARG B 1 294 ? -17.953 0.09 -12.484 1 57.19 294 ARG B CA 1
ATOM 4459 C C . ARG B 1 294 ? -18.625 -1.015 -11.672 1 57.19 294 ARG B C 1
ATOM 4461 O O . ARG B 1 294 ? -18.172 -1.354 -10.578 1 57.19 294 ARG B O 1
ATOM 4468 N N . ARG B 1 295 ? -19.625 -1.468 -12.258 1 55.66 295 ARG B N 1
ATOM 4469 C CA . ARG B 1 295 ? -20.375 -2.52 -11.594 1 55.66 295 ARG B CA 1
ATOM 4470 C C . ARG B 1 295 ? -19.578 -3.814 -11.523 1 55.66 295 ARG B C 1
ATOM 4472 O O . ARG B 1 295 ? -19.688 -4.566 -10.555 1 55.66 295 ARG B O 1
ATOM 4479 N N . VAL B 1 296 ? -18.812 -4.031 -12.625 1 52.53 296 VAL B N 1
ATOM 4480 C CA . VAL B 1 296 ? -18.031 -5.262 -12.68 1 52.53 296 VAL B CA 1
ATOM 4481 C C . VAL B 1 296 ? -16.875 -5.191 -11.672 1 52.53 296 VAL B C 1
ATOM 4483 O O . VAL B 1 296 ? -16.484 -6.211 -11.109 1 52.53 296 VAL B O 1
ATOM 4486 N N . MET B 1 297 ? -16.422 -4.035 -11.383 1 60.25 297 MET B N 1
ATOM 4487 C CA . MET B 1 297 ? -15.281 -3.818 -10.492 1 60.25 297 MET B CA 1
ATOM 4488 C C . MET B 1 297 ? -15.75 -3.619 -9.055 1 60.25 297 MET B C 1
ATOM 4490 O O . MET B 1 297 ? -14.953 -3.275 -8.172 1 60.25 297 MET B O 1
ATOM 4494 N N . ALA B 1 298 ? -16.953 -3.969 -8.898 1 61.97 298 ALA B N 1
ATOM 4495 C CA . ALA B 1 298 ? -17.516 -3.723 -7.578 1 61.97 298 ALA B CA 1
ATOM 4496 C C . ALA B 1 298 ? -17 -4.727 -6.559 1 61.97 298 ALA B C 1
ATOM 4498 O O . ALA B 1 298 ? -16.953 -5.93 -6.828 1 61.97 298 ALA B O 1
ATOM 4499 N N . ALA B 1 299 ? -16.438 -4.207 -5.492 1 69.12 299 ALA B N 1
ATOM 4500 C CA . ALA B 1 299 ? -15.93 -5.02 -4.387 1 69.12 299 ALA B CA 1
ATOM 4501 C C . ALA B 1 299 ? -17.078 -5.715 -3.65 1 69.12 299 ALA B C 1
ATOM 4503 O O . ALA B 1 299 ? -18.219 -5.258 -3.697 1 69.12 299 ALA B O 1
ATOM 4504 N N . PRO B 1 300 ? -16.641 -6.891 -3.047 1 53.91 300 PRO B N 1
ATOM 4505 C CA . PRO B 1 300 ? -17.625 -7.41 -2.094 1 53.91 300 PRO B CA 1
ATOM 4506 C C . PRO B 1 300 ? -18.078 -6.359 -1.085 1 53.91 300 PRO B C 1
ATOM 4508 O O . PRO B 1 300 ? -17.266 -5.566 -0.606 1 53.91 300 PRO B O 1
ATOM 4511 N N . ALA B 1 301 ? -19.359 -6.328 -0.805 1 61.34 301 ALA B N 1
ATOM 4512 C CA . ALA B 1 301 ? -19.969 -5.238 -0.05 1 61.34 301 ALA B CA 1
ATOM 4513 C C . ALA B 1 301 ? -19.344 -5.109 1.336 1 61.34 301 ALA B C 1
ATOM 4515 O O . ALA B 1 301 ? -19.266 -4.012 1.889 1 61.34 301 ALA B O 1
ATOM 4516 N N . ALA B 1 302 ? -18.828 -6.234 1.855 1 59.28 302 ALA B N 1
ATOM 4517 C CA . ALA B 1 302 ? -18.312 -6.199 3.219 1 59.28 302 ALA B CA 1
ATOM 4518 C C . ALA B 1 302 ? -16.781 -6.238 3.223 1 59.28 302 ALA B C 1
ATOM 4520 O O . ALA B 1 302 ? -16.156 -6.594 4.23 1 59.28 302 ALA B O 1
ATOM 4521 N N . LEU B 1 303 ? -16.297 -5.855 2.096 1 60.25 303 LEU B N 1
ATOM 4522 C CA . LEU B 1 303 ? -14.844 -5.875 2 1 60.25 303 LEU B CA 1
ATOM 4523 C C . LEU B 1 303 ? -14.219 -4.871 2.965 1 60.25 303 LEU B C 1
ATOM 4525 O O . LEU B 1 303 ? -14.695 -3.742 3.086 1 60.25 303 LEU B O 1
ATOM 4529 N N . ALA B 1 304 ? -13.203 -5.328 3.684 1 64.62 304 ALA B N 1
ATOM 4530 C CA . ALA B 1 304 ? -12.367 -4.551 4.598 1 64.62 304 ALA B CA 1
ATOM 4531 C C . ALA B 1 304 ? -13.156 -4.109 5.824 1 64.62 304 ALA B C 1
ATOM 4533 O O . ALA B 1 304 ? -12.742 -3.189 6.539 1 64.62 304 ALA B O 1
ATOM 4534 N N . GLN B 1 305 ? -14.445 -4.656 5.988 1 60.06 305 GLN B N 1
ATOM 4535 C CA . GLN B 1 305 ? -15.219 -4.391 7.191 1 60.06 305 GLN B CA 1
ATOM 4536 C C . GLN B 1 305 ? -15.094 -5.539 8.195 1 60.06 305 GLN B C 1
ATOM 4538 O O . GLN B 1 305 ? -15.195 -6.707 7.816 1 60.06 305 GLN B O 1
ATOM 4543 N N . PRO B 1 306 ? -14.727 -5.207 9.461 1 52.94 306 PRO B N 1
ATOM 4544 C CA . PRO B 1 306 ? -14.734 -6.27 10.469 1 52.94 306 PRO B CA 1
ATOM 4545 C C . PRO B 1 306 ? -16.141 -6.832 10.727 1 52.94 306 PRO B C 1
ATOM 4547 O O . PRO B 1 306 ? -17.125 -6.102 10.625 1 52.94 306 PRO B O 1
ATOM 4550 N N . TYR B 1 307 ? -16.344 -8.094 10.898 1 55.69 307 TYR B N 1
ATOM 4551 C CA . TYR B 1 307 ? -17.625 -8.711 11.188 1 55.69 307 TYR B CA 1
ATOM 4552 C C . TYR B 1 307 ? -17.812 -8.891 12.688 1 55.69 307 TYR B C 1
ATOM 4554 O O . TYR B 1 307 ? -16.953 -9.453 13.367 1 55.69 307 TYR B O 1
ATOM 4562 N N . TYR B 1 308 ? -18.953 -8.25 13.281 1 49.72 308 TYR B N 1
ATOM 4563 C CA . TYR B 1 308 ? -19.391 -8.438 14.656 1 49.72 308 TYR B CA 1
ATOM 4564 C C . TYR B 1 308 ? -20.656 -9.281 14.719 1 49.72 308 TYR B C 1
ATOM 4566 O O . TYR B 1 308 ? -21.672 -8.922 14.117 1 49.72 308 TYR B O 1
ATOM 4574 N N . ARG B 1 309 ? -20.609 -10.375 15.328 1 50.62 309 ARG B N 1
ATOM 4575 C CA . ARG B 1 309 ? -21.812 -11.188 15.492 1 50.62 309 ARG B CA 1
ATOM 4576 C C . ARG B 1 309 ? -22.812 -10.5 16.422 1 50.62 309 ARG B C 1
ATOM 4578 O O . ARG B 1 309 ? -24.031 -10.672 16.266 1 50.62 309 ARG B O 1
ATOM 4585 N N . ASP B 1 310 ? -22.438 -9.867 17.422 1 37.69 310 ASP B N 1
ATOM 4586 C CA . ASP B 1 310 ? -23.344 -9.43 18.484 1 37.69 310 ASP B CA 1
ATOM 4587 C C . ASP B 1 310 ? -24.234 -8.289 18.016 1 37.69 310 ASP B C 1
ATOM 4589 O O . ASP B 1 310 ? -25.125 -7.859 18.734 1 37.69 310 ASP B O 1
ATOM 4593 N N . VAL B 1 311 ? -23.984 -7.449 17.188 1 36.22 311 VAL B N 1
ATOM 4594 C CA . VAL B 1 311 ? -24.844 -6.297 16.969 1 36.22 311 VAL B CA 1
ATOM 4595 C C . VAL B 1 311 ? -26.172 -6.758 16.344 1 36.22 311 VAL B C 1
ATOM 4597 O O . VAL B 1 311 ? -26.25 -6.949 15.141 1 36.22 311 VAL B O 1
ATOM 4600 N N . ARG B 1 312 ? -26.844 -7.668 16.594 1 28.86 312 ARG B N 1
ATOM 4601 C CA . ARG B 1 312 ? -28.297 -7.777 16.438 1 28.86 312 ARG B CA 1
ATOM 4602 C C . ARG B 1 312 ? -29.016 -6.727 17.266 1 28.86 312 ARG B C 1
ATOM 4604 O O . ARG B 1 312 ? -28.609 -6.406 18.375 1 28.86 312 ARG B O 1
#

Organism: NCBI:txid265959

Nearest PDB structures (foldseek):
  2nq2-assembly1_A  TM=5.734E-01  e=6.150E-03  Haemophilus influenzae
  7lb8-assembly1_B  TM=4.645E-01  e=1.212E-01  Escherichia coli K-12
  5b58-assembly1_B  TM=4.502E-01  e=1.844E-01  Burkholderia cenocepacia J2315
  4iu9-assembly1_B  TM=1.460E-01  e=8.415E+00  Escherichia coli K-12
  7lb8-assembly1_B  TM=4.734E-01  e=1.359E-01  Escherichia coli K-12

Secondary structure (DSSP, 8-state):
-HHHHHHHHHHHHHHHHHHHHHHHHHHHHHHTT---TTHHHHHHHHHHHHHHHHHHH--HHHHHHHHHHHHHHHHHHHHIIIIIS---HHHHHHHHHHHHHHHHHHHHGGGTTPBPSS-------TTGGGSTTTHHHHTSS-TTHHIIIIIHHHHHHHHHHHSHHHHHHHHHHH-HHHHHHTT--HHHHHHHHHHHHHHHHHHHHHHIIIIIS-B--TTTTTTHHHHHHHHHHHTTT-HHHHHHHHHHHHHHHHHHHHHHHTT-SS-HHHHHHHHHHHHHHHHHHHHHH-TTHHHHTPPPTTTTPPP-S---/-HHHHHHHHHHHHHHHHHHHHHHHHHHHHHHTT---TTHHHHHHHHHHHHHHHHHHH--HHHHHHHHHHHHHHHHHHHHIIIIIS---HHHHHHHHHHHHHHHHHHHHGGGTTPBPSS-------TTGGGSTTTHHHHTSS-TTHHIIIIIHHHHHHHHHHHSHHHHHHHHHHH-HHHHHHTT--HHHHHHHHHHHHHHHHHHHHHHIIIIIS-B--TTTTTTHHHHHHHHHHHTTT-HHHHHHHHHHHHHHHHHHHHHHHTT-SS-HHHHHHHHHHHHHHHHHHHHHH-TTHHHHTPPPTTTTPPP-SS--

Radius of gyration: 24.16 Å; Cα contacts (8 Å, |Δi|>4): 1344; chains: 2; bounding box: 61×63×62 Å

pLDDT: mean 83.59, std 16.77, range [25.64, 98.88]

Sequence (624 aa):
MITLLTGMLATAVLAGGVLALAALGEVLAERVGVTNLGVEGLMALGAVSAVITVFSFHSPWVGLLVAIMVGAVGGMVFAFGAVVMRANQVLCGLATTFMGLGLSTALGHNYAGQPVDATFGHVTIPLLSAIPVIGPAFFAQNILIVPIYVLLPALVHFVMFRTRHGLNMRAVGENPAAADAAGIPVMAMRFWYVTLGGAMAGMAGGYLTLTYVPVWSEGMVAGRGWIALALVIFAGYRPVIVTLSALLFGLVTALSFVGQAHNWPIDPAFLNMLPYLGTMAFIIVPVVVWHRMRRVMAAPAALAQPYYRDVRMITLLTGMLATAVLAGGVLALAALGEVLAERVGVTNLGVEGLMALGAVSAVITVFSFHSPWVGLLVAIMVGAVGGMVFAFGAVVMRANQVLCGLATTFMGLGLSTALGHNYAGQPVDATFGHVTIPLLSAIPVIGPAFFAQNILIVPIYVLLPALVHFVMFRTRHGLNMRAVGENPAAADAAGIPVMAMRFWYVTLGGAMAGMAGGYLTLTYVPVWSEGMVAGRGWIALALVIFAGYRPVIVTLSALLFGLVTALSFVGQAHNWPIDPAFLNMLPYLGTMAFIIVPVVVWHRMRRVMAAPAALAQPYYRDVR

Foldseek 3Di:
DLVLLLVLLLQLLLQLLLLLLLLLLQLLLQLLFAGALLLQLLLLLLQLQLLVVCVVVVELVVSLVRLLVSLLVLLLQLLCVCAVVVPQNVVSRVVNNVVSLVVSCVSCVVQAPPFRNHAQAQQQPPPQCPPRRVRCNQRRGGPCSCCRQPVVLVVSQCCLPPDPNNVLSNCSLAPVQVSVVVVRPSSVSSSVSSSNSSSSSSSSSSSCCRGNNVGDHRCVSVCSSVVSSLLCLLQLSRSNSSSVLSSVLSSLLSVLVSCVVVVPVDPSVVSNCRSVVVSVCSVVVCVVPPVVCVVSSDGRPSHSPHDDNPPD/DLVLLLVLLLQLLLQLLLLLLLLLLQLLLQLLFAGALLLQLLLLLLQLQLLVVCVVPVELVVSLVRLLVSLLVLLLQLLCVCQVVVPQNVVSRVVNNVVSLVVSCVSNVVQAPPFRNHAQAQQQPPPQCPPRRVRCNQRSGGPCSCCRQPVVLVVSQCCLPPDPNNVLSNCSLAPVQVSVVVVRPSSVSSSVSSSNSSSSSSSSSSSCCRGNNVGDHRCVSVCSSVVSSLLCLLQLSRSNSSSVLSSVLSSLLSVLVSCVVVVPVDPSVVSNCRSVVVSVCSVVVCVVPPVPCCVSSDGRPSHSPHDDNPPD

Solvent-accessible surface area (backbone atoms only — not comparable to full-atom values): 28472 Å² total; per-residue (Å²): 108,67,65,57,49,35,50,33,42,34,43,6,50,43,52,6,45,32,34,20,35,29,19,46,13,45,29,49,14,31,42,33,12,40,54,68,58,20,37,41,4,26,16,31,34,2,22,35,46,10,52,56,39,21,75,74,66,60,32,41,68,60,7,36,52,47,1,23,49,51,3,24,53,51,16,38,54,42,22,44,41,28,59,71,64,50,40,59,33,65,49,41,9,47,33,40,18,44,42,21,44,23,51,22,36,47,72,30,54,91,48,47,74,44,70,56,89,40,51,62,54,70,40,64,38,70,80,50,35,69,40,80,68,63,14,42,27,59,36,24,26,40,84,57,43,53,46,59,72,45,50,47,27,50,50,53,39,43,43,46,74,69,37,72,68,14,48,52,40,46,34,28,2,47,38,42,70,63,28,41,73,71,66,45,62,50,67,59,52,38,34,50,32,27,16,49,15,19,17,28,12,0,32,18,14,11,45,33,28,34,55,63,44,40,43,47,49,77,71,66,61,73,59,46,34,59,49,17,54,41,40,22,49,70,32,32,58,33,43,56,49,25,38,53,48,20,34,51,44,10,40,43,48,25,48,31,51,50,36,52,74,66,60,44,98,55,58,62,37,53,37,68,23,41,44,39,49,47,50,37,47,57,51,49,43,42,52,70,74,33,68,67,50,48,66,54,40,48,68,44,73,32,46,69,49,71,88,72,86,74,82,116,108,67,64,57,50,36,50,35,42,33,41,6,49,44,52,6,45,33,33,22,36,29,18,46,14,46,28,49,13,30,42,34,11,39,55,69,58,20,36,42,4,26,17,32,36,2,22,34,45,11,52,57,40,19,75,75,66,61,31,44,67,60,9,35,52,46,1,23,49,50,4,24,53,50,16,38,52,43,23,45,41,28,59,71,64,48,39,61,32,65,49,40,9,47,32,39,18,44,43,22,44,24,50,23,36,47,71,30,55,90,50,48,74,44,69,55,88,40,51,63,54,70,39,65,37,70,80,49,36,70,41,80,69,64,12,44,25,59,35,25,27,39,83,58,42,55,45,60,72,46,50,48,28,49,48,52,38,42,43,48,74,70,36,70,65,15,49,52,40,46,35,30,2,48,37,44,69,63,30,42,73,72,66,44,63,49,66,58,52,39,31,50,32,29,16,47,15,19,17,27,12,0,32,17,14,10,46,34,29,34,55,65,43,41,43,47,50,79,71,66,62,72,59,46,35,56,49,17,54,40,41,22,48,69,32,35,59,35,44,56,49,26,37,52,50,20,35,50,44,9,41,42,48,24,48,29,52,50,38,53,73,65,60,43,97,55,59,61,36,53,36,67,22,42,42,39,48,48,50,36,49,58,50,50,43,41,52,71,74,34,69,70,50,49,65,54,41,48,67,44,74,32,46,67,48,69,86,72,83,75,80,117

InterPro domains:
  IPR001851 ABC transporter, permease [PF02653] (10-261)